Protein AF-A0A557XI83-F1 (afdb_monomer)

Mean predicted aligned error: 12.37 Å

pLDDT: mean 76.8, std 24.12, range [21.31, 98.12]

Secondary structure (DSSP, 8-state):
--------------------SS--SS------------------------------------HHHHHHHHHHHH-TT--HHHHHHHTT--HHHHHHHHHHHHHHTSEEEEEEE----TTEEEEEEEEEE-TTTHHHHHHHHHT-SSEEEEEEETTSSEEEEEEEEETT--HHHHHHHHS-TT--EEEEEEEEEEEE-SSSTTPPP--SSSPPPHHHHHHHHTT--S-----S-PPPPTTHHHHHHHHHH-TT--HHHHHHHHT--HHHHHHHHHHHHHTTSEEEEEEE-GGGGT--EEEEEEEEE-GGGHHHHHHHHHTSTTEEEEEEESSSSSEEEEEEESSHHHHHHIIIIIGGG-TTEEEEEEEEEEEEEEETTEEEETTEEE-SS------

InterPro domains:
  IPR000485 AsnC-type HTH domain [PF13404] (61-102)
  IPR000485 AsnC-type HTH domain [PF13404] (240-277)
  IPR000485 AsnC-type HTH domain [PR00033] (236-252)
  IPR000485 AsnC-type HTH domain [PR00033] (252-263)
  IPR000485 AsnC-type HTH domain [PR00033] (263-282)
  IPR000485 AsnC-type HTH domain [PS50956] (236-296)
  IPR011008 Dimeric alpha-beta barrel [SSF54909] (297-374)
  IPR019887 Transcription regulator AsnC/Lrp, ligand binding domain [PF01037] (299-378)
  IPR019888 Transcription regulator AsnC-like [SM00344] (61-165)
  IPR019888 Transcription regulator AsnC-like [SM00344] (240-341)
  IPR036388 Winged helix-like DNA-binding domain superfamily [G3DSA:1.10.10.10] (62-109)
  IPR036388 Winged helix-like DNA-binding domain superfamily [G3DSA:1.10.10.10] (240-283)
  IPR036390 Winged helix DNA-binding domain superfamily [SSF46785] (60-108)
  IPR036390 Winged helix DNA-binding domain superfamily [SSF46785] (231-286)

Organism: NCBI:txid2592811

Radius of gyration: 26.92 Å; Cα contacts (8 Å, |Δi|>4): 612; chains: 1; bounding box: 75×73×88 Å

Foldseek 3Di:
DDDDDDDYDDDDDDDDDDDDDPDDDDDDDDDDDDDDDDDDDDDDDDDDDPDDPDPPPADQDDQLLLQLLLLCQLPVQFQLPLSCVLSVHDSVVSVVSVVVCVVSFQKAKFKDQCPPPPFKFKKKKKWFADLVQPVVLLVVLLLDQQWAWWFDWPPSGIIITIGIDGPPQDPVNVVVVNDPPPTPTPDMDIKTFPAWADVVSQNAQSLFHHYRDPVSSVSSNVPPPDDLDDPDDDDDDPLCVLVNVVRLQHVNPQLVVSCVRSVHDSVVSVVVVVVCVSPVSIDMHMDGQVCNRLQVWKKKKQWAFDPVCQRVVQNVQCPDSQWRIKTQIDDPGGIITMGTHNDDVRVVCCVVVPVVVPPRTPDMDIIITPDTQHHRSFGADPSRTHGSDDPPPDD

Structure (mmCIF, N/CA/C/O backbone):
data_AF-A0A557XI83-F1
#
_entry.id   AF-A0A557XI83-F1
#
loop_
_atom_site.group_PDB
_atom_site.id
_atom_site.type_symbol
_atom_site.label_atom_id
_atom_site.label_alt_id
_atom_site.label_comp_id
_atom_site.label_asym_id
_atom_site.label_entity_id
_atom_site.label_seq_id
_atom_site.pdbx_PDB_ins_code
_atom_site.Cartn_x
_atom_site.Cartn_y
_atom_site.Cartn_z
_atom_site.occupancy
_atom_site.B_iso_or_equiv
_atom_site.auth_seq_id
_atom_site.auth_comp_id
_atom_site.auth_asym_id
_atom_site.auth_atom_id
_atom_site.pdbx_PDB_model_num
ATOM 1 N N . MET A 1 1 ? 47.940 25.084 -37.884 1.00 33.72 1 MET A N 1
ATOM 2 C CA . MET A 1 1 ? 48.502 25.100 -39.251 1.00 33.72 1 MET A CA 1
ATOM 3 C C . MET A 1 1 ? 48.270 23.730 -39.869 1.00 33.72 1 MET A C 1
ATOM 5 O O . MET A 1 1 ? 48.717 22.773 -39.261 1.00 33.72 1 MET A O 1
ATOM 9 N N . GLN A 1 2 ? 47.467 23.692 -40.948 1.00 27.53 2 GLN A N 1
ATOM 10 C CA . GLN A 1 2 ? 47.464 22.806 -42.144 1.00 27.53 2 GLN A CA 1
ATOM 11 C C . GLN A 1 2 ? 48.115 21.408 -42.005 1.00 27.53 2 GLN A C 1
ATOM 13 O O . GLN A 1 2 ? 49.228 21.305 -41.518 1.00 27.53 2 GLN A O 1
ATOM 18 N N . SER A 1 3 ? 47.530 20.289 -42.450 1.00 26.67 3 SER A N 1
ATOM 19 C CA . SER A 1 3 ? 47.040 19.963 -43.809 1.00 26.67 3 SER A CA 1
ATOM 20 C C . SER A 1 3 ? 46.451 18.526 -43.772 1.00 26.67 3 SER A C 1
ATOM 22 O O . SER A 1 3 ? 47.012 17.696 -43.064 1.00 26.67 3 SER A O 1
ATOM 24 N N . PHE A 1 4 ? 45.257 18.221 -44.318 1.00 26.31 4 PHE A N 1
ATOM 25 C CA . PHE A 1 4 ? 45.001 17.544 -45.627 1.00 26.31 4 PHE A CA 1
ATOM 26 C C . PHE A 1 4 ? 46.035 16.465 -46.021 1.00 26.31 4 PHE A C 1
ATOM 28 O O . PHE A 1 4 ? 47.224 16.747 -45.939 1.00 26.31 4 PHE A O 1
ATOM 35 N N . GLY A 1 5 ? 45.735 15.263 -46.536 1.00 25.94 5 GLY A N 1
ATOM 36 C CA . GLY A 1 5 ? 44.553 14.564 -47.081 1.00 25.94 5 GLY A CA 1
ATOM 37 C C . GLY A 1 5 ? 45.045 13.163 -47.544 1.00 25.94 5 GLY A C 1
ATOM 38 O O . GLY A 1 5 ? 46.231 13.001 -47.804 1.00 25.94 5 GLY A O 1
ATOM 39 N N . GLN A 1 6 ? 44.295 12.079 -47.333 1.00 25.78 6 GLN A N 1
ATOM 40 C CA . GLN A 1 6 ? 43.437 11.357 -48.296 1.00 25.78 6 GLN A CA 1
ATOM 41 C C . GLN A 1 6 ? 44.080 10.881 -49.627 1.00 25.78 6 GLN A C 1
ATOM 43 O O . GLN A 1 6 ? 44.615 11.690 -50.376 1.00 25.78 6 GLN A O 1
ATOM 48 N N . ALA A 1 7 ? 43.789 9.602 -49.942 1.00 25.67 7 ALA A N 1
ATOM 49 C CA . ALA A 1 7 ? 43.761 8.897 -51.245 1.00 25.67 7 ALA A CA 1
ATOM 50 C C . ALA A 1 7 ? 45.037 8.107 -51.626 1.00 25.67 7 ALA A C 1
ATOM 52 O O . ALA A 1 7 ? 46.106 8.684 -51.754 1.00 25.67 7 ALA A O 1
ATOM 53 N N . ALA A 1 8 ? 44.979 6.763 -51.628 1.00 24.48 8 ALA A N 1
ATOM 54 C CA . ALA A 1 8 ? 44.558 5.862 -52.735 1.00 24.48 8 ALA A CA 1
ATOM 55 C C . ALA A 1 8 ? 45.806 5.444 -53.553 1.00 24.48 8 ALA A C 1
ATOM 57 O O . ALA A 1 8 ? 46.687 6.268 -53.732 1.00 24.48 8 ALA A O 1
ATOM 58 N N . ALA A 1 9 ? 46.030 4.236 -54.069 1.00 25.28 9 ALA A N 1
ATOM 59 C CA . ALA A 1 9 ? 45.301 2.981 -54.229 1.00 25.28 9 ALA A CA 1
ATOM 60 C C . ALA A 1 9 ? 46.355 1.866 -54.506 1.00 25.28 9 ALA A C 1
ATOM 62 O O . ALA A 1 9 ? 47.551 2.144 -54.448 1.00 25.28 9 ALA A O 1
ATOM 63 N N . ASP A 1 10 ? 45.870 0.671 -54.872 1.00 24.16 10 ASP A N 1
ATOM 64 C CA . ASP A 1 10 ? 46.558 -0.511 -55.440 1.00 24.16 10 ASP A CA 1
ATOM 65 C C . ASP A 1 10 ? 46.980 -1.591 -54.419 1.00 24.16 10 ASP A C 1
ATOM 67 O O . ASP A 1 10 ? 47.686 -1.319 -53.460 1.00 24.16 10 ASP A O 1
ATOM 71 N N . SER A 1 11 ? 46.610 -2.874 -54.541 1.00 25.91 11 SER A N 1
ATOM 72 C CA . SER A 1 11 ? 45.945 -3.603 -55.630 1.00 25.91 11 SER A CA 1
ATOM 73 C C . SER A 1 11 ? 45.333 -4.925 -55.126 1.00 25.91 11 SER A C 1
ATOM 75 O O . SER A 1 11 ? 45.793 -5.524 -54.155 1.00 25.91 11 SER A O 1
ATOM 77 N N . ALA A 1 12 ? 44.285 -5.344 -55.836 1.00 24.95 12 ALA A N 1
ATOM 78 C CA . ALA A 1 12 ? 43.544 -6.600 -55.809 1.00 24.95 12 ALA A CA 1
ATOM 79 C C . ALA A 1 12 ? 44.380 -7.896 -55.741 1.00 24.95 12 ALA A C 1
ATOM 81 O O . ALA A 1 12 ? 45.411 -8.011 -56.398 1.00 24.95 12 ALA A O 1
ATOM 82 N N . ALA A 1 13 ? 43.828 -8.928 -55.087 1.00 25.33 13 ALA A N 1
ATOM 83 C CA . ALA A 1 13 ? 43.255 -10.112 -55.756 1.00 25.33 13 ALA A CA 1
ATOM 84 C C . ALA A 1 13 ? 43.093 -11.291 -54.775 1.00 25.33 13 ALA A C 1
ATOM 86 O O . ALA A 1 13 ? 44.084 -11.850 -54.319 1.00 25.33 13 ALA A O 1
ATOM 87 N N . ALA A 1 14 ? 41.843 -11.690 -54.511 1.00 27.34 14 ALA A N 1
ATOM 88 C CA . ALA A 1 14 ? 41.395 -13.090 -54.438 1.00 27.34 14 ALA A CA 1
ATOM 89 C C . ALA A 1 14 ? 39.892 -13.117 -54.110 1.00 27.34 14 ALA A C 1
ATOM 91 O O . ALA A 1 14 ? 39.477 -12.925 -52.970 1.00 27.34 14 ALA A O 1
ATOM 92 N N . ALA A 1 15 ? 39.085 -13.311 -55.150 1.00 25.91 15 ALA A N 1
ATOM 93 C CA . ALA A 1 15 ? 37.657 -13.573 -55.073 1.00 25.91 15 ALA A CA 1
ATOM 94 C C . ALA A 1 15 ? 37.405 -15.079 -54.912 1.00 25.91 15 ALA A C 1
ATOM 96 O O . ALA A 1 15 ? 38.134 -15.886 -55.489 1.00 25.91 15 ALA A O 1
ATOM 97 N N . GLY A 1 16 ? 36.337 -15.441 -54.201 1.00 24.70 16 GLY A N 1
ATOM 98 C CA . GLY A 1 16 ? 35.785 -16.790 -54.235 1.00 24.70 16 GLY A CA 1
ATOM 99 C C . GLY A 1 16 ? 34.802 -17.075 -53.104 1.00 24.70 16 GLY A C 1
ATOM 100 O O . GLY A 1 16 ? 35.223 -17.247 -51.968 1.00 24.70 16 GLY A O 1
ATOM 101 N N . ASP A 1 17 ? 33.530 -17.202 -53.488 1.00 26.41 17 ASP A N 1
ATOM 102 C CA . ASP A 1 17 ? 32.466 -17.982 -52.836 1.00 26.41 17 ASP A CA 1
ATOM 103 C C . ASP A 1 17 ? 31.447 -17.229 -51.949 1.00 26.41 17 ASP A C 1
ATOM 105 O O . ASP A 1 17 ? 31.530 -17.151 -50.724 1.00 26.41 17 ASP A O 1
ATOM 109 N N . GLN A 1 18 ? 30.441 -16.674 -52.636 1.00 25.88 18 GLN A N 1
ATOM 110 C CA . GLN A 1 18 ? 29.133 -16.278 -52.119 1.00 25.88 18 GLN A CA 1
ATOM 111 C C . GLN A 1 18 ? 28.092 -17.217 -52.741 1.00 25.88 18 GLN A C 1
ATOM 113 O O . GLN A 1 18 ? 27.789 -17.064 -53.916 1.00 25.88 18 GLN A O 1
ATOM 118 N N . ASP A 1 19 ? 27.550 -18.151 -51.961 1.00 26.94 19 ASP A N 1
ATOM 119 C CA . ASP A 1 19 ? 26.216 -18.739 -52.159 1.00 26.94 19 ASP A CA 1
ATOM 120 C C . ASP A 1 19 ? 25.893 -19.641 -50.956 1.00 26.94 19 ASP A C 1
ATOM 122 O O . ASP A 1 19 ? 26.388 -20.760 -50.851 1.00 26.94 19 ASP A O 1
ATOM 126 N N . GLY A 1 20 ? 25.089 -19.163 -49.992 1.00 26.89 20 GLY A N 1
ATOM 127 C CA . GLY A 1 20 ? 24.727 -20.035 -48.862 1.00 26.89 20 GLY A CA 1
ATOM 128 C C . GLY A 1 20 ? 24.046 -19.467 -47.616 1.00 26.89 20 GLY A C 1
ATOM 129 O O . GLY A 1 20 ? 23.993 -20.190 -46.628 1.00 26.89 20 GLY A O 1
ATOM 130 N N . VAL A 1 21 ? 23.521 -18.231 -47.588 1.00 28.33 21 VAL A N 1
ATOM 131 C CA . VAL A 1 21 ? 22.867 -17.696 -46.359 1.00 28.33 21 VAL A CA 1
ATOM 132 C C . VAL A 1 21 ? 21.537 -16.980 -46.637 1.00 28.33 21 VAL A C 1
ATOM 134 O O . VAL A 1 21 ? 21.161 -16.020 -45.975 1.00 28.33 21 VAL A O 1
ATOM 137 N N . ALA A 1 22 ? 20.772 -17.472 -47.610 1.00 27.23 22 ALA A N 1
ATOM 138 C CA . ALA A 1 22 ? 19.406 -17.015 -47.864 1.00 27.23 22 ALA A CA 1
ATOM 139 C C . ALA A 1 22 ? 18.468 -18.215 -48.052 1.00 27.23 22 ALA A C 1
ATOM 141 O O . ALA A 1 22 ? 18.072 -18.507 -49.174 1.00 27.23 22 ALA A O 1
ATOM 142 N N . ARG A 1 23 ? 18.165 -18.948 -46.964 1.00 26.78 23 ARG A N 1
ATOM 143 C CA . ARG A 1 23 ? 17.064 -19.940 -46.863 1.00 26.78 23 ARG A CA 1
ATOM 144 C C . ARG A 1 23 ? 16.973 -20.553 -45.453 1.00 26.78 23 ARG A C 1
ATOM 146 O O . ARG A 1 23 ? 17.272 -21.723 -45.263 1.00 26.78 23 ARG A O 1
ATOM 153 N N . GLN A 1 24 ? 16.540 -19.785 -44.450 1.00 27.86 24 GLN A N 1
ATOM 154 C CA . GLN A 1 24 ? 16.032 -20.388 -43.204 1.00 27.86 24 GLN A CA 1
ATOM 155 C C . GLN A 1 24 ? 15.087 -19.455 -42.436 1.00 27.86 24 GLN A C 1
ATOM 157 O O . GLN A 1 24 ? 15.278 -19.140 -41.269 1.00 27.86 24 GLN A O 1
ATOM 162 N N . VAL A 1 25 ? 14.037 -19.008 -43.123 1.00 27.78 25 VAL A N 1
ATOM 163 C CA . VAL A 1 25 ? 12.839 -18.422 -42.509 1.00 27.78 25 VAL A CA 1
ATOM 164 C C . VAL A 1 25 ? 11.659 -19.145 -43.145 1.00 27.78 25 VAL A C 1
ATOM 166 O O . VAL A 1 25 ? 11.187 -18.718 -44.185 1.00 27.78 25 VAL A O 1
ATOM 169 N N . HIS A 1 26 ? 11.327 -20.326 -42.613 1.00 25.44 26 HIS A N 1
ATOM 170 C CA . HIS A 1 26 ? 10.082 -21.100 -42.776 1.00 25.44 26 HIS A CA 1
ATOM 171 C C . HIS A 1 26 ? 10.385 -22.564 -42.424 1.00 25.44 26 HIS A C 1
ATOM 173 O O . HIS A 1 26 ? 10.890 -23.285 -43.276 1.00 25.44 26 HIS A O 1
ATOM 179 N N . ALA A 1 27 ? 10.126 -22.972 -41.173 1.00 23.59 27 ALA A N 1
ATOM 180 C CA . ALA A 1 27 ? 9.755 -24.340 -40.759 1.00 23.59 27 ALA A CA 1
ATOM 181 C C . ALA A 1 27 ? 10.015 -24.558 -39.256 1.00 23.59 27 ALA A C 1
ATOM 183 O O . ALA A 1 27 ? 11.009 -25.178 -38.906 1.00 23.59 27 ALA A O 1
ATOM 184 N N . VAL A 1 28 ? 9.123 -24.095 -38.371 1.00 25.16 28 VAL A N 1
ATOM 185 C CA . VAL A 1 28 ? 8.867 -24.772 -37.080 1.00 25.16 28 VAL A CA 1
ATOM 186 C C . VAL A 1 28 ? 7.409 -24.516 -36.687 1.00 25.16 28 VAL A C 1
ATOM 188 O O . VAL A 1 28 ? 7.102 -23.679 -35.844 1.00 25.16 28 VAL A O 1
ATOM 191 N N . GLN A 1 29 ? 6.489 -25.210 -37.353 1.00 22.89 29 GLN A N 1
ATOM 192 C CA . GLN A 1 29 ? 5.108 -25.352 -36.900 1.00 22.89 29 GLN A CA 1
ATOM 193 C C . GLN A 1 29 ? 4.581 -26.686 -37.433 1.00 22.89 29 GLN A C 1
ATOM 195 O O . GLN A 1 29 ? 4.199 -26.767 -38.594 1.00 22.89 29 GLN A O 1
ATOM 200 N N . ALA A 1 30 ? 4.681 -27.714 -36.583 1.00 22.48 30 ALA A N 1
ATOM 201 C CA . ALA A 1 30 ? 4.066 -29.049 -36.623 1.00 22.48 30 ALA A CA 1
ATOM 202 C C . ALA A 1 30 ? 5.092 -30.069 -36.101 1.00 22.48 30 ALA A C 1
ATOM 204 O O . ALA A 1 30 ? 6.044 -30.392 -36.798 1.00 22.48 30 ALA A O 1
ATOM 205 N N . ASP A 1 31 ? 4.964 -30.523 -34.857 1.00 22.91 31 ASP A N 1
ATOM 206 C CA . ASP A 1 31 ? 4.345 -31.830 -34.628 1.00 22.91 31 ASP A CA 1
ATOM 207 C C . ASP A 1 31 ? 4.157 -32.081 -33.129 1.00 22.91 31 ASP A C 1
ATOM 209 O O . ASP A 1 31 ? 5.045 -31.860 -32.306 1.00 22.91 31 ASP A O 1
ATOM 213 N N . SER A 1 32 ? 2.951 -32.506 -32.778 1.00 21.31 32 SER A N 1
ATOM 214 C CA . SER A 1 32 ? 2.550 -32.928 -31.442 1.00 21.31 32 SER A CA 1
ATOM 215 C C . SER A 1 32 ? 2.180 -34.397 -31.549 1.00 21.31 32 SER A C 1
ATOM 217 O O . SER A 1 32 ? 1.124 -34.672 -32.101 1.00 21.31 32 SER A O 1
ATOM 219 N N . ALA A 1 33 ? 3.004 -35.315 -31.034 1.00 21.67 33 ALA A N 1
ATOM 220 C CA . ALA A 1 33 ? 2.561 -36.603 -30.482 1.00 21.67 33 ALA A CA 1
ATOM 221 C C . ALA A 1 33 ? 3.739 -37.516 -30.088 1.00 21.67 33 ALA A C 1
ATOM 223 O O . ALA A 1 33 ? 4.652 -37.756 -30.868 1.00 21.67 33 ALA A O 1
ATOM 224 N N . SER A 1 34 ? 3.601 -38.109 -28.898 1.00 22.78 34 SER A N 1
ATOM 225 C CA . SER A 1 34 ? 4.043 -39.469 -28.553 1.00 22.78 34 SER A CA 1
ATOM 226 C C . SER A 1 34 ? 5.537 -39.754 -28.382 1.00 22.78 34 SER A C 1
ATOM 228 O O . SER A 1 34 ? 6.179 -40.268 -29.288 1.00 22.78 34 SER A O 1
ATOM 230 N N . VAL A 1 35 ? 6.028 -39.627 -27.142 1.00 26.12 35 VAL A N 1
ATOM 231 C CA . VAL A 1 35 ? 6.966 -40.611 -26.568 1.00 26.12 35 VAL A CA 1
ATOM 232 C C . VAL A 1 35 ? 6.621 -40.826 -25.088 1.00 26.12 35 VAL A C 1
ATOM 234 O O . VAL A 1 35 ? 6.969 -40.024 -24.223 1.00 26.12 35 VAL A O 1
ATOM 237 N N . GLU A 1 36 ? 5.907 -41.918 -24.805 1.00 23.00 36 GLU A N 1
ATOM 238 C CA . GLU A 1 36 ? 5.891 -42.568 -23.494 1.00 23.00 36 GLU A CA 1
ATOM 239 C C . GLU A 1 36 ? 7.248 -43.248 -23.273 1.00 23.00 36 GLU A C 1
ATOM 241 O O . GLU A 1 36 ? 7.629 -44.115 -24.057 1.00 23.00 36 GLU A O 1
ATOM 246 N N . THR A 1 37 ? 7.948 -42.919 -22.183 1.00 26.55 37 THR A N 1
ATOM 247 C CA . THR A 1 37 ? 9.048 -43.760 -21.693 1.00 26.55 37 THR A CA 1
ATOM 248 C C . THR A 1 37 ? 8.943 -43.955 -20.185 1.00 26.55 37 THR A C 1
ATOM 250 O O . THR A 1 37 ? 9.176 -43.057 -19.379 1.00 26.55 37 THR A O 1
ATOM 253 N N . THR A 1 38 ? 8.568 -45.186 -19.855 1.00 23.28 38 THR A N 1
ATOM 254 C CA . THR A 1 38 ? 8.677 -45.951 -18.613 1.00 23.28 38 THR A CA 1
ATOM 255 C C . THR A 1 38 ? 9.710 -45.446 -17.597 1.00 23.28 38 THR A C 1
ATOM 257 O O . THR A 1 38 ? 10.914 -45.425 -17.849 1.00 23.28 38 THR A O 1
ATOM 260 N N . ILE A 1 39 ? 9.225 -45.128 -16.393 1.00 23.03 39 ILE A N 1
ATOM 261 C CA . ILE A 1 39 ? 10.023 -44.836 -15.196 1.00 23.03 39 ILE A CA 1
ATOM 262 C C . ILE A 1 39 ? 10.442 -46.161 -14.547 1.00 23.03 39 ILE A C 1
ATOM 264 O O . ILE A 1 39 ? 9.614 -46.861 -13.961 1.00 23.03 39 ILE A O 1
ATOM 268 N N . THR A 1 40 ? 11.736 -46.482 -14.589 1.00 23.55 40 THR A N 1
ATOM 269 C CA . THR A 1 40 ? 12.320 -47.563 -13.783 1.00 23.55 40 THR A CA 1
ATOM 270 C C . THR A 1 40 ? 12.783 -47.004 -12.438 1.00 23.55 40 THR A C 1
ATOM 272 O O . THR A 1 40 ? 13.581 -46.073 -12.360 1.00 23.55 40 THR A O 1
ATOM 275 N N . SER A 1 41 ? 12.245 -47.576 -11.363 1.00 26.80 41 SER A N 1
ATOM 276 C CA . SER A 1 41 ? 12.551 -47.259 -9.969 1.00 26.80 41 SER A CA 1
ATOM 277 C C . SER A 1 41 ? 13.954 -47.734 -9.569 1.00 26.80 41 SER A C 1
ATOM 279 O O . SER A 1 41 ? 14.225 -48.932 -9.592 1.00 26.80 41 SER A O 1
ATOM 281 N N . SER A 1 42 ? 14.816 -46.828 -9.096 1.00 24.59 42 SER A N 1
ATOM 282 C CA . SER A 1 42 ? 15.924 -47.193 -8.204 1.00 24.59 42 SER A CA 1
ATOM 283 C C . SER A 1 42 ? 16.253 -46.066 -7.220 1.00 24.59 42 SER A C 1
ATOM 285 O O . SER A 1 42 ? 16.444 -44.912 -7.589 1.00 24.59 42 SER A O 1
ATOM 287 N N . ARG A 1 43 ? 16.261 -46.452 -5.944 1.00 26.34 43 ARG A N 1
ATOM 288 C CA . ARG A 1 43 ? 16.381 -45.666 -4.708 1.00 26.34 43 ARG A CA 1
ATOM 289 C C . ARG A 1 43 ? 17.700 -44.895 -4.617 1.00 26.34 43 ARG A C 1
ATOM 291 O O . ARG A 1 43 ? 18.726 -45.527 -4.795 1.00 26.34 43 ARG A O 1
ATOM 298 N N . LEU A 1 44 ? 17.683 -43.638 -4.157 1.00 26.47 44 LEU A N 1
ATOM 299 C CA . LEU A 1 44 ? 18.705 -43.077 -3.253 1.00 26.47 44 LEU A CA 1
ATOM 300 C C . LEU A 1 44 ? 18.273 -41.691 -2.709 1.00 26.47 44 LEU A C 1
ATOM 302 O O . LEU A 1 44 ? 17.901 -40.812 -3.473 1.00 26.47 44 LEU A O 1
ATOM 306 N N . GLY A 1 45 ? 18.354 -41.516 -1.383 1.00 24.56 45 GLY A N 1
ATOM 307 C CA . GLY A 1 45 ? 18.541 -40.217 -0.711 1.00 24.56 45 GLY A CA 1
ATOM 308 C C . GLY A 1 45 ? 17.316 -39.323 -0.468 1.00 24.56 45 GLY A C 1
ATOM 309 O O . GLY A 1 45 ? 16.978 -38.473 -1.281 1.00 24.56 45 GLY A O 1
ATOM 310 N N . ARG A 1 46 ? 16.704 -39.426 0.721 1.00 27.27 46 ARG A N 1
ATOM 311 C CA . ARG A 1 46 ? 15.773 -38.416 1.260 1.00 27.27 46 ARG A CA 1
ATOM 312 C C . ARG A 1 46 ? 16.515 -37.097 1.538 1.00 27.27 46 ARG A C 1
ATOM 314 O O . ARG A 1 46 ? 17.294 -37.048 2.483 1.00 27.27 46 ARG A O 1
ATOM 321 N N . SER A 1 47 ? 16.161 -36.033 0.819 1.00 26.56 47 SER A N 1
ATOM 322 C CA . SER A 1 47 ? 16.337 -34.636 1.247 1.00 26.56 47 SER A CA 1
ATOM 323 C C . SER A 1 47 ? 14.971 -33.939 1.228 1.00 26.56 47 SER A C 1
ATOM 325 O O . SER A 1 47 ? 14.279 -34.014 0.211 1.00 26.56 47 SER A O 1
ATOM 327 N N . PRO A 1 48 ? 14.524 -33.299 2.323 1.00 30.42 48 PRO A N 1
ATOM 328 C CA . PRO A 1 48 ? 13.293 -32.523 2.321 1.00 30.42 48 PRO A CA 1
ATOM 329 C C . PRO A 1 48 ? 13.569 -31.118 1.761 1.00 30.42 48 PRO A C 1
ATOM 331 O O . PRO A 1 48 ? 14.657 -30.585 1.949 1.00 30.42 48 PRO A O 1
ATOM 334 N N . HIS A 1 49 ? 12.551 -30.507 1.148 1.00 31.59 49 HIS A N 1
ATOM 335 C CA . HIS A 1 49 ? 12.494 -29.106 0.685 1.00 31.59 49 HIS A CA 1
ATOM 336 C C . HIS A 1 49 ? 12.854 -28.819 -0.782 1.00 31.59 49 HIS A C 1
ATOM 338 O O . HIS A 1 49 ? 13.638 -27.931 -1.085 1.00 31.59 49 HIS A O 1
ATOM 344 N N . ILE A 1 50 ? 12.119 -29.443 -1.703 1.00 33.25 50 ILE A N 1
ATOM 345 C CA . ILE A 1 50 ? 11.568 -28.714 -2.857 1.00 33.25 50 ILE A CA 1
ATOM 346 C C . ILE A 1 50 ? 10.053 -28.906 -2.770 1.00 33.25 50 ILE A C 1
ATOM 348 O O . ILE A 1 50 ? 9.489 -29.900 -3.222 1.00 33.25 50 ILE A O 1
ATOM 352 N N . GLY A 1 51 ? 9.408 -28.021 -2.008 1.00 27.27 51 GLY A N 1
ATOM 353 C CA . GLY A 1 51 ? 7.966 -28.046 -1.788 1.00 27.27 51 GLY A CA 1
ATOM 354 C C . GLY A 1 51 ? 7.249 -27.630 -3.064 1.00 27.27 51 GLY A C 1
ATOM 355 O O . GLY A 1 51 ? 7.443 -26.516 -3.537 1.00 27.27 51 GLY A O 1
ATOM 356 N N . GLY A 1 52 ? 6.452 -28.548 -3.611 1.00 26.41 52 GLY A N 1
ATOM 357 C CA . GLY A 1 52 ? 5.754 -28.387 -4.877 1.00 26.41 52 GLY A CA 1
ATOM 358 C C . GLY A 1 52 ? 4.877 -27.140 -4.968 1.00 26.41 52 GLY A C 1
ATOM 359 O O . GLY A 1 52 ? 4.433 -26.577 -3.965 1.00 26.41 52 GLY A O 1
ATOM 360 N N . ILE A 1 53 ? 4.597 -26.765 -6.216 1.00 32.84 53 ILE A N 1
ATOM 361 C CA . ILE A 1 53 ? 3.607 -25.769 -6.622 1.00 32.84 53 ILE A CA 1
ATOM 362 C C . ILE A 1 53 ? 2.248 -26.214 -6.060 1.00 32.84 53 ILE A C 1
ATOM 364 O O . ILE A 1 53 ? 1.486 -26.951 -6.684 1.00 32.84 53 ILE A O 1
ATOM 368 N N . ARG A 1 54 ? 1.954 -25.840 -4.813 1.00 35.91 54 ARG A N 1
ATOM 369 C CA . ARG A 1 54 ? 0.634 -26.038 -4.222 1.00 35.91 54 ARG A CA 1
ATOM 370 C C . ARG A 1 54 ? -0.315 -25.112 -4.967 1.00 35.91 54 ARG A C 1
ATOM 372 O O . ARG A 1 54 ? -0.135 -23.900 -4.909 1.00 35.91 54 ARG A O 1
ATOM 379 N N . ARG A 1 55 ? -1.327 -25.692 -5.627 1.00 37.25 55 ARG A N 1
ATOM 380 C CA . ARG A 1 55 ? -2.492 -24.978 -6.174 1.00 37.25 55 ARG A CA 1
ATOM 381 C C . ARG A 1 55 ? -2.953 -23.928 -5.161 1.00 37.25 55 ARG A C 1
ATOM 383 O O . ARG A 1 55 ? -3.505 -24.268 -4.113 1.00 37.25 55 ARG A O 1
ATOM 390 N N . ILE A 1 56 ? -2.705 -22.659 -5.464 1.00 49.66 56 ILE A N 1
ATOM 391 C CA . ILE A 1 56 ? -3.319 -21.543 -4.756 1.00 49.66 56 ILE A CA 1
ATOM 392 C C . ILE A 1 56 ? -4.797 -21.623 -5.133 1.00 49.66 56 ILE A C 1
ATOM 394 O O . ILE A 1 56 ? -5.160 -21.369 -6.275 1.00 49.66 56 ILE A O 1
ATOM 398 N N . LEU A 1 57 ? -5.645 -22.083 -4.208 1.00 50.75 57 LEU A N 1
ATOM 399 C CA . LEU A 1 57 ? -7.088 -22.105 -4.433 1.00 50.75 57 LEU A CA 1
ATOM 400 C C . LEU A 1 57 ? -7.545 -20.651 -4.625 1.00 50.75 57 LEU A C 1
ATOM 402 O O . LEU A 1 57 ? -7.417 -19.840 -3.701 1.00 50.75 57 LEU A O 1
ATOM 406 N N . PHE A 1 58 ? -7.987 -20.310 -5.831 1.00 52.47 58 PHE A N 1
ATOM 407 C CA . PHE A 1 58 ? -8.464 -18.970 -6.154 1.00 52.47 58 PHE A CA 1
ATOM 408 C C . PHE A 1 58 ? -9.712 -18.661 -5.331 1.00 52.47 58 PHE A C 1
ATOM 410 O O . PHE A 1 58 ? -10.607 -19.501 -5.221 1.00 52.47 58 PHE A O 1
ATOM 417 N N . LEU A 1 59 ? -9.771 -17.461 -4.755 1.00 59.91 59 LEU A N 1
ATOM 418 C CA . LEU A 1 59 ? -11.054 -16.902 -4.369 1.00 59.91 59 LEU A CA 1
ATOM 419 C C . LEU A 1 59 ? -11.565 -16.174 -5.609 1.00 59.91 59 LEU A C 1
ATOM 421 O O . LEU A 1 59 ? -10.908 -15.255 -6.088 1.00 59.91 59 LEU A O 1
ATOM 425 N N . VAL A 1 60 ? -12.708 -16.592 -6.146 1.00 62.28 60 VAL A N 1
ATOM 426 C CA . VAL A 1 60 ? -13.443 -15.730 -7.074 1.00 62.28 60 VAL A CA 1
ATOM 427 C C . VAL A 1 60 ? -13.969 -14.586 -6.217 1.00 62.28 60 VAL A C 1
ATOM 429 O O . VAL A 1 60 ? -14.884 -14.783 -5.415 1.00 62.28 60 VAL A O 1
ATOM 432 N N . ILE A 1 61 ? -13.293 -13.441 -6.292 1.00 74.25 61 ILE A N 1
ATOM 433 C CA . ILE A 1 61 ? -13.770 -12.207 -5.684 1.00 74.25 61 ILE A CA 1
ATOM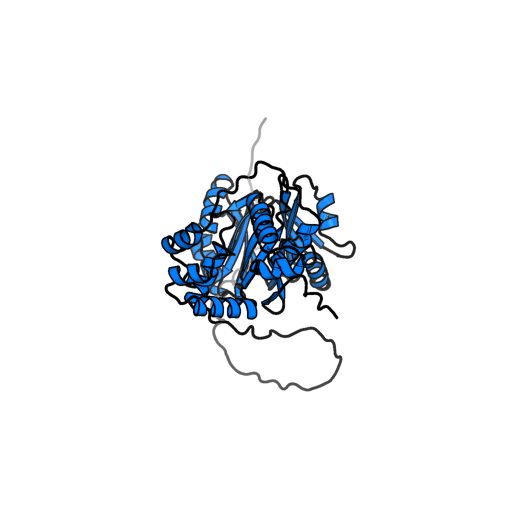 434 C C . ILE A 1 61 ? -14.946 -11.703 -6.528 1.00 74.25 61 ILE A C 1
ATOM 436 O O . ILE A 1 61 ? -14.859 -11.703 -7.754 1.00 74.25 61 ILE A O 1
ATOM 440 N N . ASP A 1 62 ? -16.058 -11.354 -5.884 1.00 84.75 62 ASP A N 1
ATOM 441 C CA . ASP A 1 62 ? -17.176 -10.687 -6.555 1.00 84.75 62 ASP A CA 1
ATOM 442 C C . ASP A 1 62 ? -17.070 -9.165 -6.396 1.00 84.75 62 ASP A C 1
ATOM 444 O O . ASP A 1 62 ? -16.268 -8.662 -5.606 1.00 84.75 62 ASP A O 1
ATOM 448 N N . ASP A 1 63 ? -17.875 -8.420 -7.149 1.00 88.50 63 ASP A N 1
ATOM 449 C CA . ASP A 1 63 ? -17.822 -6.952 -7.147 1.00 88.50 63 ASP A CA 1
ATOM 450 C C . ASP A 1 63 ? -18.066 -6.362 -5.756 1.00 88.50 63 ASP A C 1
ATOM 452 O O . ASP A 1 63 ? -17.439 -5.380 -5.368 1.00 88.50 63 ASP A O 1
ATOM 456 N N . LEU A 1 64 ? -18.915 -7.006 -4.951 1.00 91.75 64 LEU A N 1
ATOM 457 C CA . LEU A 1 64 ? -19.150 -6.582 -3.574 1.00 91.75 64 LEU A CA 1
ATOM 458 C C . LEU A 1 64 ? -17.877 -6.700 -2.727 1.00 91.75 64 LEU A C 1
ATOM 460 O O . LEU A 1 64 ? -17.557 -5.792 -1.961 1.00 91.75 64 LEU A O 1
ATOM 464 N N . ASP A 1 65 ? -17.142 -7.805 -2.841 1.00 93.44 65 ASP A N 1
ATOM 465 C CA . ASP A 1 65 ? -15.869 -7.958 -2.146 1.00 93.44 65 ASP A CA 1
ATOM 466 C C . ASP A 1 65 ? -14.846 -6.896 -2.621 1.00 93.44 65 ASP A C 1
ATOM 468 O O . ASP A 1 65 ? -14.143 -6.328 -1.782 1.00 93.44 65 ASP A O 1
ATOM 472 N N . ALA A 1 66 ? -14.792 -6.572 -3.922 1.00 92.62 66 ALA A N 1
ATOM 473 C CA . ALA A 1 66 ? -13.920 -5.522 -4.466 1.00 92.62 66 ALA A CA 1
ATOM 474 C C . ALA A 1 66 ? -14.279 -4.124 -3.927 1.00 92.62 66 ALA A C 1
ATOM 476 O O . ALA A 1 66 ? -13.405 -3.383 -3.474 1.00 92.62 66 ALA A O 1
ATOM 477 N N . GLN A 1 67 ? -15.568 -3.789 -3.864 1.00 94.44 67 GLN A N 1
ATOM 478 C CA . GLN A 1 67 ? -16.061 -2.545 -3.268 1.00 94.44 67 GLN A CA 1
ATOM 479 C C . GLN A 1 67 ? -15.757 -2.454 -1.767 1.00 94.44 67 GLN A C 1
ATOM 481 O O . GLN A 1 67 ? -15.382 -1.388 -1.278 1.00 94.44 67 GLN A O 1
ATOM 486 N N . ILE A 1 68 ? -15.870 -3.565 -1.025 1.00 95.19 68 ILE A N 1
ATOM 487 C CA . ILE A 1 68 ? -15.497 -3.620 0.397 1.00 95.19 68 ILE A CA 1
ATOM 488 C C . ILE A 1 68 ? -13.998 -3.361 0.570 1.00 95.19 68 ILE A C 1
ATOM 490 O O . ILE A 1 68 ? -13.611 -2.610 1.467 1.00 95.19 68 ILE A O 1
ATOM 494 N N . LEU A 1 69 ? -13.149 -3.974 -0.260 1.00 94.25 69 LEU A N 1
ATOM 495 C CA . LEU A 1 69 ? -11.707 -3.733 -0.228 1.00 94.25 69 LEU A CA 1
ATOM 496 C C . LEU A 1 69 ? -11.382 -2.273 -0.564 1.00 94.25 69 LEU A C 1
ATOM 498 O O . LEU A 1 69 ? -10.652 -1.650 0.206 1.00 94.25 69 LEU A O 1
ATOM 502 N N . HIS A 1 70 ? -11.985 -1.704 -1.614 1.00 93.62 70 HIS A N 1
ATOM 503 C CA . HIS A 1 70 ? -11.778 -0.301 -1.977 1.00 93.62 70 HIS A CA 1
ATOM 504 C C . HIS A 1 70 ? -12.210 0.638 -0.838 1.00 93.62 70 HIS A C 1
ATOM 506 O O . HIS A 1 70 ? -11.438 1.501 -0.423 1.00 93.62 70 HIS A O 1
ATOM 512 N N . ALA A 1 71 ? -13.382 0.411 -0.232 1.00 94.12 71 ALA A N 1
ATOM 513 C CA . ALA A 1 71 ? -13.852 1.191 0.915 1.00 94.12 71 ALA A CA 1
ATOM 514 C C . ALA A 1 71 ? -12.859 1.164 2.090 1.00 94.12 71 ALA A C 1
ATOM 516 O O . ALA A 1 71 ? -12.611 2.185 2.733 1.00 94.12 71 ALA A O 1
ATOM 517 N N . LEU A 1 72 ? -12.280 -0.007 2.374 1.00 93.31 72 LEU A N 1
ATOM 518 C CA . LEU A 1 72 ? -11.271 -0.158 3.418 1.00 93.31 72 LEU A CA 1
ATOM 519 C C . LEU A 1 72 ? -9.963 0.535 3.043 1.00 93.31 72 LEU A C 1
ATOM 521 O O . LEU A 1 72 ? -9.351 1.145 3.908 1.00 93.31 72 LEU A O 1
ATOM 525 N N . GLN A 1 73 ? -9.519 0.473 1.793 1.00 91.19 73 GLN A N 1
ATOM 526 C CA . GLN A 1 73 ? -8.300 1.169 1.386 1.00 91.19 73 GLN A CA 1
ATOM 527 C C . GLN A 1 73 ? -8.445 2.699 1.489 1.00 91.19 73 GLN A C 1
ATOM 529 O O . GLN A 1 73 ? -7.506 3.369 1.911 1.00 91.19 73 GLN A O 1
ATOM 534 N N . LEU A 1 74 ? -9.631 3.248 1.195 1.00 89.94 74 LEU A N 1
ATOM 535 C CA . LEU A 1 74 ? -9.937 4.674 1.387 1.00 89.94 74 LEU A CA 1
ATOM 536 C C . LEU A 1 74 ? -9.992 5.056 2.874 1.00 89.94 74 LEU A C 1
ATOM 538 O O . LEU A 1 74 ? -9.431 6.064 3.313 1.00 89.94 74 LEU A O 1
ATOM 542 N N . ALA A 1 75 ? -10.682 4.239 3.669 1.00 90.06 75 ALA A N 1
ATOM 543 C CA . ALA A 1 75 ? -10.875 4.458 5.092 1.00 90.06 75 ALA A CA 1
ATOM 544 C C . ALA A 1 75 ? -10.705 3.133 5.862 1.00 90.06 75 ALA A C 1
ATOM 546 O O . ALA A 1 75 ? -11.688 2.442 6.141 1.00 90.06 75 ALA A O 1
ATOM 547 N N . PRO A 1 76 ? -9.480 2.792 6.316 1.00 91.56 76 PRO A N 1
ATOM 548 C CA . PRO A 1 76 ? -9.171 1.473 6.895 1.00 91.56 76 PRO A CA 1
ATOM 549 C C . PRO A 1 76 ? -10.037 1.069 8.092 1.00 91.56 76 PRO A C 1
ATOM 551 O O . PRO A 1 76 ? -10.250 -0.119 8.366 1.00 91.56 76 PRO A O 1
ATOM 554 N N . ARG A 1 77 ? -10.586 2.059 8.804 1.00 91.56 77 ARG A N 1
ATOM 555 C CA . ARG A 1 77 ? -11.445 1.880 9.982 1.00 91.56 77 ARG A CA 1
ATOM 556 C C . ARG A 1 77 ? -12.916 2.232 9.765 1.00 91.56 77 ARG A C 1
ATOM 558 O O . ARG A 1 77 ? -13.660 2.226 10.741 1.00 91.56 77 ARG A O 1
ATOM 565 N N . VAL A 1 78 ? -13.357 2.455 8.522 1.00 92.44 78 VAL A N 1
ATOM 566 C CA . VAL A 1 78 ? -14.772 2.719 8.204 1.00 92.44 78 VAL A CA 1
ATOM 567 C C . VAL A 1 78 ? -15.687 1.650 8.809 1.00 92.44 78 VAL A C 1
ATOM 569 O O . VAL A 1 78 ? -15.340 0.459 8.846 1.00 92.44 78 VAL A O 1
ATOM 572 N N . SER A 1 79 ? -16.843 2.065 9.328 1.00 93.75 79 SER A N 1
ATOM 573 C CA . SER A 1 79 ? -17.820 1.146 9.914 1.00 93.75 79 SER A CA 1
ATOM 574 C C . SER A 1 79 ? -18.454 0.262 8.832 1.00 93.75 79 SER A C 1
ATOM 576 O O . SER A 1 79 ? -18.678 0.705 7.705 1.00 93.75 79 SER A O 1
ATOM 578 N N . PHE A 1 80 ? -18.779 -0.995 9.153 1.00 95.56 80 PHE A N 1
ATOM 579 C CA . PHE A 1 80 ? -19.466 -1.864 8.185 1.00 95.56 80 PHE A CA 1
ATOM 580 C C . PHE A 1 80 ? -20.861 -1.350 7.844 1.00 95.56 80 PHE A C 1
ATOM 582 O O . PHE A 1 80 ? -21.300 -1.522 6.713 1.00 95.56 80 PHE A O 1
ATOM 589 N N . ARG A 1 81 ? -21.515 -0.660 8.783 1.00 95.19 81 ARG A N 1
ATOM 590 C CA . ARG A 1 81 ? -22.764 0.061 8.543 1.00 95.19 81 ARG A CA 1
ATOM 591 C C . ARG A 1 81 ? -22.631 1.100 7.429 1.00 95.19 81 ARG A C 1
ATOM 593 O O . ARG A 1 81 ? -23.498 1.162 6.563 1.00 95.19 81 ARG A O 1
ATOM 600 N N . ARG A 1 82 ? -21.560 1.903 7.433 1.00 94.06 82 ARG A N 1
ATOM 601 C CA . ARG A 1 82 ? -21.336 2.923 6.399 1.00 94.06 82 ARG A CA 1
ATOM 602 C C . ARG A 1 82 ? -21.072 2.286 5.044 1.00 94.06 82 ARG A C 1
ATOM 604 O O . ARG A 1 82 ? -21.734 2.651 4.081 1.00 94.06 82 ARG A O 1
ATOM 611 N N . VAL A 1 83 ? -20.176 1.299 4.993 1.00 95.62 83 VAL A N 1
ATOM 612 C CA . VAL A 1 83 ? -19.894 0.552 3.756 1.00 95.62 83 VAL A CA 1
ATOM 613 C C . VAL A 1 83 ? -21.179 -0.050 3.193 1.00 95.62 83 VAL A C 1
ATOM 615 O O . VAL A 1 83 ? -21.476 0.158 2.027 1.00 95.62 83 VAL A O 1
ATOM 618 N N . ALA A 1 84 ? -21.975 -0.717 4.033 1.00 96.31 84 ALA A N 1
ATOM 619 C CA . ALA A 1 84 ? -23.255 -1.314 3.660 1.00 96.31 84 ALA A CA 1
ATOM 620 C C . ALA A 1 84 ? -24.231 -0.301 3.041 1.00 96.31 84 ALA A C 1
ATOM 622 O O . ALA A 1 84 ? -24.851 -0.605 2.028 1.00 96.31 84 ALA A O 1
ATOM 623 N N . GLY A 1 85 ? -24.316 0.909 3.602 1.00 95.06 85 GLY A N 1
ATOM 624 C CA . GLY A 1 85 ? -25.139 1.981 3.041 1.00 95.06 85 GLY A CA 1
ATOM 625 C C . GLY A 1 85 ? -24.669 2.472 1.667 1.00 95.06 85 GLY A C 1
ATOM 626 O O . GLY A 1 85 ? -25.505 2.794 0.835 1.00 95.06 85 GLY A O 1
ATOM 627 N N . VAL A 1 86 ? -23.356 2.502 1.420 1.00 94.81 86 VAL A N 1
ATOM 628 C CA . VAL A 1 86 ? -22.765 2.983 0.154 1.00 94.81 86 VAL A CA 1
ATOM 629 C C . VAL A 1 86 ? -22.861 1.944 -0.968 1.00 94.81 86 VAL A C 1
ATOM 631 O O . VAL A 1 86 ? -23.070 2.304 -2.126 1.00 94.81 86 VAL A O 1
ATOM 634 N N . VAL A 1 87 ? -22.702 0.660 -0.634 1.00 93.81 87 VAL A N 1
ATOM 635 C CA . VAL A 1 87 ? -22.712 -0.462 -1.597 1.00 93.81 87 VAL A CA 1
ATOM 636 C C . VAL A 1 87 ? -24.077 -1.149 -1.714 1.00 93.81 87 VAL A C 1
ATOM 638 O O . VAL A 1 87 ? -24.179 -2.209 -2.321 1.00 93.81 87 VAL A O 1
ATOM 641 N N . GLU A 1 88 ? -25.113 -0.580 -1.089 1.00 92.56 88 GLU A N 1
ATOM 642 C CA . GLU A 1 88 ? -26.489 -1.100 -1.101 1.00 92.56 88 GLU A CA 1
ATOM 643 C C . GLU A 1 88 ? -26.604 -2.559 -0.605 1.00 92.56 88 GLU A C 1
ATOM 645 O O . GLU A 1 88 ? -27.372 -3.374 -1.114 1.00 92.56 88 GLU A O 1
ATOM 650 N N . ALA A 1 89 ? -25.846 -2.898 0.443 1.00 95.56 89 ALA A N 1
ATOM 651 C CA . ALA A 1 89 ? -25.860 -4.213 1.084 1.00 95.56 89 ALA A CA 1
ATOM 652 C C . ALA A 1 89 ? -26.276 -4.121 2.560 1.00 95.56 89 ALA A C 1
ATOM 654 O O . ALA A 1 89 ? -26.422 -3.046 3.134 1.00 95.56 89 ALA A O 1
ATOM 655 N N . THR A 1 90 ? -26.441 -5.268 3.228 1.00 96.88 90 THR A N 1
ATOM 656 C CA . THR A 1 90 ? -26.664 -5.290 4.683 1.00 96.88 90 THR A CA 1
ATOM 657 C C . THR A 1 90 ? -25.341 -5.279 5.450 1.00 96.88 90 THR A C 1
ATOM 659 O O . THR A 1 90 ? -24.357 -5.889 5.024 1.00 96.88 90 THR A O 1
ATOM 662 N N . GLU A 1 91 ? -25.321 -4.659 6.635 1.00 97.31 91 GLU A N 1
ATOM 663 C CA . GLU A 1 91 ? -24.135 -4.630 7.510 1.00 97.31 91 GLU A CA 1
ATOM 664 C C . GLU A 1 91 ? -23.623 -6.042 7.836 1.00 97.31 91 GLU A C 1
ATOM 666 O O . GLU A 1 91 ? -22.420 -6.304 7.778 1.00 97.31 91 GLU A O 1
ATOM 671 N N . GLN A 1 92 ? -24.535 -6.986 8.095 1.00 96.69 92 GLN A N 1
ATOM 672 C CA . GLN A 1 92 ? -24.192 -8.388 8.339 1.00 96.69 92 GLN A CA 1
ATOM 673 C C . GLN A 1 92 ? -23.504 -9.033 7.128 1.00 96.69 92 GLN A C 1
ATOM 675 O O . GLN A 1 92 ? -22.572 -9.824 7.297 1.00 96.69 92 GLN A O 1
ATOM 680 N N . THR A 1 93 ? -23.932 -8.693 5.908 1.00 96.31 93 THR A N 1
ATOM 681 C CA . THR A 1 93 ? -23.312 -9.204 4.681 1.00 96.31 93 THR A CA 1
ATOM 682 C C . THR A 1 93 ? -21.898 -8.662 4.531 1.00 96.31 93 THR A C 1
ATOM 684 O O . THR A 1 93 ? -20.975 -9.463 4.377 1.00 96.31 93 THR A O 1
ATOM 687 N N . VAL A 1 94 ? -21.710 -7.346 4.658 1.00 97.12 94 VAL A N 1
ATOM 688 C CA . VAL A 1 94 ? -20.388 -6.701 4.589 1.00 97.12 94 VAL A CA 1
ATOM 689 C C . VAL A 1 94 ? -19.440 -7.273 5.644 1.00 97.12 94 VAL A C 1
ATOM 691 O O . VAL A 1 94 ? -18.330 -7.696 5.316 1.00 97.12 94 VAL A O 1
ATOM 694 N N . ALA A 1 95 ? -19.888 -7.376 6.899 1.00 96.38 95 ALA A N 1
ATOM 695 C CA . ALA A 1 95 ? -19.090 -7.934 7.987 1.00 96.38 95 ALA A CA 1
ATOM 696 C C . ALA A 1 95 ? -18.681 -9.389 7.706 1.00 96.38 95 ALA A C 1
ATOM 698 O O . ALA A 1 95 ? -17.510 -9.753 7.842 1.00 96.38 95 ALA A O 1
ATOM 699 N N . ARG A 1 96 ? -19.627 -10.228 7.259 1.00 96.31 96 ARG A N 1
ATOM 700 C CA . ARG A 1 96 ? -19.362 -11.627 6.891 1.00 96.31 96 ARG A CA 1
ATOM 701 C C . ARG A 1 96 ? -18.333 -11.729 5.760 1.00 96.31 96 ARG A C 1
ATOM 703 O O . ARG A 1 96 ? -17.419 -12.548 5.858 1.00 96.31 96 ARG A O 1
ATOM 710 N N . ARG A 1 97 ? -18.469 -10.915 4.707 1.00 95.19 97 ARG A N 1
ATOM 711 C CA . ARG A 1 97 ? -17.552 -10.890 3.554 1.00 95.19 97 ARG A CA 1
ATOM 712 C C . ARG A 1 97 ? -16.147 -10.443 3.955 1.00 95.19 97 ARG A C 1
ATOM 714 O O . ARG A 1 97 ? -15.191 -11.174 3.703 1.00 95.19 97 ARG A O 1
ATOM 721 N N . TYR A 1 98 ? -16.026 -9.342 4.698 1.00 95.56 98 TYR A N 1
ATOM 722 C CA . TYR A 1 98 ? -14.746 -8.892 5.251 1.00 95.56 98 TYR A CA 1
ATOM 723 C C . TYR A 1 98 ? -14.071 -9.977 6.100 1.00 95.56 98 TYR A C 1
ATOM 725 O O . TYR A 1 98 ? -12.888 -10.269 5.924 1.00 95.56 98 TYR A O 1
ATOM 733 N N . HIS A 1 99 ? -14.812 -10.611 7.015 1.00 94.88 99 HIS A N 1
ATOM 734 C CA . HIS A 1 99 ? -14.248 -11.654 7.869 1.00 94.88 99 HIS A CA 1
ATOM 735 C C . HIS A 1 99 ? -13.783 -12.874 7.076 1.00 94.88 99 HIS A C 1
ATOM 737 O O . HIS A 1 99 ? -12.757 -13.450 7.435 1.00 94.88 99 HIS A O 1
ATOM 743 N N . ARG A 1 100 ? -14.471 -13.234 5.986 1.00 94.06 100 ARG A N 1
ATOM 744 C CA . ARG A 1 100 ? -14.010 -14.270 5.054 1.00 94.06 100 ARG A CA 1
ATOM 745 C C . ARG A 1 100 ? -12.702 -13.863 4.373 1.00 94.06 100 ARG A C 1
ATOM 747 O O . ARG A 1 100 ? -11.731 -14.601 4.494 1.00 94.06 100 ARG A O 1
ATOM 754 N N . LEU A 1 101 ? -12.640 -12.679 3.754 1.00 93.38 101 LEU A N 1
ATOM 755 C CA . LEU A 1 101 ? -11.431 -12.167 3.084 1.00 93.38 101 LEU A CA 1
ATOM 756 C C . LEU A 1 101 ? -10.231 -12.114 4.041 1.00 93.38 101 LEU A C 1
ATOM 758 O O . LEU A 1 101 ? -9.131 -12.563 3.712 1.00 93.38 101 LEU A O 1
ATOM 762 N N . ARG A 1 102 ? -10.451 -11.631 5.267 1.00 93.75 102 ARG A N 1
ATOM 763 C CA . ARG A 1 102 ? -9.427 -11.592 6.312 1.00 93.75 102 ARG A CA 1
ATOM 764 C C . ARG A 1 102 ? -9.002 -12.992 6.746 1.00 93.75 102 ARG A C 1
ATOM 766 O O . ARG A 1 102 ? -7.807 -13.262 6.851 1.00 93.75 102 ARG A O 1
ATOM 773 N N . ARG A 1 103 ? -9.962 -13.881 7.029 1.00 91.75 103 ARG A N 1
ATOM 774 C CA . ARG A 1 103 ? -9.683 -15.264 7.439 1.00 91.75 103 ARG A CA 1
ATOM 775 C C . ARG A 1 103 ? -8.883 -15.973 6.363 1.00 91.75 103 ARG A C 1
ATOM 777 O O . ARG A 1 103 ? -7.930 -16.658 6.701 1.00 91.75 103 ARG A O 1
ATOM 784 N N . ASP A 1 104 ? -9.216 -15.783 5.096 1.00 90.81 104 ASP A N 1
ATOM 785 C CA . ASP A 1 104 ? -8.550 -16.456 3.984 1.00 90.81 104 ASP A CA 1
ATOM 786 C C . ASP A 1 104 ? -7.176 -15.820 3.674 1.00 90.81 104 ASP A C 1
ATOM 788 O O . ASP A 1 104 ? -6.346 -16.429 3.001 1.00 90.81 104 ASP A O 1
ATOM 792 N N . GLY A 1 105 ? -6.854 -14.682 4.303 1.00 90.94 105 GLY A N 1
ATOM 793 C CA . GLY A 1 105 ? -5.554 -14.011 4.226 1.00 90.94 105 GLY A CA 1
ATOM 794 C C . GLY A 1 105 ? -5.401 -13.123 2.993 1.00 90.94 105 GLY A C 1
ATOM 795 O O . GLY A 1 105 ? -4.276 -12.901 2.557 1.00 90.94 105 GLY A O 1
ATOM 796 N N . VAL A 1 106 ? -6.520 -12.663 2.428 1.00 92.38 106 VAL A N 1
ATOM 797 C CA . VAL A 1 106 ? -6.579 -11.777 1.254 1.00 92.38 106 VAL A CA 1
ATOM 798 C C . VAL A 1 106 ? -6.355 -10.322 1.650 1.00 92.38 106 VAL A C 1
ATOM 800 O O . VAL A 1 106 ? -5.700 -9.587 0.920 1.00 92.38 106 VAL A O 1
ATOM 803 N N . VAL A 1 107 ? -6.874 -9.924 2.816 1.00 93.75 107 VAL A N 1
ATOM 804 C CA . VAL A 1 107 ? -6.797 -8.550 3.322 1.00 93.75 107 VAL A CA 1
ATOM 805 C C . VAL A 1 107 ? -6.394 -8.507 4.791 1.00 93.75 107 VAL A C 1
ATOM 807 O O . VAL A 1 107 ? -6.849 -9.321 5.605 1.00 93.75 107 VAL A O 1
ATOM 810 N N . ARG A 1 108 ? -5.572 -7.525 5.154 1.00 94.62 108 ARG A N 1
ATOM 811 C CA . ARG A 1 108 ? -5.285 -7.150 6.540 1.00 94.62 108 ARG A CA 1
ATOM 812 C C . ARG A 1 108 ? -5.270 -5.637 6.668 1.00 94.62 108 ARG A C 1
ATOM 814 O O . ARG A 1 108 ? -4.554 -4.964 5.945 1.00 94.62 108 ARG A O 1
ATOM 821 N N . VAL A 1 109 ? -6.005 -5.123 7.647 1.00 94.44 109 VAL A N 1
ATOM 822 C CA . VAL A 1 109 ? -5.825 -3.742 8.100 1.00 94.44 109 VAL A CA 1
ATOM 823 C C . VAL A 1 109 ? -4.757 -3.737 9.181 1.00 94.44 109 VAL A C 1
ATOM 825 O O . VAL A 1 109 ? -4.863 -4.490 10.154 1.00 94.44 109 VAL A O 1
ATOM 828 N N . VAL A 1 110 ? -3.737 -2.904 9.016 1.00 91.69 110 VAL A N 1
ATOM 829 C CA . VAL A 1 110 ? -2.589 -2.820 9.920 1.00 91.69 110 VAL A CA 1
ATOM 830 C C . VAL A 1 110 ? -2.445 -1.400 10.449 1.00 91.69 110 VAL A C 1
ATOM 832 O O . VAL A 1 110 ? -2.515 -0.435 9.697 1.00 91.69 110 VAL A O 1
ATOM 835 N N . GLY A 1 111 ? -2.277 -1.270 11.762 1.00 90.00 111 GLY A N 1
ATOM 836 C CA . GLY A 1 111 ? -1.843 -0.032 12.397 1.00 90.00 111 GLY A CA 1
ATOM 837 C C . GLY A 1 111 ? -0.330 0.099 12.281 1.00 90.00 111 GLY A C 1
ATOM 838 O O . GLY A 1 111 ? 0.414 -0.779 12.721 1.00 90.00 111 GLY A O 1
ATOM 839 N N . LEU A 1 112 ? 0.124 1.191 11.689 1.00 85.06 112 LEU A N 1
ATOM 840 C CA . LEU A 1 112 ? 1.526 1.520 11.514 1.00 85.06 112 LEU A CA 1
ATOM 841 C C . LEU A 1 112 ? 1.89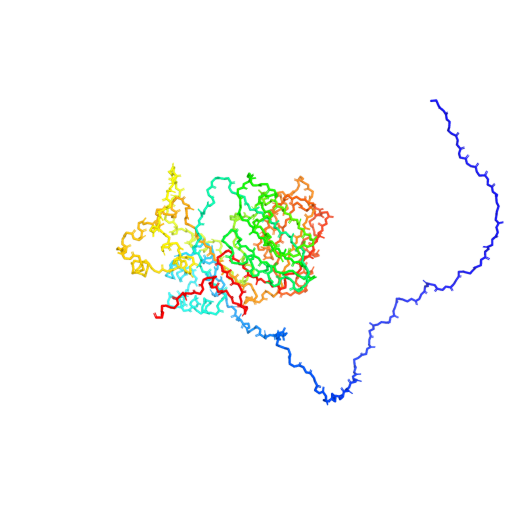0 2.626 12.502 1.00 85.06 112 LEU A C 1
ATOM 843 O O . LEU A 1 112 ? 1.293 3.700 12.513 1.00 85.06 112 LEU A O 1
ATOM 847 N N . GLU A 1 113 ? 2.882 2.351 13.345 1.00 81.69 113 GLU A N 1
ATOM 848 C CA . GLU A 1 113 ? 3.550 3.397 14.115 1.00 81.69 113 GLU A CA 1
ATOM 849 C C . GLU A 1 113 ? 4.313 4.258 13.111 1.00 81.69 113 GLU A C 1
ATOM 851 O O . GLU A 1 113 ? 5.307 3.812 12.531 1.00 81.69 113 GLU A O 1
ATOM 856 N N . ASN A 1 114 ? 3.838 5.479 12.899 1.00 74.12 114 ASN A N 1
ATOM 857 C CA . ASN A 1 114 ? 4.566 6.459 12.124 1.00 74.12 114 ASN A CA 1
ATOM 858 C C . ASN A 1 114 ? 5.718 6.970 12.987 1.00 74.12 114 ASN A C 1
ATOM 860 O O . ASN A 1 114 ? 5.620 7.967 13.699 1.00 74.12 114 ASN A O 1
ATOM 864 N N . ARG A 1 115 ? 6.818 6.224 12.956 1.00 60.88 115 ARG A N 1
ATOM 865 C CA . ARG A 1 115 ? 8.095 6.651 13.538 1.00 60.88 115 ARG A CA 1
ATOM 866 C C . ARG A 1 115 ? 8.747 7.759 12.709 1.00 60.88 115 ARG A C 1
ATOM 868 O O . ARG A 1 115 ? 9.735 8.334 13.142 1.00 60.88 115 ARG A O 1
ATOM 875 N N . TRP A 1 116 ? 8.181 8.037 11.539 1.00 60.38 116 TRP A N 1
ATOM 876 C CA . TRP A 1 116 ? 8.771 8.791 10.446 1.00 60.38 116 TRP A CA 1
ATOM 877 C C . TRP A 1 116 ? 8.452 10.281 10.580 1.00 60.38 116 TRP A C 1
ATOM 879 O O . TRP A 1 116 ? 7.899 10.903 9.676 1.00 60.38 116 TRP A O 1
ATOM 889 N N . ALA A 1 117 ? 8.773 10.835 11.752 1.00 53.44 117 ALA A N 1
ATOM 890 C CA . ALA A 1 117 ? 8.841 12.278 11.942 1.00 53.44 117 ALA A CA 1
ATOM 891 C C . ALA A 1 117 ? 9.962 12.878 11.067 1.00 53.44 117 ALA A C 1
ATOM 893 O O . ALA A 1 117 ? 10.849 12.155 10.611 1.00 53.44 117 ALA A O 1
ATOM 894 N N . ASP A 1 118 ? 9.887 14.190 10.833 1.00 54.09 118 ASP A N 1
ATOM 895 C CA . ASP A 1 118 ? 10.786 15.008 10.007 1.00 54.09 118 ASP A CA 1
ATOM 896 C C . ASP A 1 118 ? 12.216 14.443 9.845 1.00 54.09 118 ASP A C 1
ATOM 898 O O . ASP A 1 118 ? 12.971 14.339 10.813 1.00 54.09 118 ASP A O 1
ATOM 902 N N . GLY A 1 119 ? 12.604 14.117 8.604 1.00 61.31 119 GLY A N 1
ATOM 903 C CA . GLY A 1 119 ? 13.978 13.738 8.237 1.00 61.31 119 GLY A CA 1
ATOM 904 C C . GLY A 1 119 ? 14.216 12.265 7.879 1.00 61.31 119 GLY A C 1
ATOM 905 O O . GLY A 1 119 ? 15.328 11.931 7.467 1.00 61.31 119 GLY A O 1
ATOM 906 N N . GLU A 1 120 ? 13.216 11.383 7.987 1.00 71.88 120 GLU A N 1
ATOM 907 C CA . GLU A 1 120 ? 13.307 10.013 7.456 1.00 71.88 120 GLU A CA 1
ATOM 908 C C . GLU A 1 120 ? 12.966 9.919 5.962 1.00 71.88 120 GLU A C 1
ATOM 910 O O . GLU A 1 120 ? 12.053 10.572 5.461 1.00 71.88 120 GLU A O 1
ATOM 915 N N . ALA A 1 121 ? 13.697 9.056 5.256 1.00 82.50 121 ALA A N 1
ATOM 916 C CA . ALA A 1 121 ? 13.566 8.799 3.832 1.00 82.50 121 ALA A CA 1
ATOM 917 C C . ALA A 1 121 ? 13.322 7.310 3.543 1.00 82.50 121 ALA A C 1
ATOM 919 O O . ALA A 1 121 ? 13.685 6.429 4.327 1.00 82.50 121 ALA A O 1
ATOM 920 N N . SER A 1 122 ? 12.699 7.021 2.398 1.00 88.00 122 SER A N 1
ATOM 921 C CA . SER A 1 122 ? 12.538 5.650 1.904 1.00 88.00 122 SER A CA 1
ATOM 922 C C . SER A 1 122 ? 13.658 5.313 0.925 1.00 88.00 122 SER A C 1
ATOM 924 O O . SER A 1 122 ? 13.872 6.022 -0.051 1.00 88.00 122 SER A O 1
ATOM 926 N N . TRP A 1 123 ? 14.342 4.206 1.174 1.00 90.88 123 TRP A N 1
ATOM 927 C CA . TRP A 1 123 ? 15.462 3.704 0.392 1.00 90.88 123 TRP A CA 1
ATOM 928 C C . TRP A 1 123 ? 15.081 2.377 -0.249 1.00 90.88 123 TRP A C 1
ATOM 930 O O . TRP A 1 123 ? 14.698 1.419 0.428 1.00 90.88 123 TRP A O 1
ATOM 940 N N . VAL A 1 124 ? 15.193 2.308 -1.564 1.00 92.19 124 VAL A N 1
ATOM 941 C CA . VAL A 1 124 ? 14.953 1.118 -2.366 1.00 92.19 124 VAL A CA 1
ATOM 942 C C . VAL A 1 124 ? 16.279 0.389 -2.521 1.00 92.19 124 VAL A C 1
ATOM 944 O O . VAL A 1 124 ? 17.209 0.876 -3.152 1.00 92.19 124 VAL A O 1
ATOM 947 N N . CYS A 1 125 ? 16.383 -0.783 -1.905 1.00 91.31 125 CYS A N 1
ATOM 948 C CA . CYS A 1 125 ? 17.601 -1.582 -1.906 1.00 91.31 125 CYS A CA 1
ATOM 949 C C . CYS A 1 125 ? 17.410 -2.787 -2.824 1.00 91.31 125 CYS A C 1
ATOM 951 O O . CYS A 1 125 ? 16.573 -3.651 -2.544 1.00 91.31 125 CYS A O 1
ATOM 953 N N . ARG A 1 126 ? 18.197 -2.858 -3.898 1.00 91.06 126 ARG A N 1
ATOM 954 C CA . ARG A 1 126 ? 18.310 -4.019 -4.785 1.00 91.06 126 ARG A CA 1
ATOM 955 C C . ARG A 1 126 ? 19.577 -4.779 -4.415 1.00 91.06 126 ARG A C 1
ATOM 957 O O . ARG A 1 126 ? 20.655 -4.197 -4.376 1.00 91.06 126 ARG A O 1
ATOM 964 N N . MET A 1 127 ? 19.455 -6.064 -4.128 1.00 89.56 127 MET A N 1
ATOM 965 C CA . MET A 1 127 ? 20.562 -6.912 -3.698 1.00 89.56 127 MET A CA 1
ATOM 966 C C . MET A 1 127 ? 20.649 -8.140 -4.584 1.00 89.56 127 MET A C 1
ATOM 968 O O . MET A 1 127 ? 19.629 -8.770 -4.866 1.00 89.56 127 MET A O 1
ATOM 972 N N . ARG A 1 128 ? 21.877 -8.506 -4.947 1.00 88.69 128 ARG A N 1
ATOM 973 C CA . ARG A 1 128 ? 22.199 -9.800 -5.535 1.00 88.69 128 ARG A CA 1
ATOM 974 C C . ARG A 1 128 ? 22.890 -10.681 -4.510 1.00 88.69 128 ARG A C 1
ATOM 976 O O . ARG A 1 128 ? 23.840 -10.251 -3.860 1.00 88.69 128 ARG A O 1
ATOM 983 N N . ALA A 1 129 ? 22.428 -11.909 -4.361 1.00 85.81 129 ALA A N 1
ATOM 984 C CA . ALA A 1 129 ? 23.022 -12.902 -3.482 1.00 85.81 129 ALA A CA 1
ATOM 985 C C . ALA A 1 129 ? 23.102 -14.255 -4.191 1.00 85.81 129 ALA A C 1
ATOM 987 O O . ALA A 1 129 ? 22.361 -14.521 -5.136 1.00 85.81 129 ALA A O 1
ATOM 988 N N . ALA A 1 130 ? 23.991 -15.125 -3.711 1.00 83.56 130 ALA A N 1
ATOM 989 C CA . ALA A 1 130 ? 24.037 -16.503 -4.181 1.00 83.56 130 ALA A CA 1
ATOM 990 C C . ALA A 1 130 ? 22.687 -17.216 -3.916 1.00 83.56 130 ALA A C 1
ATOM 992 O O . ALA A 1 130 ? 22.067 -16.957 -2.874 1.00 83.56 130 ALA A O 1
ATOM 993 N N . PRO A 1 131 ? 22.224 -18.118 -4.807 1.00 80.44 131 PRO A N 1
ATOM 994 C CA . PRO A 1 131 ? 20.905 -18.750 -4.685 1.00 80.44 131 PRO A CA 1
ATOM 995 C C . PRO A 1 131 ? 20.662 -19.466 -3.346 1.00 80.44 131 PRO A C 1
ATOM 997 O O . PRO A 1 131 ? 19.557 -19.416 -2.808 1.00 80.44 131 PRO A O 1
ATOM 1000 N N . ASP A 1 132 ? 21.696 -20.076 -2.759 1.00 81.75 132 ASP A N 1
ATOM 1001 C CA . ASP A 1 132 ? 21.647 -20.764 -1.459 1.00 81.75 132 ASP A CA 1
ATOM 1002 C C . ASP A 1 132 ? 21.515 -19.805 -0.260 1.00 81.75 132 ASP A C 1
ATOM 1004 O O . ASP A 1 132 ? 21.198 -20.229 0.852 1.00 81.75 132 ASP A O 1
ATOM 1008 N N . ARG A 1 133 ? 21.739 -18.501 -0.470 1.00 83.94 133 ARG A N 1
ATOM 1009 C CA . ARG A 1 133 ? 21.735 -17.468 0.580 1.00 83.94 133 ARG A CA 1
ATOM 1010 C C . ARG A 1 133 ? 20.528 -16.546 0.548 1.00 83.94 133 ARG A C 1
ATOM 1012 O O . ARG A 1 133 ? 20.280 -15.866 1.545 1.00 83.94 133 ARG A O 1
ATOM 1019 N N . ILE A 1 134 ? 19.738 -16.547 -0.525 1.00 83.25 134 ILE A N 1
ATOM 1020 C CA . ILE A 1 134 ? 18.563 -15.668 -0.637 1.00 83.25 134 ILE A CA 1
ATOM 1021 C C . ILE A 1 134 ? 17.560 -15.915 0.470 1.00 83.25 134 ILE A C 1
ATOM 1023 O O . ILE A 1 134 ? 17.080 -14.953 1.058 1.00 83.25 134 ILE A O 1
ATOM 1027 N N . SER A 1 135 ? 17.261 -17.172 0.798 1.00 83.38 135 SER A N 1
ATOM 1028 C CA . SER A 1 135 ? 16.303 -17.477 1.864 1.00 83.38 135 SER A CA 1
ATOM 1029 C C . SER A 1 135 ? 16.771 -16.931 3.215 1.00 83.38 135 SER A C 1
ATOM 1031 O O . SER A 1 135 ? 15.982 -16.341 3.946 1.00 83.38 135 SER A O 1
ATOM 1033 N N . GLN A 1 136 ? 18.068 -17.037 3.517 1.00 84.06 136 GLN A N 1
ATOM 1034 C CA . GLN A 1 136 ? 18.645 -16.502 4.751 1.00 84.06 136 GLN A CA 1
ATOM 1035 C C . GLN A 1 136 ? 18.575 -14.967 4.800 1.00 84.06 136 GLN A C 1
ATOM 1037 O O . GLN A 1 136 ? 18.230 -14.398 5.840 1.00 84.06 136 GLN A O 1
ATOM 1042 N N . LEU A 1 137 ? 18.879 -14.298 3.683 1.00 85.44 137 LEU A N 1
ATOM 1043 C CA . LEU A 1 137 ? 18.781 -12.843 3.560 1.00 85.44 137 LEU A CA 1
ATOM 1044 C C . LEU A 1 137 ? 17.323 -12.368 3.657 1.00 85.44 137 LEU A C 1
ATOM 1046 O O . LEU A 1 137 ? 17.024 -11.452 4.421 1.00 85.44 137 LEU A O 1
ATOM 1050 N N . ALA A 1 138 ? 16.412 -13.024 2.941 1.00 86.38 138 ALA A N 1
ATOM 1051 C CA . ALA A 1 138 ? 14.975 -12.781 2.990 1.00 86.38 138 ALA A CA 1
ATOM 1052 C C . ALA A 1 138 ? 14.450 -12.864 4.429 1.00 86.38 138 ALA A C 1
ATOM 1054 O O . ALA A 1 138 ? 13.845 -11.913 4.925 1.00 86.38 138 ALA A O 1
ATOM 1055 N N . ASP A 1 139 ? 14.762 -13.950 5.132 1.00 85.06 139 ASP A N 1
ATOM 1056 C CA . ASP A 1 139 ? 14.384 -14.157 6.528 1.00 85.06 139 ASP A CA 1
ATOM 1057 C C . ASP A 1 139 ? 14.929 -13.059 7.450 1.00 85.06 139 ASP A C 1
ATOM 1059 O O . ASP A 1 139 ? 14.235 -12.597 8.362 1.00 85.06 139 ASP A O 1
ATOM 1063 N N . ALA A 1 140 ? 16.173 -12.625 7.230 1.00 84.38 140 ALA A N 1
ATOM 1064 C CA . ALA A 1 140 ? 16.781 -11.550 8.004 1.00 84.38 140 ALA A CA 1
ATOM 1065 C C . ALA A 1 140 ? 16.084 -10.203 7.776 1.00 84.38 140 ALA A C 1
ATOM 1067 O O . ALA A 1 140 ? 15.783 -9.508 8.747 1.00 84.38 140 ALA A O 1
ATOM 1068 N N . LEU A 1 141 ? 15.784 -9.852 6.523 1.00 85.38 141 LEU A N 1
ATOM 1069 C CA . LEU A 1 141 ? 15.143 -8.585 6.164 1.00 85.38 141 LEU A CA 1
ATOM 1070 C C . LEU A 1 141 ? 13.705 -8.507 6.673 1.00 85.38 141 LEU A C 1
ATOM 1072 O O . LEU A 1 141 ? 13.291 -7.500 7.245 1.00 85.38 141 LEU A O 1
ATOM 1076 N N . VAL A 1 142 ? 12.953 -9.594 6.527 1.00 87.56 142 VAL A N 1
ATOM 1077 C CA . VAL A 1 142 ? 11.536 -9.655 6.890 1.00 87.56 142 VAL A CA 1
ATOM 1078 C C . VAL A 1 142 ? 11.302 -9.421 8.390 1.00 87.56 142 VAL A C 1
ATOM 1080 O O . VAL A 1 142 ? 10.311 -8.791 8.775 1.00 87.56 142 VAL A O 1
ATOM 1083 N N . ARG A 1 143 ? 12.232 -9.867 9.247 1.00 83.50 143 ARG A N 1
ATOM 1084 C CA . ARG A 1 143 ? 12.161 -9.686 10.710 1.00 83.50 143 ARG A CA 1
ATOM 1085 C C . ARG A 1 143 ? 12.330 -8.241 11.171 1.00 83.50 143 ARG A C 1
ATOM 1087 O O . ARG A 1 143 ? 12.029 -7.933 12.327 1.00 83.50 143 ARG A O 1
ATOM 1094 N N . ARG A 1 144 ? 12.826 -7.355 10.315 1.00 81.50 144 ARG A N 1
ATOM 1095 C CA . ARG A 1 144 ? 13.140 -5.988 10.717 1.00 81.50 144 ARG A CA 1
ATOM 1096 C C . ARG A 1 144 ? 11.936 -5.069 10.623 1.00 81.50 144 ARG A C 1
ATOM 1098 O O . ARG A 1 144 ? 11.048 -5.264 9.798 1.00 81.50 144 ARG A O 1
ATOM 1105 N N . ARG A 1 145 ? 11.899 -4.059 11.494 1.00 77.19 145 ARG A N 1
ATOM 1106 C CA . ARG A 1 145 ? 10.788 -3.096 11.577 1.00 77.19 145 ARG A CA 1
ATOM 1107 C C . ARG A 1 145 ? 10.932 -1.922 10.607 1.00 77.19 145 ARG A C 1
ATOM 1109 O O . ARG A 1 145 ? 9.921 -1.353 10.229 1.00 77.19 145 ARG A O 1
ATOM 1116 N N . ASP A 1 146 ? 12.159 -1.588 10.226 1.00 80.25 146 ASP A N 1
ATOM 1117 C CA . ASP A 1 146 ? 12.505 -0.531 9.266 1.00 80.25 146 ASP A CA 1
ATOM 1118 C C . ASP A 1 146 ? 12.310 -0.962 7.801 1.00 80.25 146 ASP A C 1
ATOM 1120 O O . ASP A 1 146 ? 12.147 -0.120 6.921 1.00 80.25 146 ASP A O 1
ATOM 1124 N N . VAL A 1 147 ? 12.267 -2.270 7.530 1.00 86.62 147 VAL A N 1
ATOM 1125 C CA . VAL A 1 147 ? 11.902 -2.829 6.221 1.00 86.62 147 VAL A CA 1
ATOM 1126 C C . VAL A 1 147 ? 10.380 -2.847 6.081 1.00 86.62 147 VAL A C 1
ATOM 1128 O O . VAL A 1 147 ? 9.708 -3.585 6.803 1.00 86.62 147 VAL A O 1
ATOM 1131 N N . SER A 1 148 ? 9.830 -2.090 5.135 1.00 86.38 148 SER A N 1
ATOM 1132 C CA . SER A 1 148 ? 8.383 -2.062 4.853 1.00 86.38 148 SER A CA 1
ATOM 1133 C C . SER A 1 148 ? 7.967 -3.125 3.833 1.00 86.38 148 SER A C 1
ATOM 1135 O O . SER A 1 148 ? 6.955 -3.796 4.007 1.00 86.38 148 SER A O 1
ATOM 1137 N N . HIS A 1 149 ? 8.784 -3.333 2.800 1.00 90.69 149 HIS A N 1
ATOM 1138 C CA . HIS A 1 149 ? 8.516 -4.268 1.710 1.00 90.69 149 HIS A CA 1
ATOM 1139 C C . HIS A 1 149 ? 9.733 -5.142 1.461 1.00 90.69 149 HIS A C 1
ATOM 1141 O O . HIS A 1 149 ? 10.855 -4.647 1.516 1.00 90.69 149 HIS A O 1
ATOM 1147 N N . ALA A 1 150 ? 9.518 -6.417 1.147 1.00 92.50 150 ALA A N 1
ATOM 1148 C CA . ALA A 1 150 ? 10.582 -7.331 0.739 1.00 92.50 150 ALA A CA 1
ATOM 1149 C C . ALA A 1 150 ? 10.055 -8.332 -0.293 1.00 92.50 150 ALA A C 1
ATOM 1151 O O . ALA A 1 150 ? 8.976 -8.908 -0.115 1.00 92.50 150 ALA A O 1
ATOM 1152 N N . ASN A 1 151 ? 10.810 -8.523 -1.374 1.00 93.06 151 ASN A N 1
ATOM 1153 C CA . ASN A 1 151 ? 10.413 -9.321 -2.527 1.00 93.06 151 ASN A CA 1
ATOM 1154 C C . ASN A 1 151 ? 11.612 -10.050 -3.130 1.00 93.06 151 ASN A C 1
ATOM 1156 O O . ASN A 1 151 ? 12.675 -9.453 -3.280 1.00 93.06 151 ASN A O 1
ATOM 1160 N N . VAL A 1 152 ? 11.410 -11.300 -3.534 1.00 91.75 152 VAL A N 1
ATOM 1161 C CA . VAL A 1 152 ? 12.341 -12.042 -4.389 1.00 91.75 152 VAL A CA 1
ATOM 1162 C C . VAL A 1 152 ? 11.901 -11.869 -5.836 1.00 91.75 152 VAL A C 1
ATOM 1164 O O . VAL A 1 152 ? 10.704 -11.945 -6.145 1.00 91.75 152 VAL A O 1
ATOM 1167 N N . LEU A 1 153 ? 12.866 -11.607 -6.709 1.00 91.12 153 LEU A N 1
ATOM 1168 C CA . LEU A 1 153 ? 12.651 -11.418 -8.135 1.00 91.12 153 LEU A CA 1
ATOM 1169 C C . LEU A 1 153 ? 13.145 -12.639 -8.929 1.00 91.12 153 LEU A C 1
ATOM 1171 O O . LEU A 1 153 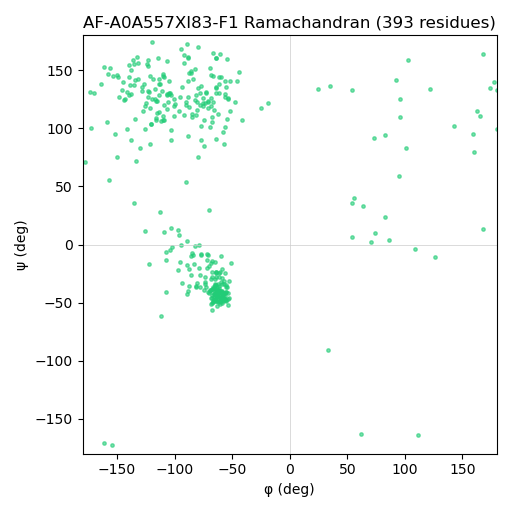? 13.955 -13.445 -8.465 1.00 91.12 153 LEU A O 1
ATOM 1175 N N . ALA A 1 154 ? 12.616 -12.795 -10.137 1.00 83.44 154 ALA A N 1
ATOM 1176 C CA . ALA A 1 154 ? 13.042 -13.785 -11.106 1.00 83.44 154 ALA A CA 1
ATOM 1177 C C . ALA A 1 154 ? 14.487 -13.486 -11.507 1.00 83.44 154 ALA A C 1
ATOM 1179 O O . ALA A 1 154 ? 14.852 -12.334 -11.724 1.00 83.44 154 ALA A O 1
ATOM 1180 N N . GLY A 1 155 ? 15.298 -14.540 -11.562 1.00 66.19 155 GLY A N 1
ATOM 1181 C CA . GLY A 1 155 ? 16.756 -14.447 -11.645 1.00 66.19 155 GLY A CA 1
ATOM 1182 C C . GLY A 1 155 ? 17.471 -15.243 -10.552 1.00 66.19 155 GLY A C 1
ATOM 1183 O O . GLY A 1 155 ? 18.670 -15.443 -10.658 1.00 66.19 155 GLY A O 1
ATOM 1184 N N . TRP A 1 156 ? 16.750 -15.741 -9.531 1.00 57.59 156 TRP A N 1
ATOM 1185 C CA . TRP A 1 156 ? 17.261 -16.584 -8.425 1.00 57.59 156 TRP A CA 1
ATOM 1186 C C . TRP A 1 156 ? 18.447 -16.005 -7.643 1.00 57.59 156 TRP A C 1
ATOM 1188 O O . TRP A 1 156 ? 18.987 -16.694 -6.784 1.00 57.59 156 TRP A O 1
ATOM 1198 N N . THR A 1 157 ? 18.832 -14.761 -7.924 1.00 66.38 157 THR A N 1
ATOM 1199 C CA . THR A 1 157 ? 19.882 -14.002 -7.241 1.00 66.38 157 THR A CA 1
ATOM 1200 C C . THR A 1 157 ? 19.357 -12.699 -6.657 1.00 66.38 157 THR A C 1
ATOM 1202 O O . THR A 1 157 ? 20.004 -12.132 -5.787 1.00 66.38 157 THR A O 1
ATOM 1205 N N . ASP A 1 158 ? 18.184 -12.232 -7.090 1.00 86.19 158 ASP A N 1
ATOM 1206 C CA . ASP A 1 158 ? 17.780 -10.841 -6.911 1.00 86.19 158 ASP A CA 1
ATOM 1207 C C . ASP A 1 158 ? 16.697 -10.687 -5.833 1.00 86.19 158 ASP A C 1
ATOM 1209 O O . ASP A 1 158 ? 15.646 -11.336 -5.851 1.00 86.19 158 ASP A O 1
ATOM 1213 N N . LEU A 1 159 ? 16.950 -9.776 -4.895 1.00 91.19 159 LEU A N 1
ATOM 1214 C CA . LEU A 1 159 ? 16.037 -9.388 -3.829 1.00 91.19 159 LEU A CA 1
ATOM 1215 C C . LEU A 1 159 ? 15.883 -7.869 -3.820 1.00 91.19 159 LEU A C 1
ATOM 1217 O O . LEU A 1 159 ? 16.868 -7.136 -3.883 1.00 91.19 159 LEU A O 1
ATOM 1221 N N . VAL A 1 160 ? 14.647 -7.388 -3.691 1.00 92.56 160 VAL A N 1
ATOM 1222 C CA . VAL A 1 160 ? 14.359 -5.959 -3.522 1.00 92.56 160 VAL A CA 1
ATOM 1223 C C . VAL A 1 160 ? 13.587 -5.716 -2.240 1.00 92.56 160 VAL A C 1
ATOM 1225 O O . VAL A 1 160 ? 12.570 -6.366 -1.974 1.00 92.56 160 VAL A O 1
ATOM 1228 N N . CYS A 1 161 ? 14.044 -4.745 -1.456 1.00 92.44 161 CYS A N 1
ATOM 1229 C CA . CYS A 1 161 ? 13.337 -4.279 -0.274 1.00 92.44 161 CYS A CA 1
ATOM 1230 C C . CYS A 1 161 ? 13.297 -2.755 -0.182 1.00 92.44 161 CYS A C 1
ATOM 1232 O O . CYS A 1 161 ? 14.171 -2.067 -0.701 1.00 92.44 161 CYS A O 1
ATOM 1234 N N . VAL A 1 162 ? 12.294 -2.239 0.524 1.00 90.75 162 VAL A N 1
ATOM 1235 C CA . VAL A 1 162 ? 12.190 -0.812 0.851 1.00 90.75 162 VAL A CA 1
ATOM 1236 C C . VAL A 1 162 ? 12.454 -0.636 2.337 1.00 90.75 162 VAL A C 1
ATOM 1238 O O . VAL A 1 162 ? 11.721 -1.186 3.167 1.00 90.75 162 VAL A O 1
ATOM 1241 N N . VAL A 1 163 ? 13.484 0.137 2.660 1.00 87.75 163 VAL A N 1
ATOM 1242 C CA . VAL A 1 163 ? 13.928 0.431 4.024 1.00 87.75 163 VAL A CA 1
ATOM 1243 C C . VAL A 1 163 ? 13.694 1.897 4.325 1.00 87.75 163 VAL A C 1
ATOM 1245 O O . VAL A 1 163 ? 13.947 2.746 3.480 1.00 87.75 163 VAL A O 1
ATOM 1248 N N . ARG A 1 164 ? 13.205 2.203 5.522 1.00 83.25 164 ARG A N 1
ATOM 1249 C CA . ARG A 1 164 ? 13.076 3.584 5.987 1.00 83.25 164 ARG A CA 1
ATOM 1250 C C . ARG A 1 164 ? 14.189 3.912 6.966 1.00 83.25 164 ARG A C 1
ATOM 1252 O O . ARG A 1 164 ? 14.443 3.137 7.887 1.00 83.25 164 ARG A O 1
ATOM 1259 N N . ALA A 1 165 ? 14.879 5.012 6.702 1.00 81.12 165 ALA A N 1
ATOM 1260 C CA . ALA A 1 165 ? 16.022 5.463 7.479 1.00 81.12 165 ALA A CA 1
ATOM 1261 C C . ALA A 1 165 ? 16.210 6.983 7.316 1.00 81.12 165 ALA A C 1
ATOM 1263 O O . ALA A 1 165 ? 15.847 7.517 6.263 1.00 81.12 165 ALA A O 1
ATOM 1264 N N . PRO A 1 166 ? 16.777 7.682 8.315 1.00 81.00 166 PRO A N 1
ATOM 1265 C CA . PRO A 1 166 ? 17.153 9.092 8.212 1.00 81.00 166 PRO A CA 1
ATOM 1266 C C . PRO A 1 166 ? 17.900 9.437 6.916 1.00 81.00 166 PRO A C 1
ATOM 1268 O O . PRO A 1 166 ? 18.771 8.687 6.485 1.00 81.00 166 PRO A O 1
ATOM 1271 N N . LEU A 1 167 ? 17.610 10.597 6.317 1.00 75.50 167 LEU A N 1
ATOM 1272 C CA . LEU A 1 167 ? 18.293 11.071 5.102 1.00 75.50 167 LEU A CA 1
ATOM 1273 C C . LEU A 1 167 ? 19.804 11.283 5.321 1.00 75.50 167 LEU A C 1
ATOM 1275 O O . LEU A 1 167 ? 20.585 11.174 4.383 1.00 75.50 167 LEU A O 1
ATOM 1279 N N . GLY A 1 168 ? 20.202 11.593 6.560 1.00 72.25 168 GLY A N 1
ATOM 1280 C CA . GLY A 1 168 ? 21.603 11.768 6.947 1.00 72.25 168 GLY A CA 1
ATOM 1281 C C . GLY A 1 168 ? 22.385 10.465 7.129 1.00 72.25 168 GLY A C 1
ATOM 1282 O O . GLY A 1 168 ? 23.599 10.536 7.295 1.00 72.25 168 GLY A O 1
ATOM 1283 N N . ASP A 1 169 ? 21.727 9.300 7.108 1.00 71.69 169 ASP A N 1
ATOM 1284 C CA . ASP A 1 169 ? 22.438 8.022 7.138 1.00 71.69 169 ASP A CA 1
ATOM 1285 C C . ASP A 1 169 ? 23.198 7.834 5.817 1.00 71.69 169 ASP A C 1
ATOM 1287 O O . ASP A 1 169 ? 22.628 7.899 4.725 1.00 71.69 169 ASP A O 1
ATOM 1291 N N . THR A 1 170 ? 24.498 7.573 5.916 1.00 65.81 170 THR A N 1
ATOM 1292 C CA . THR A 1 170 ? 25.347 7.283 4.756 1.00 65.81 170 THR A CA 1
ATOM 1293 C C . THR A 1 170 ? 25.186 5.831 4.304 1.00 65.81 170 THR A C 1
ATOM 1295 O O . THR A 1 170 ? 24.612 4.992 5.005 1.00 65.81 170 THR A O 1
ATOM 1298 N N . ARG A 1 171 ? 25.732 5.477 3.131 1.00 64.06 171 ARG A N 1
ATOM 1299 C CA . ARG A 1 171 ? 25.779 4.075 2.680 1.00 64.06 171 ARG A CA 1
ATOM 1300 C C . ARG A 1 171 ? 26.454 3.192 3.734 1.00 64.06 171 ARG A C 1
ATOM 1302 O O . ARG A 1 171 ? 26.021 2.065 3.953 1.00 64.06 171 ARG A O 1
ATOM 1309 N N . GLU A 1 172 ? 27.474 3.706 4.404 1.00 65.69 172 GLU A N 1
ATOM 1310 C CA . GLU A 1 172 ? 28.233 3.050 5.464 1.00 65.69 172 GLU A CA 1
ATOM 1311 C C . GLU A 1 172 ? 27.400 2.822 6.735 1.00 65.69 172 GLU A C 1
ATOM 1313 O O . GLU A 1 172 ? 27.678 1.877 7.471 1.00 65.69 172 GLU A O 1
ATOM 1318 N N . ASP A 1 173 ? 26.340 3.605 6.953 1.00 72.81 173 ASP A N 1
ATOM 1319 C CA . ASP A 1 173 ? 25.367 3.407 8.034 1.00 72.81 173 ASP A CA 1
ATOM 1320 C C . ASP A 1 173 ? 24.238 2.457 7.616 1.00 72.81 173 ASP A C 1
ATOM 1322 O O . ASP A 1 173 ? 23.758 1.641 8.412 1.00 72.81 173 ASP A O 1
ATOM 1326 N N . LEU A 1 174 ? 23.822 2.525 6.347 1.00 70.62 174 LEU A N 1
ATOM 1327 C CA . LEU A 1 174 ? 22.767 1.686 5.784 1.00 70.62 174 LEU A CA 1
ATOM 1328 C C . LEU A 1 174 ? 23.239 0.249 5.543 1.00 70.62 174 LEU A C 1
ATOM 1330 O O . LEU A 1 174 ? 22.484 -0.682 5.809 1.00 70.62 174 LEU A O 1
ATOM 1334 N N . LEU A 1 175 ? 24.472 0.023 5.082 1.00 70.06 175 LEU A N 1
ATOM 1335 C CA . LEU A 1 175 ? 24.984 -1.312 4.750 1.00 70.06 175 LEU A CA 1
ATOM 1336 C C . LEU A 1 175 ? 25.040 -2.267 5.954 1.00 70.06 175 LEU A C 1
ATOM 1338 O O . LEU A 1 175 ? 24.496 -3.366 5.834 1.00 70.06 175 LEU A O 1
ATOM 1342 N N . PRO A 1 176 ? 25.611 -1.901 7.121 1.00 67.62 176 PRO A N 1
ATOM 1343 C CA . PRO A 1 176 ? 25.597 -2.757 8.308 1.00 67.62 176 PRO A CA 1
ATOM 1344 C C . PRO A 1 176 ? 24.185 -3.005 8.828 1.00 67.62 176 PRO A C 1
ATOM 1346 O O . PRO A 1 176 ? 23.927 -4.042 9.438 1.00 67.62 176 PRO A O 1
ATOM 1349 N N . ARG A 1 177 ? 23.264 -2.060 8.590 1.00 66.94 177 ARG A N 1
ATOM 1350 C CA . ARG A 1 177 ? 21.848 -2.278 8.862 1.00 66.94 177 ARG A CA 1
ATOM 1351 C C . ARG A 1 177 ? 21.321 -3.333 7.900 1.00 66.94 177 ARG A C 1
ATOM 1353 O O . ARG A 1 177 ? 20.787 -4.328 8.364 1.00 66.94 177 ARG A O 1
ATOM 1360 N N . LEU A 1 178 ? 21.451 -3.141 6.586 1.00 64.94 178 LEU A N 1
ATOM 1361 C CA . LEU A 1 178 ? 20.915 -3.977 5.498 1.00 64.94 178 LEU A CA 1
ATOM 1362 C C . LEU A 1 178 ? 21.456 -5.409 5.479 1.00 64.94 178 LEU A C 1
ATOM 1364 O O . LEU A 1 178 ? 20.681 -6.344 5.284 1.00 64.94 178 LEU A O 1
ATOM 1368 N N . LEU A 1 179 ? 22.753 -5.582 5.714 1.00 68.38 179 LEU A N 1
ATOM 1369 C CA . LEU A 1 179 ? 23.460 -6.838 5.520 1.00 68.38 179 LEU A CA 1
ATOM 1370 C C . LEU A 1 179 ? 23.869 -7.439 6.870 1.00 68.38 179 LEU A C 1
ATOM 1372 O O . LEU A 1 179 ? 24.780 -6.929 7.527 1.00 68.38 179 LEU A O 1
ATOM 1376 N N . PRO A 1 180 ? 23.264 -8.565 7.295 1.00 63.81 180 PRO A N 1
ATOM 1377 C CA . PRO A 1 180 ? 23.836 -9.364 8.368 1.00 63.81 180 PRO A CA 1
ATOM 1378 C C . PRO A 1 180 ? 25.270 -9.743 7.987 1.00 63.81 180 PRO A C 1
ATOM 1380 O O . PRO A 1 180 ? 25.490 -10.200 6.864 1.00 63.81 180 PRO A O 1
ATOM 1383 N N . ARG A 1 181 ? 26.220 -9.619 8.927 1.00 60.00 181 ARG A N 1
ATOM 1384 C CA . ARG A 1 181 ? 27.669 -9.882 8.738 1.00 60.00 181 ARG A CA 1
ATOM 1385 C C . ARG A 1 181 ? 28.006 -11.242 8.099 1.00 60.00 181 ARG A C 1
ATOM 1387 O O . ARG A 1 181 ? 29.126 -11.454 7.659 1.00 60.00 181 ARG A O 1
ATOM 1394 N N . THR A 1 182 ? 27.049 -12.163 8.079 1.00 52.53 182 THR A N 1
ATOM 1395 C CA . THR A 1 182 ? 27.142 -13.531 7.563 1.00 52.53 182 THR A CA 1
ATOM 1396 C C . THR A 1 182 ? 26.671 -13.696 6.113 1.00 52.53 182 THR A C 1
ATOM 1398 O O . THR A 1 182 ? 26.660 -14.819 5.618 1.00 52.53 182 THR A O 1
ATOM 1401 N N . THR A 1 183 ? 26.212 -12.631 5.447 1.00 62.25 183 THR A N 1
ATOM 1402 C CA . THR A 1 183 ? 25.563 -12.732 4.130 1.00 62.25 183 THR A CA 1
ATOM 1403 C C . THR A 1 183 ? 26.530 -12.365 3.011 1.00 62.25 183 THR A C 1
ATOM 1405 O O . THR A 1 183 ? 26.993 -11.230 2.942 1.00 62.25 183 THR A O 1
ATOM 1408 N N . SER A 1 184 ? 26.794 -13.300 2.097 1.00 67.25 184 SER A N 1
ATOM 1409 C CA . SER A 1 184 ? 27.539 -13.035 0.860 1.00 67.25 184 SER A CA 1
ATOM 1410 C C . SER A 1 184 ? 26.619 -12.391 -0.181 1.00 67.25 184 SER A C 1
ATOM 1412 O O . SER A 1 184 ? 26.140 -13.050 -1.104 1.00 67.25 184 SER A O 1
ATOM 1414 N N . VAL A 1 185 ? 26.321 -11.105 0.007 1.00 78.81 185 VAL A N 1
ATOM 1415 C CA . VAL A 1 185 ? 25.715 -10.273 -1.040 1.00 78.81 185 VAL A CA 1
ATOM 1416 C C . VAL A 1 185 ? 26.806 -9.926 -2.046 1.00 78.81 185 VAL A C 1
ATOM 1418 O O . VAL A 1 185 ? 27.842 -9.383 -1.673 1.00 78.81 185 VAL A O 1
ATOM 1421 N N . THR A 1 186 ? 26.595 -10.302 -3.304 1.00 83.94 186 THR A N 1
ATOM 1422 C CA . THR A 1 186 ? 27.556 -10.094 -4.393 1.00 83.94 186 THR A CA 1
ATOM 1423 C C . THR A 1 186 ? 27.488 -8.677 -4.939 1.00 83.94 186 THR A C 1
ATOM 1425 O O . THR A 1 186 ? 28.503 -8.145 -5.368 1.00 83.94 186 THR A O 1
ATOM 1428 N N . ASP A 1 187 ? 26.297 -8.076 -4.934 1.00 86.50 187 ASP A N 1
ATOM 1429 C CA . ASP A 1 187 ? 26.081 -6.710 -5.401 1.00 86.50 187 ASP A CA 1
ATOM 1430 C C . ASP A 1 187 ? 24.921 -6.050 -4.650 1.00 86.50 187 ASP A C 1
ATOM 1432 O O . ASP A 1 187 ? 23.948 -6.716 -4.283 1.00 86.50 187 ASP A O 1
ATOM 1436 N N . ILE A 1 188 ? 25.025 -4.742 -4.410 1.00 87.44 188 ILE A N 1
ATOM 1437 C CA . ILE A 1 188 ? 23.965 -3.960 -3.775 1.00 87.44 188 ILE A CA 1
ATOM 1438 C C . ILE A 1 188 ? 23.872 -2.558 -4.376 1.00 87.44 188 ILE A C 1
ATOM 1440 O O . ILE A 1 188 ? 24.833 -1.783 -4.364 1.00 87.44 188 ILE A O 1
ATOM 1444 N N . THR A 1 189 ? 22.667 -2.232 -4.833 1.00 89.06 189 THR A N 1
ATOM 1445 C CA . THR A 1 189 ? 22.258 -0.899 -5.278 1.00 89.06 189 THR A CA 1
ATOM 1446 C C . THR A 1 189 ? 21.261 -0.333 -4.272 1.00 89.06 189 THR A C 1
ATOM 1448 O O . THR A 1 189 ? 20.333 -1.029 -3.858 1.00 89.06 189 THR A O 1
ATOM 1451 N N . ILE A 1 190 ? 21.475 0.909 -3.843 1.00 89.56 190 ILE A N 1
ATOM 1452 C CA . ILE A 1 190 ? 20.624 1.604 -2.875 1.00 89.56 190 ILE A CA 1
ATOM 1453 C C . ILE A 1 190 ? 20.232 2.935 -3.497 1.00 89.56 190 ILE A C 1
ATOM 1455 O O . ILE A 1 190 ? 21.088 3.793 -3.697 1.00 89.56 190 ILE A O 1
ATOM 1459 N N . ASP A 1 191 ? 18.941 3.087 -3.758 1.00 92.12 191 ASP A N 1
ATOM 1460 C CA . ASP A 1 191 ? 18.370 4.265 -4.387 1.00 92.12 191 ASP A CA 1
ATOM 1461 C C . ASP A 1 191 ? 17.401 4.961 -3.427 1.00 92.12 191 ASP A C 1
ATOM 1463 O O . ASP A 1 191 ? 16.561 4.330 -2.788 1.00 92.12 191 ASP A O 1
ATOM 1467 N N . LEU A 1 192 ? 17.506 6.277 -3.309 1.00 92.00 192 LEU A N 1
ATOM 1468 C CA . LEU A 1 192 ? 16.591 7.112 -2.547 1.00 92.00 192 LEU A CA 1
ATOM 1469 C C . LEU A 1 192 ? 15.277 7.276 -3.319 1.00 92.00 192 LEU A C 1
ATOM 1471 O O . LEU A 1 192 ? 15.288 7.729 -4.460 1.00 92.00 192 LEU A O 1
ATOM 1475 N N . LEU A 1 193 ? 14.140 6.966 -2.697 1.00 92.12 193 LEU A N 1
ATOM 1476 C CA . LEU A 1 193 ? 12.826 7.322 -3.225 1.00 92.12 193 LEU A CA 1
ATOM 1477 C C . LEU A 1 193 ? 12.603 8.824 -3.017 1.00 92.12 193 LEU A C 1
ATOM 1479 O O . LEU A 1 193 ? 12.383 9.283 -1.897 1.00 92.12 193 LEU A O 1
ATOM 1483 N N . LEU A 1 194 ? 12.674 9.578 -4.109 1.00 92.00 194 LEU A N 1
ATOM 1484 C CA . LEU A 1 194 ? 12.577 11.036 -4.130 1.00 92.00 194 LEU A CA 1
ATOM 1485 C C . LEU A 1 194 ? 11.123 11.507 -4.087 1.00 92.00 194 LEU A C 1
ATOM 1487 O O . LEU A 1 194 ? 10.818 12.543 -3.501 1.00 92.00 194 LEU A O 1
ATOM 1491 N N . HIS A 1 195 ? 10.231 10.760 -4.737 1.00 90.81 195 HIS A N 1
ATOM 1492 C CA . HIS A 1 195 ? 8.827 11.125 -4.869 1.00 90.81 195 HIS A CA 1
ATOM 1493 C C . HIS A 1 195 ? 7.965 9.891 -5.149 1.00 90.81 195 HIS A C 1
ATOM 1495 O O . HIS A 1 195 ? 8.415 8.972 -5.829 1.00 90.81 195 HIS A O 1
ATOM 1501 N N . SER A 1 196 ? 6.728 9.885 -4.656 1.00 91.19 196 SER A N 1
ATOM 1502 C CA . SER A 1 196 ? 5.707 8.880 -4.976 1.00 91.19 196 SER A CA 1
ATOM 1503 C C . SER A 1 196 ? 4.590 9.570 -5.748 1.00 91.19 196 SER A C 1
ATOM 1505 O O . SER A 1 196 ? 4.113 10.608 -5.297 1.00 91.19 196 SER A O 1
ATOM 1507 N N . PHE A 1 197 ? 4.217 9.019 -6.899 1.00 91.94 197 PHE A N 1
ATOM 1508 C CA . PHE A 1 197 ? 3.198 9.574 -7.792 1.00 91.94 197 PHE A CA 1
ATOM 1509 C C . PHE A 1 197 ? 1.806 9.010 -7.480 1.00 91.94 197 PHE A C 1
ATOM 1511 O O . PHE A 1 197 ? 1.686 7.968 -6.830 1.00 91.94 197 PHE A O 1
ATOM 1518 N N . GLY A 1 198 ? 0.765 9.680 -7.980 1.00 83.31 198 GLY A N 1
ATOM 1519 C CA . GLY A 1 198 ? -0.635 9.340 -7.737 1.00 83.31 198 GLY A CA 1
ATOM 1520 C C . GLY A 1 198 ? -1.289 10.267 -6.715 1.00 83.31 198 GLY A C 1
ATOM 1521 O O . GLY A 1 198 ? -0.619 10.916 -5.906 1.00 83.31 198 GLY A O 1
ATOM 1522 N N . HIS A 1 199 ? -2.622 10.343 -6.742 1.00 65.12 199 HIS A N 1
ATOM 1523 C CA . HIS A 1 199 ? -3.381 11.157 -5.796 1.00 65.12 199 HIS A CA 1
ATOM 1524 C C . HIS A 1 199 ? -4.388 10.319 -4.991 1.00 65.12 199 HIS A C 1
ATOM 1526 O O . HIS A 1 199 ? -5.319 9.769 -5.577 1.00 65.12 199 HIS A O 1
ATOM 1532 N N . PRO A 1 200 ? -4.243 10.236 -3.651 1.00 61.38 200 PRO A N 1
ATOM 1533 C CA . PRO A 1 200 ? -3.070 10.669 -2.876 1.00 61.38 200 PRO A CA 1
ATOM 1534 C C . PRO A 1 200 ? -1.802 9.900 -3.302 1.00 61.38 200 PRO A C 1
ATOM 1536 O O . PRO A 1 200 ? -1.906 8.843 -3.904 1.00 61.38 200 PRO A O 1
ATOM 1539 N N . ALA A 1 201 ? -0.599 10.371 -2.953 1.00 53.03 201 ALA A N 1
ATOM 1540 C CA . ALA A 1 201 ? 0.673 9.704 -3.312 1.00 53.03 201 ALA A CA 1
ATOM 1541 C C . ALA A 1 201 ? 0.809 8.261 -2.772 1.00 53.03 201 ALA A C 1
ATOM 1543 O O . ALA A 1 201 ? 1.741 7.535 -3.112 1.00 53.03 201 ALA A O 1
ATOM 1544 N N . THR A 1 202 ? -0.115 7.863 -1.898 1.00 59.47 202 THR A N 1
ATOM 1545 C CA . THR A 1 202 ? -0.300 6.519 -1.344 1.00 59.47 202 THR A CA 1
ATOM 1546 C C . THR A 1 202 ? -1.607 5.893 -1.838 1.00 59.47 202 THR A C 1
ATOM 1548 O O . THR A 1 202 ? -2.242 5.144 -1.094 1.00 59.47 202 THR A O 1
ATOM 1551 N N . ALA A 1 203 ? -2.074 6.276 -3.029 1.00 65.25 203 ALA A N 1
ATOM 1552 C CA . ALA A 1 203 ? -3.302 5.759 -3.603 1.00 65.25 203 ALA A CA 1
ATOM 1553 C C . ALA A 1 203 ? -3.191 4.233 -3.667 1.00 65.25 203 ALA A C 1
ATOM 1555 O O . ALA A 1 203 ? -2.185 3.697 -4.144 1.00 65.25 203 ALA A O 1
ATOM 1556 N N . PRO A 1 204 ? -4.178 3.521 -3.118 1.00 78.94 204 PRO A N 1
ATOM 1557 C CA . PRO A 1 204 ? -4.149 2.080 -3.134 1.00 78.94 204 PRO A CA 1
ATOM 1558 C C . PRO A 1 204 ? -4.282 1.580 -4.569 1.00 78.94 204 PRO A C 1
ATOM 1560 O O . PRO A 1 204 ? -5.045 2.123 -5.362 1.00 78.94 204 PRO A O 1
ATOM 1563 N N . TRP A 1 205 ? -3.603 0.481 -4.880 1.00 82.81 205 TRP A N 1
ATOM 1564 C CA . TRP A 1 205 ? -3.901 -0.251 -6.101 1.00 82.81 205 TRP A CA 1
ATOM 1565 C C . TRP A 1 205 ? -5.346 -0.758 -6.065 1.00 82.81 205 TRP A C 1
ATOM 1567 O O . TRP A 1 205 ? -5.737 -1.384 -5.076 1.00 82.81 205 TRP A O 1
ATOM 1577 N N . THR A 1 206 ? -6.099 -0.518 -7.138 1.00 81.50 206 THR A N 1
ATOM 1578 C CA . THR A 1 206 ? -7.529 -0.840 -7.289 1.00 81.50 206 THR A CA 1
ATOM 1579 C C . THR A 1 206 ? -7.832 -1.673 -8.538 1.00 81.50 206 THR A C 1
ATOM 1581 O O . THR A 1 206 ? -8.998 -1.882 -8.855 1.00 81.50 206 THR A O 1
ATOM 1584 N N . GLY A 1 207 ? -6.813 -2.224 -9.212 1.00 77.75 207 GLY A N 1
ATOM 1585 C CA . GLY A 1 207 ? -6.949 -3.056 -10.422 1.00 77.75 207 GLY A CA 1
ATOM 1586 C C . GLY A 1 207 ? -7.567 -4.448 -10.198 1.00 77.75 207 GLY A C 1
ATOM 1587 O O . GLY A 1 207 ? -7.232 -5.408 -10.894 1.00 77.75 207 GLY A O 1
ATOM 1588 N N . TYR A 1 208 ? -8.435 -4.596 -9.197 1.00 79.56 208 TYR A N 1
ATOM 1589 C CA . TYR A 1 208 ? -9.144 -5.828 -8.876 1.00 79.56 208 TYR A CA 1
ATOM 1590 C C . TYR A 1 208 ? -10.666 -5.613 -8.958 1.00 79.56 208 TYR A C 1
ATOM 1592 O O . TYR A 1 208 ? -11.293 -5.070 -8.056 1.00 79.56 208 TYR A O 1
ATOM 1600 N N . GLY A 1 209 ? -11.284 -6.096 -10.036 1.00 80.62 209 GLY A N 1
ATOM 1601 C CA . GLY A 1 209 ? -12.744 -6.063 -10.203 1.00 80.62 209 GLY A CA 1
ATOM 1602 C C . GLY A 1 209 ? -13.348 -4.652 -10.237 1.00 80.62 209 GLY A C 1
ATOM 1603 O O . GLY A 1 209 ? -12.652 -3.666 -10.471 1.00 80.62 209 GLY A O 1
ATOM 1604 N N . HIS A 1 210 ? -14.663 -4.562 -10.028 1.00 84.81 210 HIS A N 1
ATOM 1605 C CA . HIS A 1 210 ? -15.379 -3.287 -10.031 1.00 84.81 210 HIS A CA 1
ATOM 1606 C C . HIS A 1 210 ? -15.324 -2.608 -8.658 1.00 84.81 210 HIS A C 1
ATOM 1608 O O . HIS A 1 210 ? -15.912 -3.077 -7.683 1.00 84.81 210 HIS A O 1
ATOM 1614 N N . THR A 1 211 ? -14.620 -1.482 -8.583 1.00 88.31 211 THR A N 1
ATOM 1615 C CA . THR A 1 211 ? -14.461 -0.695 -7.357 1.00 88.31 211 THR A CA 1
ATOM 1616 C C . THR A 1 211 ? -15.572 0.351 -7.191 1.00 88.31 211 THR A C 1
ATOM 1618 O O . THR A 1 211 ? -16.437 0.519 -8.050 1.00 88.31 211 THR A O 1
ATOM 1621 N N . LEU A 1 212 ? -15.607 1.017 -6.029 1.00 89.94 212 LEU A N 1
ATOM 1622 C CA . LEU A 1 212 ? -16.532 2.134 -5.781 1.00 89.94 212 LEU A CA 1
ATOM 1623 C C . LEU A 1 212 ? -16.379 3.245 -6.831 1.00 89.94 212 LEU A C 1
ATOM 1625 O O . LEU A 1 212 ? -15.257 3.619 -7.158 1.00 89.94 212 LEU A O 1
ATOM 1629 N N . SER A 1 213 ? -17.503 3.825 -7.257 1.00 91.19 213 SER A N 1
ATOM 1630 C CA . SER A 1 213 ? -17.515 5.083 -8.020 1.00 91.19 213 SER A CA 1
ATOM 1631 C C . SER A 1 213 ? -16.978 6.260 -7.196 1.00 91.19 213 SER A C 1
ATOM 1633 O O . SER A 1 213 ? -17.029 6.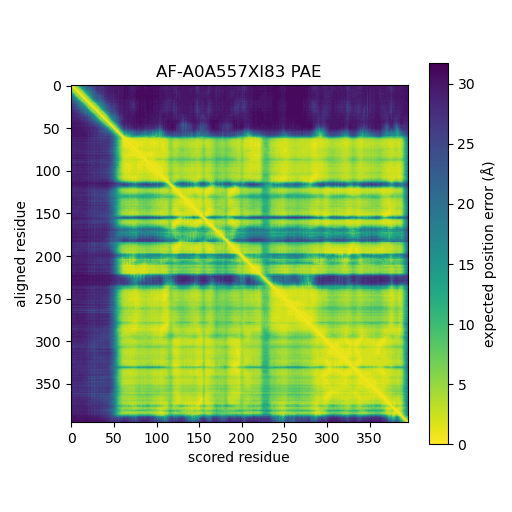222 -5.965 1.00 91.19 213 SER A O 1
ATOM 1635 N N . ASP A 1 214 ? -16.558 7.342 -7.856 1.00 88.81 214 ASP A N 1
ATOM 1636 C CA . ASP A 1 214 ? -16.032 8.550 -7.196 1.00 88.81 214 ASP A CA 1
ATOM 1637 C C . ASP A 1 214 ? -16.989 9.099 -6.130 1.00 88.81 214 ASP A C 1
ATOM 1639 O O . ASP A 1 214 ? -16.598 9.319 -4.986 1.00 88.81 214 ASP A O 1
ATOM 1643 N N . ARG A 1 215 ? -18.287 9.194 -6.452 1.00 90.56 215 ARG A N 1
ATOM 1644 C CA . ARG A 1 215 ? -19.327 9.615 -5.497 1.00 90.56 215 ARG A CA 1
ATOM 1645 C C . ARG A 1 215 ? -19.380 8.705 -4.264 1.00 90.56 215 ARG A C 1
ATOM 1647 O O . ARG A 1 215 ? -19.499 9.173 -3.135 1.00 90.56 215 ARG A O 1
ATOM 1654 N N . GLN A 1 216 ? -19.323 7.390 -4.467 1.00 92.44 216 GLN A N 1
ATOM 1655 C CA . GLN A 1 216 ? -19.329 6.426 -3.364 1.00 92.44 216 GLN A CA 1
ATOM 1656 C C . GLN A 1 216 ? -18.042 6.525 -2.529 1.00 92.44 216 GLN A C 1
ATOM 1658 O O . GLN A 1 216 ? -18.096 6.413 -1.304 1.00 92.44 216 GLN A O 1
ATOM 1663 N N . ALA A 1 217 ? -16.893 6.754 -3.167 1.00 90.25 217 ALA A N 1
ATOM 1664 C CA . ALA A 1 217 ? -15.618 6.966 -2.491 1.00 90.25 217 ALA A CA 1
ATOM 1665 C C . ALA A 1 217 ? -15.641 8.239 -1.624 1.00 90.25 217 ALA A C 1
ATOM 1667 O O . ALA A 1 217 ? -15.253 8.192 -0.454 1.00 90.25 217 ALA A O 1
ATOM 1668 N N . GLU A 1 218 ? -16.175 9.345 -2.146 1.00 89.19 218 GLU A N 1
ATOM 1669 C CA . GLU A 1 218 ? -16.395 10.588 -1.396 1.00 89.19 218 GLU A CA 1
ATOM 1670 C C . GLU A 1 218 ? -17.298 10.363 -0.178 1.00 89.19 218 GLU A C 1
ATOM 1672 O O . GLU A 1 218 ? -16.997 10.822 0.926 1.00 89.19 218 GLU A O 1
ATOM 1677 N N . GLU A 1 219 ? -18.370 9.584 -0.331 1.00 90.31 219 GLU A N 1
ATOM 1678 C CA . GLU A 1 219 ? -19.256 9.224 0.773 1.00 90.31 219 GLU A CA 1
ATOM 1679 C C . GLU A 1 219 ? -18.549 8.416 1.870 1.00 90.31 219 GLU A C 1
ATOM 1681 O O . GLU A 1 219 ? -18.810 8.632 3.060 1.00 90.31 219 GLU A O 1
ATOM 1686 N N . ILE A 1 220 ? -17.651 7.499 1.511 1.00 90.31 220 ILE A N 1
ATOM 1687 C CA . ILE A 1 220 ? -16.824 6.773 2.485 1.00 90.31 220 ILE A CA 1
ATOM 1688 C C . ILE A 1 220 ? -15.882 7.734 3.221 1.00 90.31 220 ILE A C 1
ATOM 1690 O O . ILE A 1 220 ? -15.721 7.628 4.440 1.00 90.31 220 ILE A O 1
ATOM 1694 N N . LEU A 1 221 ? -15.285 8.686 2.505 1.00 86.69 221 LEU A N 1
ATOM 1695 C CA . LEU A 1 221 ? -14.332 9.644 3.064 1.00 86.69 221 LEU A CA 1
ATOM 1696 C C . LEU A 1 221 ? -14.993 10.723 3.935 1.00 86.69 221 LEU A C 1
ATOM 1698 O O . LEU A 1 221 ? -14.358 11.193 4.878 1.00 86.69 221 LEU A O 1
ATOM 1702 N N . ALA A 1 222 ? -16.259 11.073 3.690 1.00 80.00 222 ALA A N 1
ATOM 1703 C CA . ALA A 1 222 ? -16.981 12.125 4.412 1.00 80.00 222 ALA A CA 1
ATOM 1704 C C . ALA A 1 222 ? -17.116 11.885 5.933 1.00 80.00 222 ALA A C 1
ATOM 1706 O O . ALA A 1 222 ? -17.264 12.838 6.694 1.00 80.00 222 ALA A O 1
ATOM 1707 N N . GLU A 1 223 ? -17.032 10.635 6.408 1.00 66.94 223 GLU A N 1
ATOM 1708 C CA . GLU A 1 223 ? -17.071 10.305 7.846 1.00 66.94 223 GLU A CA 1
ATOM 1709 C C . GLU A 1 223 ? -15.699 10.472 8.540 1.00 66.94 223 GLU A C 1
ATOM 1711 O O . GLU A 1 223 ? -15.591 10.293 9.758 1.00 66.94 223 GLU A O 1
ATOM 1716 N N . ARG A 1 224 ? -14.632 10.853 7.811 1.00 62.00 224 ARG A N 1
ATOM 1717 C CA . ARG A 1 224 ? -13.352 11.254 8.422 1.00 62.00 224 ARG A CA 1
ATOM 1718 C C . ARG A 1 224 ? -13.558 12.520 9.252 1.00 62.00 224 ARG A C 1
ATOM 1720 O O . ARG A 1 224 ? -13.452 13.646 8.777 1.00 62.00 224 ARG A O 1
ATOM 1727 N N . THR A 1 225 ? -13.859 12.319 10.528 1.00 44.06 225 THR A N 1
ATOM 1728 C CA . THR A 1 225 ? -14.064 13.404 11.479 1.00 44.06 225 THR A CA 1
ATOM 1729 C C . THR A 1 225 ? -12.702 13.962 11.896 1.00 44.06 225 THR A C 1
ATOM 1731 O O . THR A 1 225 ? -12.022 13.377 12.736 1.00 44.06 225 THR A O 1
ATOM 1734 N N . GLY A 1 226 ? -12.328 15.107 11.3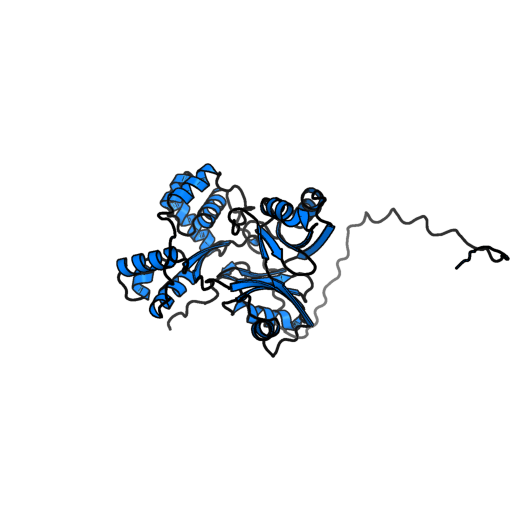23 1.00 48.72 226 GLY A N 1
ATOM 1735 C CA . GLY A 1 226 ? -11.394 16.063 11.924 1.00 48.72 226 GLY A CA 1
ATOM 1736 C C . GLY A 1 226 ? -10.135 16.379 11.099 1.00 48.72 226 GLY A C 1
ATOM 1737 O O . GLY A 1 226 ? -9.467 15.461 10.624 1.00 48.72 226 GLY A O 1
ATOM 1738 N N . PRO A 1 227 ? -9.758 17.666 10.958 1.00 40.38 227 PRO A N 1
ATOM 1739 C CA . PRO A 1 227 ? -8.446 18.043 10.448 1.00 40.38 227 PRO A CA 1
ATOM 1740 C C . PRO A 1 227 ? -7.344 17.568 11.404 1.00 40.38 227 PRO A C 1
ATOM 1742 O O . PRO A 1 227 ? -7.382 17.816 12.611 1.00 40.38 227 PRO A O 1
ATOM 1745 N N . VAL A 1 228 ? -6.341 16.900 10.841 1.00 46.31 228 VAL A N 1
ATOM 1746 C CA . VAL A 1 228 ? -5.099 16.513 11.514 1.00 46.31 228 VAL A CA 1
ATOM 1747 C C . VAL A 1 228 ? -4.232 17.767 11.609 1.00 46.31 228 VAL A C 1
ATOM 1749 O O . VAL A 1 228 ? -3.485 18.093 10.693 1.00 46.31 228 VAL A O 1
ATOM 1752 N N . SER A 1 229 ? -4.377 18.525 12.693 1.00 44.78 229 SER A N 1
ATOM 1753 C CA . SER A 1 229 ? -3.439 19.591 13.041 1.00 44.78 229 SER A CA 1
ATOM 1754 C C . SER A 1 229 ? -2.751 19.217 14.334 1.00 44.78 229 SER A C 1
ATOM 1756 O O . SER A 1 229 ? -3.354 19.211 15.408 1.00 44.78 229 SER A O 1
ATOM 1758 N N . CYS A 1 230 ? -1.459 18.962 14.230 1.00 44.62 230 CYS A N 1
ATOM 1759 C CA . CYS A 1 230 ? -0.604 18.779 15.374 1.00 44.62 230 CYS A CA 1
ATOM 1760 C C . CYS A 1 230 ? 0.569 19.748 15.268 1.00 44.62 230 CYS A C 1
ATOM 1762 O O . CYS A 1 230 ? 1.554 19.493 14.587 1.00 44.62 230 CYS A O 1
ATOM 1764 N N . ALA A 1 231 ? 0.460 20.860 15.994 1.00 46.59 231 ALA A N 1
ATOM 1765 C CA . ALA A 1 231 ? 1.565 21.780 16.243 1.00 46.59 231 ALA A CA 1
ATOM 1766 C C . ALA A 1 231 ? 2.521 21.276 17.351 1.00 46.59 231 ALA A C 1
ATOM 1768 O O . ALA A 1 231 ? 3.487 21.956 17.687 1.00 46.59 231 ALA A O 1
ATOM 1769 N N . GLN A 1 232 ? 2.258 20.112 17.965 1.00 49.56 232 GLN A N 1
ATOM 1770 C CA . GLN A 1 232 ? 3.003 19.623 19.129 1.00 49.56 232 GLN A CA 1
ATOM 1771 C C . GLN A 1 232 ? 3.758 18.326 18.846 1.00 49.56 232 GLN A C 1
ATOM 1773 O O . GLN A 1 232 ? 3.169 17.305 18.528 1.00 49.56 232 GLN A O 1
ATOM 1778 N N . ARG A 1 233 ? 5.075 18.328 19.070 1.00 52.00 233 ARG A N 1
ATOM 1779 C CA . ARG A 1 233 ? 5.900 17.110 19.072 1.00 52.00 233 ARG A CA 1
ATOM 1780 C C . ARG A 1 233 ? 5.341 16.117 20.093 1.00 52.00 233 ARG A C 1
ATOM 1782 O O . ARG A 1 233 ? 5.529 16.279 21.298 1.00 52.00 233 ARG A O 1
ATOM 1789 N N . PHE A 1 234 ? 4.606 15.121 19.618 1.00 58.16 234 PHE A N 1
ATOM 1790 C CA . PHE A 1 234 ? 3.953 14.153 20.481 1.00 58.16 234 PHE A CA 1
ATOM 1791 C C . PHE A 1 234 ? 4.951 13.068 20.881 1.00 58.16 234 PHE A C 1
ATOM 1793 O O . PHE A 1 234 ? 5.559 12.428 20.027 1.00 58.16 234 PHE A O 1
ATOM 1800 N N . SER A 1 235 ? 5.130 12.857 22.186 1.00 65.00 235 SER A N 1
ATOM 1801 C CA . SER A 1 235 ? 6.033 11.824 22.696 1.00 65.00 235 SER A CA 1
ATOM 1802 C C . SER A 1 235 ? 5.283 10.502 22.871 1.00 65.00 235 SER A C 1
ATOM 1804 O O . SER A 1 235 ? 4.302 10.416 23.620 1.00 65.00 235 SER A O 1
ATOM 1806 N N . LEU A 1 236 ? 5.739 9.467 22.163 1.00 75.81 236 LEU A N 1
ATOM 1807 C CA . LEU A 1 236 ? 5.279 8.093 22.352 1.00 75.81 236 LEU A CA 1
ATOM 1808 C C . LEU A 1 236 ? 5.714 7.597 23.733 1.00 75.81 236 LEU A C 1
ATOM 1810 O O . LEU A 1 236 ? 6.901 7.570 24.053 1.00 75.81 236 LEU A O 1
ATOM 1814 N N . THR A 1 237 ? 4.756 7.176 24.553 1.00 81.56 237 THR A N 1
ATOM 1815 C CA . THR A 1 237 ? 5.037 6.614 25.878 1.00 81.56 237 THR A CA 1
ATOM 1816 C C . THR A 1 237 ? 5.263 5.107 25.788 1.00 81.56 237 THR A C 1
ATOM 1818 O O . THR A 1 237 ? 4.836 4.445 24.839 1.00 81.56 237 THR A O 1
ATOM 1821 N N . ALA A 1 238 ? 5.906 4.528 26.804 1.00 81.50 238 ALA A N 1
ATOM 1822 C CA . ALA A 1 238 ? 6.047 3.075 26.897 1.00 81.50 238 ALA A CA 1
ATOM 1823 C C . ALA A 1 238 ? 4.679 2.364 26.944 1.00 81.50 238 ALA A C 1
ATOM 1825 O O . ALA A 1 238 ? 4.539 1.271 26.398 1.00 81.50 238 ALA A O 1
ATOM 1826 N N . GLU A 1 239 ? 3.655 2.993 27.533 1.00 82.31 239 GLU A N 1
ATOM 1827 C CA . GLU A 1 239 ? 2.312 2.411 27.642 1.00 82.31 239 GLU A CA 1
ATOM 1828 C C . GLU A 1 239 ? 1.599 2.300 26.282 1.00 82.31 239 GLU A C 1
ATOM 1830 O O . GLU A 1 239 ? 0.850 1.346 26.058 1.00 82.31 239 GLU A O 1
ATOM 1835 N N . ASP A 1 240 ? 1.890 3.201 25.333 1.00 87.69 240 ASP A N 1
ATOM 1836 C CA . ASP A 1 240 ? 1.328 3.153 23.972 1.00 87.69 240 ASP A CA 1
ATOM 1837 C C . ASP A 1 240 ? 1.754 1.916 23.199 1.00 87.69 240 ASP A C 1
ATOM 1839 O O . ASP A 1 240 ? 1.060 1.493 22.272 1.00 87.69 240 ASP A O 1
ATOM 1843 N N . ARG A 1 241 ? 2.886 1.316 23.585 1.00 87.62 241 ARG A N 1
ATOM 1844 C CA . ARG A 1 241 ? 3.449 0.146 22.916 1.00 87.62 241 ARG A CA 1
ATOM 1845 C C . ARG A 1 241 ? 2.418 -0.971 22.807 1.00 87.62 241 ARG A C 1
ATOM 1847 O O . ARG A 1 241 ? 2.293 -1.548 21.736 1.00 87.62 241 ARG A O 1
ATOM 1854 N N . HIS A 1 242 ? 1.632 -1.218 23.854 1.00 88.19 242 HIS A N 1
ATOM 1855 C CA . HIS A 1 242 ? 0.606 -2.262 23.842 1.00 88.19 242 HIS A CA 1
ATOM 1856 C C . HIS A 1 242 ? -0.547 -1.964 22.870 1.00 88.19 242 HIS A C 1
ATOM 1858 O O . HIS A 1 242 ? -1.043 -2.883 22.218 1.00 88.19 242 HIS A O 1
ATOM 1864 N N . ILE A 1 243 ? -0.957 -0.695 22.739 1.00 91.19 243 ILE A N 1
ATOM 1865 C CA . ILE A 1 243 ? -1.989 -0.277 21.775 1.00 91.19 243 ILE A CA 1
ATOM 1866 C C . ILE A 1 243 ? -1.453 -0.419 20.353 1.00 91.19 243 ILE A C 1
ATOM 1868 O O . ILE A 1 243 ? -2.090 -1.057 19.519 1.00 91.19 243 ILE A O 1
ATOM 1872 N N . LEU A 1 244 ? -0.269 0.136 20.090 1.00 89.81 244 LEU A N 1
ATOM 1873 C CA . LEU A 1 244 ? 0.371 0.100 18.776 1.00 89.81 244 LEU A CA 1
ATOM 1874 C C . LEU A 1 244 ? 0.649 -1.332 18.322 1.00 89.81 244 LEU A C 1
ATOM 1876 O O . LEU A 1 244 ? 0.419 -1.663 17.166 1.00 89.81 244 LEU A O 1
ATOM 1880 N N . GLU A 1 245 ? 1.105 -2.200 19.224 1.00 88.19 245 GLU A N 1
ATOM 1881 C CA . GLU A 1 245 ? 1.316 -3.610 18.910 1.00 88.19 245 GLU A CA 1
ATOM 1882 C C . GLU A 1 245 ? 0.004 -4.308 18.577 1.00 88.19 245 GLU A C 1
ATOM 1884 O O . GLU A 1 245 ? -0.077 -4.953 17.540 1.00 88.19 245 GLU A O 1
ATOM 1889 N N . ALA A 1 246 ? -1.045 -4.121 19.378 1.00 91.06 246 ALA A N 1
ATOM 1890 C CA . ALA A 1 246 ? -2.353 -4.696 19.081 1.00 91.06 246 ALA A CA 1
ATOM 1891 C C . ALA A 1 246 ? -2.923 -4.216 17.735 1.00 91.06 246 ALA A C 1
ATOM 1893 O O . ALA A 1 246 ? -3.487 -5.012 16.986 1.00 91.06 246 ALA A O 1
ATOM 1894 N N . LEU A 1 247 ? -2.751 -2.934 17.405 1.00 92.62 247 LEU A N 1
ATOM 1895 C CA . LEU A 1 247 ? -3.194 -2.374 16.130 1.00 92.62 247 LEU A CA 1
ATOM 1896 C C . LEU A 1 247 ? -2.311 -2.818 14.955 1.00 92.62 247 LEU A C 1
ATOM 1898 O O . LEU A 1 247 ? -2.830 -3.029 13.865 1.00 92.62 247 LEU A O 1
ATOM 1902 N N . ALA A 1 248 ? -1.013 -3.043 15.156 1.00 89.19 248 ALA A N 1
ATOM 1903 C CA . ALA A 1 248 ? -0.151 -3.655 14.143 1.00 89.19 248 ALA A CA 1
ATOM 1904 C C . ALA A 1 248 ? -0.563 -5.109 13.843 1.00 89.19 248 ALA A C 1
ATOM 1906 O O . ALA A 1 248 ? -0.473 -5.569 12.704 1.00 89.19 248 ALA A O 1
ATOM 1907 N N . GLU A 1 249 ? -1.056 -5.839 14.850 1.00 88.25 249 GLU A N 1
ATOM 1908 C CA . GLU A 1 249 ? -1.614 -7.182 14.663 1.00 88.25 249 GLU A CA 1
ATOM 1909 C C . GLU A 1 249 ? -2.966 -7.156 13.922 1.00 88.25 249 GLU A C 1
ATOM 1911 O O . GLU A 1 249 ? -3.225 -8.028 13.083 1.00 88.25 249 GLU A O 1
ATOM 1916 N N . ASP A 1 250 ? -3.830 -6.190 14.242 1.00 91.12 250 ASP A N 1
ATOM 1917 C CA . ASP A 1 250 ? -5.127 -5.945 13.603 1.00 91.12 250 ASP A CA 1
ATOM 1918 C C . ASP A 1 250 ? -5.575 -4.496 13.845 1.00 91.12 250 ASP A C 1
ATOM 1920 O O . ASP A 1 250 ? -6.046 -4.144 14.933 1.00 91.12 250 ASP A O 1
ATOM 1924 N N . GLY A 1 251 ? -5.486 -3.657 12.812 1.00 92.38 251 GLY A N 1
ATOM 1925 C CA . GLY A 1 251 ? -5.815 -2.231 12.896 1.00 92.38 251 GLY A CA 1
ATOM 1926 C C . GLY A 1 251 ? -7.304 -1.962 13.138 1.00 92.38 251 GLY A C 1
ATOM 1927 O O . GLY A 1 251 ? -7.690 -0.865 13.540 1.00 92.38 251 GLY A O 1
ATOM 1928 N N . ARG A 1 252 ? -8.161 -2.976 12.963 1.00 93.94 252 ARG A N 1
ATOM 1929 C CA . ARG A 1 252 ? -9.596 -2.907 13.270 1.00 93.94 252 ARG A CA 1
ATOM 1930 C C . ARG A 1 252 ? -9.941 -3.494 14.641 1.00 93.94 252 ARG A C 1
ATOM 1932 O O . ARG A 1 252 ? -11.123 -3.679 14.931 1.00 93.94 252 ARG A O 1
ATOM 1939 N N . THR A 1 253 ? -8.952 -3.756 15.505 1.00 93.81 253 THR A N 1
ATOM 1940 C CA . THR A 1 253 ? -9.201 -4.230 16.876 1.00 93.81 253 THR A CA 1
ATOM 1941 C C . THR A 1 253 ? -10.162 -3.276 17.611 1.00 93.81 253 THR A C 1
ATOM 1943 O O . THR A 1 253 ? -9.883 -2.076 17.702 1.00 93.81 253 THR A O 1
ATOM 1946 N N . PRO A 1 254 ? -11.290 -3.774 18.163 1.00 93.31 254 PRO A N 1
ATOM 1947 C CA . PRO A 1 254 ? -12.234 -2.944 18.905 1.00 93.31 254 PRO A CA 1
ATOM 1948 C C . PRO A 1 254 ? -11.598 -2.303 20.141 1.00 93.31 254 PRO A C 1
ATOM 1950 O O . PRO A 1 254 ? -10.825 -2.948 20.853 1.00 93.31 254 PRO A O 1
ATOM 1953 N N . GLN A 1 255 ? -11.994 -1.066 20.460 1.00 94.38 255 GLN A N 1
ATOM 1954 C CA . GLN A 1 255 ? -11.474 -0.337 21.626 1.00 94.38 255 GLN A CA 1
ATOM 1955 C C . GLN A 1 255 ? -11.688 -1.095 22.947 1.00 94.38 255 GLN A C 1
ATOM 1957 O O . GLN A 1 255 ? -10.843 -1.026 23.833 1.00 94.38 255 GLN A O 1
ATOM 1962 N N . SER A 1 256 ? -12.767 -1.878 23.062 1.00 95.06 256 SER A N 1
ATOM 1963 C CA . SER A 1 256 ? -13.027 -2.747 24.218 1.00 95.06 256 SER A CA 1
ATOM 1964 C C . SER A 1 256 ? -11.975 -3.845 24.399 1.00 95.06 256 SER A C 1
ATOM 1966 O O . SER A 1 256 ? -11.558 -4.120 25.521 1.00 95.06 256 SER A O 1
ATOM 1968 N N . ARG A 1 257 ? -11.484 -4.442 23.306 1.00 94.50 257 ARG A N 1
ATOM 1969 C CA . ARG A 1 257 ? -10.394 -5.430 23.362 1.00 94.50 257 ARG A CA 1
ATOM 1970 C C . ARG A 1 257 ? -9.050 -4.782 23.670 1.00 94.50 257 ARG A C 1
ATOM 1972 O O . ARG A 1 257 ? -8.251 -5.364 24.395 1.00 94.50 257 ARG A O 1
ATOM 1979 N N . LEU A 1 258 ? -8.806 -3.586 23.139 1.00 94.31 258 LEU A N 1
ATOM 1980 C CA . LEU A 1 258 ? -7.602 -2.815 23.453 1.00 94.31 258 LEU A CA 1
ATOM 1981 C C . LEU A 1 258 ? -7.565 -2.441 24.940 1.00 94.31 258 LEU A C 1
ATOM 1983 O O . LEU A 1 258 ? -6.549 -2.663 25.585 1.00 94.31 258 LEU A O 1
ATOM 1987 N N . ALA A 1 259 ? -8.688 -1.977 25.493 1.00 94.62 259 ALA A N 1
ATOM 1988 C CA . ALA A 1 259 ? -8.856 -1.686 26.917 1.00 94.62 259 ALA A CA 1
ATOM 1989 C C . ALA A 1 259 ? -8.538 -2.900 27.801 1.00 94.62 259 ALA A C 1
ATOM 1991 O O . ALA A 1 259 ? -7.756 -2.792 28.743 1.00 94.62 259 ALA A O 1
ATOM 1992 N N . ALA A 1 260 ? -9.063 -4.078 27.447 1.00 92.75 260 ALA A N 1
ATOM 1993 C CA . ALA A 1 260 ? -8.763 -5.317 28.162 1.00 92.75 260 ALA A CA 1
ATOM 1994 C C . ALA A 1 260 ? -7.269 -5.695 28.113 1.00 92.75 260 ALA A C 1
ATOM 1996 O O . ALA A 1 260 ? -6.737 -6.196 29.099 1.00 92.75 260 ALA A O 1
ATOM 1997 N N . ARG A 1 261 ? -6.575 -5.438 26.993 1.00 89.56 261 ARG A N 1
ATOM 1998 C CA . ARG A 1 261 ? -5.130 -5.708 26.855 1.00 89.56 261 ARG A CA 1
ATOM 1999 C C . ARG A 1 261 ? -4.253 -4.725 27.628 1.00 89.56 261 ARG A C 1
ATOM 2001 O O . ARG A 1 261 ? -3.181 -5.115 28.072 1.00 89.56 261 ARG A O 1
ATOM 2008 N N . THR A 1 262 ? -4.661 -3.463 27.743 1.00 90.19 262 THR A N 1
ATOM 2009 C CA . THR A 1 262 ? -3.856 -2.408 28.381 1.00 90.19 262 THR A CA 1
ATOM 2010 C C . THR A 1 262 ? -4.191 -2.185 29.854 1.00 90.19 262 THR A C 1
ATOM 2012 O O . THR A 1 262 ? -3.442 -1.500 30.544 1.00 90.19 262 THR A O 1
ATOM 2015 N N . GLY A 1 263 ? -5.326 -2.703 30.332 1.00 91.25 263 GLY A N 1
ATOM 2016 C CA . GLY A 1 263 ? -5.872 -2.382 31.655 1.00 91.25 263 GLY A CA 1
ATOM 2017 C C . GLY A 1 263 ? -6.488 -0.980 31.738 1.00 91.25 263 GLY A C 1
ATOM 2018 O O . GLY A 1 263 ? -6.791 -0.496 32.826 1.00 91.25 263 GLY A O 1
ATOM 2019 N N . TRP A 1 264 ? -6.661 -0.291 30.607 1.00 94.69 264 TRP A N 1
ATOM 2020 C CA . TRP A 1 264 ? -7.266 1.040 30.564 1.00 94.69 264 TRP A CA 1
ATOM 2021 C C . TRP A 1 264 ? -8.785 0.969 30.421 1.00 94.69 264 TRP A C 1
ATOM 2023 O O . TRP A 1 264 ? -9.340 -0.013 29.938 1.00 94.69 264 TRP A O 1
ATOM 2033 N N . SER A 1 265 ? -9.473 2.063 30.753 1.00 96.06 265 SER A N 1
ATOM 2034 C CA . SER A 1 265 ? -10.876 2.220 30.365 1.00 96.06 265 SER A CA 1
ATOM 2035 C C . SER A 1 265 ? -11.009 2.423 28.850 1.00 96.06 265 SER A C 1
ATOM 2037 O O . SER A 1 265 ? -10.130 2.998 28.203 1.00 96.06 265 SER A O 1
ATOM 2039 N N . VAL A 1 266 ? -12.150 2.018 28.282 1.00 96.31 266 VAL A N 1
ATOM 2040 C CA . VAL A 1 266 ? -12.456 2.202 26.848 1.00 96.31 266 VAL A CA 1
ATOM 2041 C C . VAL A 1 266 ? -12.348 3.675 26.438 1.00 96.31 266 VAL A C 1
ATOM 2043 O O . VAL A 1 266 ? -11.748 3.988 25.414 1.00 96.31 266 VAL A O 1
ATOM 2046 N N . SER A 1 267 ? -12.832 4.594 27.282 1.00 94.81 267 SER A N 1
ATOM 2047 C CA . SER A 1 267 ? -12.716 6.042 27.054 1.00 94.81 267 SER A CA 1
ATOM 2048 C C . SER A 1 267 ? -11.259 6.519 26.988 1.00 94.81 267 SER A C 1
ATOM 2050 O O . SER A 1 267 ? -10.923 7.345 26.138 1.00 94.81 267 SER A O 1
ATOM 2052 N N . ARG A 1 268 ? -10.376 6.009 27.864 1.00 94.62 268 ARG A N 1
ATOM 2053 C CA . ARG A 1 268 ? -8.946 6.363 27.847 1.00 94.62 268 ARG A CA 1
ATOM 2054 C C . ARG A 1 268 ? -8.275 5.856 26.568 1.00 94.62 268 ARG A C 1
ATOM 2056 O O . ARG A 1 268 ? -7.526 6.608 25.953 1.00 94.62 268 ARG A O 1
ATOM 2063 N N . VAL A 1 269 ? -8.582 4.628 26.139 1.00 94.62 269 VAL A N 1
ATOM 2064 C CA . VAL A 1 269 ? -8.090 4.069 24.866 1.00 94.62 269 VAL A CA 1
ATOM 2065 C C . VAL A 1 269 ? -8.557 4.902 23.675 1.00 94.62 269 VAL A C 1
ATOM 2067 O O . VAL A 1 269 ? -7.730 5.286 22.855 1.00 94.62 269 VAL A O 1
ATOM 2070 N N . GLY A 1 270 ? -9.854 5.217 23.593 1.00 92.19 270 GLY A N 1
ATOM 2071 C CA . GLY A 1 270 ? -10.413 6.013 22.499 1.00 92.19 270 GLY A CA 1
ATOM 2072 C C . GLY A 1 270 ? -9.746 7.384 22.381 1.00 92.19 270 GLY A C 1
ATOM 2073 O O . GLY A 1 270 ? -9.283 7.750 21.303 1.00 92.19 270 GLY A O 1
ATOM 2074 N N . ARG A 1 271 ? -9.592 8.096 23.507 1.00 90.94 271 ARG A N 1
ATOM 2075 C CA . ARG A 1 271 ? -8.870 9.378 23.549 1.00 90.94 271 ARG A CA 1
ATOM 2076 C C . ARG A 1 271 ? -7.410 9.247 23.122 1.00 90.94 271 ARG A C 1
ATOM 2078 O O . ARG A 1 271 ? -6.910 10.118 22.417 1.00 90.94 271 ARG A O 1
ATOM 2085 N N . ARG A 1 272 ? -6.717 8.176 23.529 1.00 91.06 272 ARG A N 1
ATOM 2086 C CA . ARG A 1 272 ? -5.307 7.988 23.167 1.00 91.06 272 ARG A CA 1
ATOM 2087 C C . ARG A 1 272 ? -5.120 7.671 21.688 1.00 91.06 272 ARG A C 1
ATOM 2089 O O . ARG A 1 272 ? -4.220 8.234 21.082 1.00 91.06 272 ARG A O 1
ATOM 2096 N N . ILE A 1 273 ? -5.968 6.820 21.113 1.00 91.69 273 ILE A N 1
ATOM 2097 C CA . ILE A 1 273 ? -5.939 6.512 19.677 1.00 91.69 273 ILE A CA 1
ATOM 2098 C C . ILE A 1 273 ? -6.185 7.779 18.858 1.00 91.69 273 ILE A C 1
ATOM 2100 O O . ILE A 1 273 ? -5.384 8.077 17.982 1.00 91.69 273 ILE A O 1
ATOM 2104 N N . ALA A 1 274 ? -7.214 8.561 19.200 1.00 88.88 274 ALA A N 1
ATOM 2105 C CA . ALA A 1 274 ? -7.500 9.817 18.511 1.00 88.88 274 ALA A CA 1
ATOM 2106 C C . ALA A 1 274 ? -6.321 10.801 18.591 1.00 88.88 274 ALA A C 1
ATOM 2108 O O . ALA A 1 274 ? -5.989 11.443 17.603 1.00 88.88 274 ALA A O 1
ATOM 2109 N N . ALA A 1 275 ? -5.644 10.887 19.743 1.00 86.62 275 ALA A N 1
ATOM 2110 C CA . ALA A 1 275 ? -4.449 11.717 19.888 1.00 86.62 275 ALA A CA 1
ATOM 2111 C C . ALA A 1 275 ? -3.278 11.227 19.016 1.00 86.62 275 ALA A C 1
ATOM 2113 O O . ALA A 1 275 ? -2.608 12.050 18.401 1.00 86.62 275 ALA A O 1
ATOM 2114 N N . LEU A 1 276 ? -3.048 9.908 18.943 1.00 87.19 276 LEU A N 1
ATOM 2115 C CA . LEU A 1 276 ? -2.005 9.304 18.103 1.00 87.19 276 LEU A CA 1
ATOM 2116 C C . LEU A 1 276 ? -2.287 9.479 16.602 1.00 87.19 276 LEU A C 1
ATOM 2118 O O . LEU A 1 276 ? -1.362 9.713 15.830 1.00 87.19 276 LEU A O 1
ATOM 2122 N N . GLU A 1 277 ? -3.550 9.373 16.190 1.00 86.94 277 GLU A N 1
ATOM 2123 C CA . GLU A 1 277 ? -3.993 9.623 14.813 1.00 86.94 277 GLU A CA 1
ATOM 2124 C C . GLU A 1 277 ? -3.850 11.118 14.466 1.00 86.94 277 GLU A C 1
ATOM 2126 O O . GLU A 1 277 ? -3.277 11.466 13.435 1.00 86.94 277 GLU A O 1
ATOM 2131 N N . ALA A 1 278 ? -4.282 12.016 15.359 1.00 82.75 278 ALA A N 1
ATOM 2132 C CA . ALA A 1 278 ? -4.227 13.466 15.154 1.00 82.75 278 ALA A CA 1
ATOM 2133 C C . ALA A 1 278 ? -2.800 14.039 15.129 1.00 82.75 278 ALA A C 1
ATOM 2135 O O . ALA A 1 278 ? -2.564 15.057 14.482 1.00 82.75 278 ALA A O 1
ATOM 2136 N N . CYS A 1 279 ? -1.841 13.411 15.816 1.00 79.94 279 CYS A N 1
ATOM 2137 C CA . CYS A 1 279 ? -0.424 13.776 15.720 1.00 79.94 279 CYS A CA 1
ATOM 2138 C C . CYS A 1 279 ? 0.330 13.036 14.615 1.00 79.94 279 CYS A C 1
ATOM 2140 O O . CYS A 1 279 ? 1.540 13.201 14.476 1.00 79.94 279 CYS A O 1
ATOM 2142 N N . GLY A 1 280 ? -0.374 12.207 13.842 1.00 79.50 280 GLY A N 1
ATOM 2143 C CA . GLY A 1 280 ? 0.199 11.421 12.765 1.00 79.50 280 GLY A CA 1
ATOM 2144 C C . GLY A 1 280 ? 1.090 10.274 13.230 1.00 79.50 280 GLY A C 1
ATOM 2145 O O . GLY A 1 280 ? 1.611 9.594 12.362 1.00 79.50 280 GLY A O 1
ATOM 2146 N N . ALA A 1 281 ? 1.256 10.021 14.536 1.00 83.19 281 ALA A N 1
ATOM 2147 C CA . ALA A 1 281 ? 2.084 8.939 15.088 1.00 83.19 281 ALA A CA 1
ATOM 2148 C C . ALA A 1 281 ? 1.492 7.535 14.858 1.00 83.19 281 ALA A C 1
ATOM 2150 O O . ALA A 1 281 ? 2.199 6.529 14.966 1.00 83.19 281 ALA A O 1
ATOM 2151 N N . LEU A 1 282 ? 0.198 7.451 14.553 1.00 86.81 282 LEU A N 1
ATOM 2152 C CA . LEU A 1 282 ? -0.499 6.226 14.183 1.00 86.81 282 LEU A CA 1
ATOM 2153 C C . LEU A 1 282 ? -1.200 6.421 12.841 1.00 86.81 282 LEU A C 1
ATOM 2155 O O . LEU A 1 282 ? -2.093 7.253 12.709 1.00 86.81 282 LEU A O 1
ATOM 2159 N N . LEU A 1 283 ? -0.810 5.606 11.869 1.00 87.19 283 LEU A N 1
ATOM 2160 C CA . LEU A 1 283 ? -1.436 5.512 10.556 1.00 87.19 283 LEU A CA 1
ATOM 2161 C C . LEU A 1 283 ? -2.059 4.127 10.400 1.00 87.19 283 LEU A C 1
ATOM 2163 O O . LEU A 1 283 ? -1.683 3.187 11.099 1.00 87.19 283 LEU A O 1
ATOM 2167 N N . TYR A 1 284 ? -2.996 3.983 9.472 1.00 89.50 284 TYR A N 1
ATOM 2168 C CA . TYR A 1 284 ? -3.498 2.669 9.084 1.00 89.50 284 TYR A CA 1
ATOM 2169 C C . TYR A 1 284 ? -3.276 2.456 7.609 1.00 89.50 284 TYR A C 1
ATOM 2171 O O . TYR A 1 284 ? -3.427 3.382 6.817 1.00 89.50 284 TYR A O 1
ATOM 2179 N N . ASP A 1 285 ? -2.984 1.211 7.279 1.00 88.50 285 ASP A N 1
ATOM 2180 C CA . ASP A 1 285 ? -2.840 0.755 5.912 1.00 88.50 285 ASP A CA 1
ATOM 2181 C C . ASP A 1 285 ? -3.632 -0.538 5.711 1.00 88.50 285 ASP A C 1
ATOM 2183 O O . ASP A 1 285 ? -4.008 -1.222 6.677 1.00 88.50 285 ASP A O 1
ATOM 2187 N N . VAL A 1 286 ? -3.903 -0.864 4.455 1.00 91.75 286 VAL A N 1
ATOM 2188 C CA . VAL A 1 286 ? -4.614 -2.069 4.052 1.00 91.75 286 VAL A CA 1
ATOM 2189 C C . VAL A 1 286 ? -3.721 -2.884 3.138 1.00 91.75 286 VAL A C 1
ATOM 2191 O O . VAL A 1 286 ? -3.591 -2.621 1.944 1.00 91.75 286 VAL A O 1
ATOM 2194 N N . ASP A 1 287 ? -3.156 -3.947 3.698 1.00 92.44 287 ASP A N 1
ATOM 2195 C CA . ASP A 1 287 ? -2.467 -4.944 2.903 1.00 92.44 287 ASP A CA 1
ATOM 2196 C C . ASP A 1 287 ? -3.498 -5.804 2.176 1.00 92.44 287 ASP A C 1
ATOM 2198 O O . ASP A 1 287 ? -4.309 -6.487 2.805 1.00 92.44 287 ASP A O 1
ATOM 2202 N N . VAL A 1 288 ? -3.440 -5.782 0.848 1.00 91.88 288 VAL A N 1
ATOM 2203 C CA . VAL A 1 288 ? -4.199 -6.654 -0.054 1.00 91.88 288 VAL A CA 1
ATOM 2204 C C . VAL A 1 288 ? -3.221 -7.575 -0.779 1.00 91.88 288 VAL A C 1
ATOM 2206 O O . VAL A 1 288 ? -2.117 -7.144 -1.109 1.00 91.88 288 VAL A O 1
ATOM 2209 N N . LEU A 1 289 ? -3.608 -8.837 -0.998 1.00 91.31 289 LEU A N 1
ATOM 2210 C CA . LEU A 1 289 ? -2.810 -9.833 -1.718 1.00 91.31 289 LEU A CA 1
ATOM 2211 C C . LEU A 1 289 ? -3.349 -10.048 -3.149 1.00 91.31 289 LEU A C 1
ATOM 2213 O O . LEU A 1 289 ? -4.311 -10.807 -3.314 1.00 91.31 289 LEU A O 1
ATOM 2217 N N . PRO A 1 290 ? -2.750 -9.418 -4.178 1.00 89.69 290 PRO A N 1
ATOM 2218 C CA . PRO A 1 290 ? -3.254 -9.434 -5.556 1.00 89.69 290 PRO A CA 1
ATOM 2219 C C . PRO A 1 290 ? -3.412 -10.835 -6.152 1.00 89.69 290 PRO A C 1
ATOM 2221 O O . PRO A 1 290 ? -4.360 -11.105 -6.889 1.00 89.69 290 PRO A O 1
ATOM 2224 N N . GLU A 1 291 ? -2.532 -11.760 -5.769 1.00 87.44 291 GLU A N 1
ATOM 2225 C CA . GLU A 1 291 ? -2.494 -13.133 -6.272 1.00 87.44 291 GLU A CA 1
ATOM 2226 C C . GLU A 1 291 ? -3.768 -13.912 -5.893 1.00 87.44 291 GLU A C 1
ATOM 2228 O O . GLU A 1 291 ? -4.161 -14.862 -6.570 1.00 87.44 291 GLU A O 1
ATOM 2233 N N . ARG A 1 292 ? -4.460 -13.493 -4.824 1.00 86.06 292 ARG A N 1
ATOM 2234 C CA . ARG A 1 292 ? -5.764 -14.045 -4.419 1.00 86.06 292 ARG A CA 1
ATOM 2235 C C . ARG A 1 292 ? -6.949 -13.400 -5.126 1.00 86.06 292 ARG A C 1
ATOM 2237 O O . ARG A 1 292 ? -8.048 -13.928 -5.008 1.00 86.06 292 ARG A O 1
ATOM 2244 N N . LEU A 1 293 ? -6.715 -12.307 -5.844 1.00 86.56 293 LEU A N 1
ATOM 2245 C CA . LEU A 1 293 ? -7.708 -11.537 -6.590 1.00 86.56 293 LEU A CA 1
ATOM 2246 C C . LEU A 1 293 ? -7.645 -11.811 -8.099 1.00 86.56 293 LEU A C 1
ATOM 2248 O O . LEU A 1 293 ? -8.181 -11.041 -8.886 1.00 86.56 293 LEU A O 1
ATOM 2252 N N . GLY A 1 294 ? -6.956 -12.879 -8.514 1.00 85.19 294 GLY A N 1
ATOM 2253 C CA . GLY A 1 294 ? -6.803 -13.248 -9.925 1.00 85.19 294 GLY A CA 1
ATOM 2254 C C . GLY A 1 294 ? -5.634 -12.571 -10.644 1.00 85.19 294 GLY A C 1
ATOM 2255 O O . GLY A 1 294 ? -5.453 -12.805 -11.834 1.00 85.19 294 GLY A O 1
ATOM 2256 N N . ASN A 1 295 ? -4.813 -11.788 -9.938 1.00 87.94 295 ASN A N 1
ATOM 2257 C CA . ASN A 1 295 ? -3.657 -11.103 -10.511 1.00 87.94 295 ASN A CA 1
ATOM 2258 C C . ASN A 1 295 ? -2.359 -11.827 -10.141 1.00 87.94 295 ASN A C 1
ATOM 2260 O O . ASN A 1 295 ? -1.784 -11.589 -9.077 1.00 87.94 295 ASN A O 1
ATOM 2264 N N . GLN A 1 296 ? -1.939 -12.779 -10.979 1.00 85.88 296 GLN A N 1
ATOM 2265 C CA . GLN A 1 296 ? -0.875 -13.730 -10.633 1.00 85.88 296 GLN A CA 1
ATOM 2266 C C . GLN A 1 296 ? 0.528 -13.221 -10.943 1.00 85.88 296 GLN A C 1
ATOM 2268 O O . GLN A 1 296 ? 1.501 -13.728 -10.383 1.00 85.88 296 GLN A O 1
ATOM 2273 N N . LEU A 1 297 ? 0.639 -12.243 -11.838 1.00 92.12 297 LEU A N 1
ATOM 2274 C CA . LEU A 1 297 ? 1.916 -11.715 -12.265 1.00 92.12 297 LEU A CA 1
ATOM 2275 C C . LEU A 1 297 ? 2.117 -10.338 -11.650 1.00 92.12 297 LEU A C 1
ATOM 2277 O O . LEU A 1 297 ? 1.283 -9.447 -11.769 1.00 92.12 297 LEU A O 1
ATOM 2281 N N . SER A 1 298 ? 3.270 -10.130 -11.023 1.00 93.56 298 SER A N 1
ATOM 2282 C CA . SER A 1 298 ? 3.694 -8.792 -10.639 1.00 93.56 298 SER A CA 1
ATOM 2283 C C . SER A 1 298 ? 5.099 -8.526 -11.145 1.00 93.56 298 SER A C 1
ATOM 2285 O O . SER A 1 298 ? 5.995 -9.346 -10.957 1.00 93.56 298 SER A O 1
ATOM 2287 N N . ALA A 1 299 ? 5.291 -7.375 -11.774 1.00 95.00 299 ALA A N 1
ATOM 2288 C CA . ALA A 1 299 ? 6.559 -6.943 -12.333 1.00 95.00 299 ALA A CA 1
ATOM 2289 C C . ALA A 1 299 ? 7.027 -5.656 -11.652 1.00 95.00 299 ALA A C 1
ATOM 2291 O O . ALA A 1 299 ? 6.235 -4.777 -11.317 1.00 95.00 299 ALA A O 1
ATOM 2292 N N . MET A 1 300 ? 8.330 -5.556 -11.432 1.00 95.06 300 MET A N 1
ATOM 2293 C CA . MET A 1 300 ? 8.994 -4.319 -11.057 1.00 95.06 300 MET A CA 1
ATOM 2294 C C . MET A 1 300 ? 9.635 -3.739 -12.314 1.00 95.06 300 MET A C 1
ATOM 2296 O O . MET A 1 300 ? 10.426 -4.412 -12.975 1.00 95.06 300 MET A O 1
ATOM 2300 N N . LEU A 1 301 ? 9.231 -2.522 -12.656 1.00 96.25 301 LEU A N 1
ATOM 2301 C CA . LEU A 1 301 ? 9.675 -1.790 -13.829 1.00 96.25 301 LEU A CA 1
ATOM 2302 C C . LEU A 1 301 ? 10.647 -0.704 -13.385 1.00 96.25 301 LEU A C 1
ATOM 2304 O O . LEU A 1 301 ? 10.321 0.087 -12.501 1.00 96.25 301 LEU A O 1
ATOM 2308 N N . TRP A 1 302 ? 11.811 -0.642 -14.022 1.00 96.06 302 TRP A N 1
ATOM 2309 C CA . TRP A 1 302 ? 12.782 0.428 -13.817 1.00 96.06 302 TRP A CA 1
ATOM 2310 C C . TRP A 1 302 ? 12.955 1.202 -15.111 1.00 96.06 302 TRP A C 1
ATOM 2312 O O . TRP A 1 302 ? 13.514 0.702 -16.089 1.00 96.06 302 TRP A O 1
ATOM 2322 N N . LEU A 1 303 ? 12.444 2.422 -15.121 1.00 97.62 303 LEU A N 1
ATOM 2323 C CA . LEU A 1 303 ? 12.277 3.241 -16.305 1.00 97.62 303 LEU A CA 1
ATOM 2324 C C . LEU A 1 303 ? 13.341 4.337 -16.345 1.00 97.62 303 LEU A C 1
ATOM 2326 O O . LEU A 1 303 ? 13.709 4.933 -15.330 1.00 97.62 303 LEU A O 1
ATOM 2330 N N . THR A 1 304 ? 13.841 4.596 -17.547 1.00 97.94 304 THR A N 1
ATOM 2331 C CA . THR A 1 304 ? 14.585 5.813 -17.858 1.00 97.94 304 THR A CA 1
ATOM 2332 C C . THR A 1 304 ? 13.626 6.750 -18.573 1.00 97.94 304 THR A C 1
ATOM 2334 O O . THR A 1 304 ? 13.232 6.482 -19.704 1.00 97.94 304 THR A O 1
ATOM 2337 N N . VAL A 1 305 ? 13.245 7.838 -17.916 1.00 98.12 305 VAL A N 1
ATOM 2338 C CA . VAL A 1 305 ? 12.354 8.867 -18.459 1.00 98.12 305 VAL A CA 1
ATOM 2339 C C . VAL A 1 305 ? 13.156 10.137 -18.719 1.00 98.12 305 VAL A C 1
ATOM 2341 O O . VAL A 1 305 ? 14.063 10.466 -17.950 1.00 98.12 305 VAL A O 1
ATOM 2344 N N . ALA A 1 306 ? 12.836 10.876 -19.780 1.00 96.69 306 ALA A N 1
ATOM 2345 C CA . ALA A 1 306 ? 13.415 12.199 -19.994 1.00 96.69 306 ALA A CA 1
ATOM 2346 C C . ALA A 1 306 ? 13.198 13.087 -18.742 1.00 96.69 306 ALA A C 1
ATOM 2348 O O . ALA A 1 306 ? 12.054 13.239 -18.309 1.00 96.69 306 ALA A O 1
ATOM 2349 N N . PRO A 1 307 ? 14.243 13.701 -18.144 1.00 94.19 307 PRO A N 1
ATOM 2350 C CA . PRO A 1 307 ? 14.111 14.397 -16.857 1.00 94.19 307 PRO A CA 1
ATOM 2351 C C . PRO A 1 307 ? 13.028 15.483 -16.822 1.00 94.19 307 PRO A C 1
ATOM 2353 O O . PRO A 1 307 ? 12.327 15.619 -15.824 1.00 94.19 307 PRO A O 1
ATOM 2356 N N . ARG A 1 308 ? 12.843 16.213 -17.931 1.00 96.56 308 ARG A N 1
ATOM 2357 C CA . ARG A 1 308 ? 11.806 17.252 -18.073 1.00 96.56 308 ARG A CA 1
ATOM 2358 C C . ARG A 1 308 ? 10.372 16.707 -18.000 1.00 96.56 308 ARG A C 1
ATOM 2360 O O . ARG A 1 308 ? 9.453 17.450 -17.686 1.00 96.56 308 ARG A O 1
ATOM 2367 N N . ASP A 1 309 ? 10.192 15.428 -18.317 1.00 97.44 309 ASP A N 1
ATOM 2368 C CA . ASP A 1 309 ? 8.899 14.752 -18.431 1.00 97.44 309 ASP A CA 1
ATOM 2369 C C . ASP A 1 309 ? 8.609 13.842 -17.227 1.00 97.44 309 ASP A C 1
ATOM 2371 O O . ASP A 1 309 ? 7.508 13.304 -17.124 1.00 97.44 309 ASP A O 1
ATOM 2375 N N . LEU A 1 310 ? 9.566 13.685 -16.301 1.00 96.94 310 LEU A N 1
ATOM 2376 C CA . LEU A 1 310 ? 9.505 12.719 -15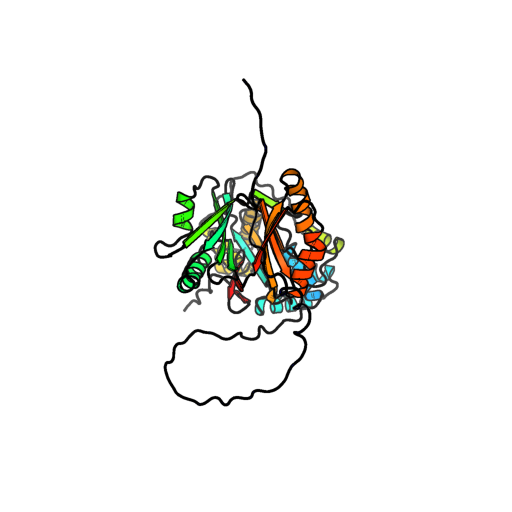.201 1.00 96.94 310 LEU A CA 1
ATOM 2377 C C . LEU A 1 310 ? 8.225 12.843 -14.369 1.00 96.94 310 LEU A C 1
ATOM 2379 O O . LEU A 1 310 ? 7.578 11.836 -14.102 1.00 96.94 310 LEU A O 1
ATOM 2383 N N . HIS A 1 311 ? 7.844 14.066 -13.990 1.00 96.12 311 HIS A N 1
ATOM 2384 C CA . HIS A 1 311 ? 6.644 14.279 -13.182 1.00 96.12 311 HIS A CA 1
ATOM 2385 C C . HIS A 1 311 ? 5.366 13.913 -13.947 1.00 96.12 311 HIS A C 1
ATOM 2387 O O . HIS A 1 311 ? 4.566 13.118 -13.468 1.00 96.12 311 HIS A O 1
ATOM 2393 N N . ARG A 1 312 ? 5.218 14.414 -15.180 1.00 96.75 312 ARG A N 1
ATOM 2394 C CA . ARG A 1 312 ? 4.057 14.132 -16.037 1.00 96.75 312 ARG A CA 1
ATOM 2395 C C . ARG A 1 312 ? 3.896 12.636 -16.314 1.00 96.75 312 ARG A C 1
ATOM 2397 O O . ARG A 1 312 ? 2.789 12.117 -16.245 1.00 96.75 312 ARG A O 1
ATOM 2404 N N . VAL A 1 313 ? 4.991 11.954 -16.649 1.00 97.25 313 VAL A N 1
ATOM 2405 C CA . VAL A 1 313 ? 4.989 10.508 -16.920 1.00 97.25 313 VAL A CA 1
ATOM 2406 C C . VAL A 1 313 ? 4.708 9.717 -15.647 1.00 97.25 313 VAL A C 1
ATOM 2408 O O . VAL A 1 313 ? 3.969 8.740 -15.700 1.00 97.25 313 VAL A O 1
ATOM 2411 N N . GLY A 1 314 ? 5.258 10.146 -14.510 1.00 96.19 314 GLY A N 1
ATOM 2412 C CA . GLY A 1 314 ? 4.985 9.542 -13.212 1.00 96.19 314 GLY A CA 1
ATOM 2413 C C . GLY A 1 314 ? 3.508 9.567 -12.845 1.00 96.19 314 GLY A C 1
ATOM 2414 O O . GLY A 1 314 ? 2.958 8.511 -12.546 1.00 96.19 314 GLY A O 1
ATOM 2415 N N . GLU A 1 315 ? 2.857 10.728 -12.946 1.00 95.44 315 GLU A N 1
ATOM 2416 C CA . GLU A 1 315 ? 1.414 10.850 -12.691 1.00 95.44 315 GLU A CA 1
ATOM 2417 C C . GLU A 1 315 ? 0.575 10.046 -13.691 1.00 95.44 315 GLU A C 1
ATOM 2419 O O . GLU A 1 315 ? -0.376 9.374 -13.300 1.00 95.44 315 GLU A O 1
ATOM 2424 N N . LEU A 1 316 ? 0.954 10.053 -14.975 1.00 95.19 316 LEU A N 1
ATOM 2425 C CA . LEU A 1 316 ? 0.262 9.277 -16.006 1.00 95.19 316 LEU A CA 1
ATOM 2426 C C . LEU A 1 316 ? 0.299 7.772 -15.703 1.00 95.19 316 LEU A C 1
ATOM 2428 O O . LEU A 1 316 ? -0.739 7.121 -15.685 1.00 95.19 316 LEU A O 1
ATOM 2432 N N . ILE A 1 317 ? 1.489 7.226 -15.440 1.00 94.81 317 ILE A N 1
ATOM 2433 C CA . ILE A 1 317 ? 1.667 5.798 -15.153 1.00 94.81 317 ILE A CA 1
ATOM 2434 C C . ILE A 1 317 ? 0.992 5.428 -13.827 1.00 94.81 317 ILE A C 1
ATOM 2436 O O . ILE A 1 317 ? 0.400 4.357 -13.736 1.00 94.81 317 ILE A O 1
ATOM 2440 N N . ALA A 1 318 ? 1.045 6.295 -12.811 1.00 93.44 318 ALA A N 1
ATOM 2441 C CA . ALA A 1 318 ? 0.378 6.064 -11.529 1.00 93.44 318 ALA A CA 1
ATOM 2442 C C . ALA A 1 318 ? -1.150 5.943 -11.651 1.00 93.44 318 ALA A C 1
ATOM 2444 O O . ALA A 1 318 ? -1.771 5.318 -10.798 1.00 93.44 318 ALA A O 1
ATOM 2445 N N . ALA A 1 319 ? -1.745 6.518 -12.700 1.00 91.00 319 ALA A N 1
ATOM 2446 C CA . ALA A 1 319 ? -3.175 6.431 -12.975 1.00 91.00 319 ALA A CA 1
ATOM 2447 C C . ALA A 1 319 ? -3.589 5.162 -13.747 1.00 91.00 319 ALA A C 1
ATOM 2449 O O . ALA A 1 319 ? -4.780 4.936 -13.939 1.00 91.00 319 ALA A O 1
ATOM 2450 N N . HIS A 1 320 ? -2.645 4.340 -14.221 1.00 92.00 320 HIS A N 1
ATOM 2451 C CA . HIS A 1 320 ? -2.971 3.096 -14.923 1.00 92.00 320 HIS A CA 1
ATOM 2452 C C . HIS A 1 320 ? -3.405 1.994 -13.941 1.00 92.00 320 HIS A C 1
ATOM 2454 O O . HIS A 1 320 ? -2.714 1.736 -12.958 1.00 92.00 320 HIS A O 1
ATOM 2460 N N . ASP A 1 321 ? -4.461 1.243 -14.269 1.00 89.31 321 ASP A N 1
ATOM 2461 C CA . ASP A 1 321 ? -5.005 0.163 -13.421 1.00 89.31 321 ASP A CA 1
ATOM 2462 C C . ASP A 1 321 ? -3.994 -0.952 -13.097 1.00 89.31 321 ASP A C 1
ATOM 2464 O O . ASP A 1 321 ? -4.065 -1.603 -12.049 1.00 89.31 321 ASP A O 1
ATOM 2468 N N . HIS A 1 322 ? -3.027 -1.188 -13.989 1.00 93.12 322 HIS A N 1
ATOM 2469 C CA . HIS A 1 322 ? -1.953 -2.157 -13.768 1.00 93.12 322 HIS A CA 1
ATOM 2470 C C . HIS A 1 322 ? -0.942 -1.686 -12.722 1.00 93.12 322 HIS A C 1
ATOM 2472 O O . HIS A 1 322 ? -0.195 -2.507 -12.196 1.00 93.12 322 HIS A O 1
ATOM 2478 N N . ILE A 1 323 ? -0.861 -0.391 -12.422 1.00 94.25 323 ILE A N 1
ATOM 2479 C CA . ILE A 1 323 ? 0.207 0.177 -11.605 1.00 94.25 323 ILE A CA 1
ATOM 2480 C C . ILE A 1 323 ? -0.234 0.302 -10.155 1.00 94.25 323 ILE A C 1
ATOM 2482 O O . ILE A 1 323 ? -1.119 1.062 -9.789 1.00 94.25 323 ILE A O 1
ATOM 2486 N N . ALA A 1 324 ? 0.442 -0.455 -9.299 1.00 91.94 324 ALA A N 1
ATOM 2487 C CA . ALA A 1 324 ? 0.211 -0.444 -7.863 1.00 91.94 324 ALA A CA 1
ATOM 2488 C C . ALA A 1 324 ? 1.053 0.585 -7.111 1.00 91.94 324 ALA A C 1
ATOM 2490 O O . ALA A 1 324 ? 0.802 0.862 -5.942 1.00 91.94 324 ALA A O 1
ATOM 2491 N N . PHE A 1 325 ? 2.113 1.067 -7.752 1.00 93.56 325 PHE A N 1
ATOM 2492 C CA . PHE A 1 325 ? 3.015 2.073 -7.217 1.00 93.56 325 PHE A CA 1
ATOM 2493 C C . PHE A 1 325 ? 3.843 2.648 -8.359 1.00 93.56 325 PHE A C 1
ATOM 2495 O O . PHE A 1 325 ? 4.360 1.881 -9.175 1.00 93.56 325 PHE A O 1
ATOM 2502 N N . ALA A 1 326 ? 4.043 3.961 -8.366 1.00 95.94 326 ALA A N 1
ATOM 2503 C CA . ALA A 1 326 ? 5.030 4.628 -9.201 1.00 95.94 326 ALA A CA 1
ATOM 2504 C C . ALA A 1 326 ? 5.784 5.660 -8.361 1.00 95.94 326 ALA A C 1
ATOM 2506 O O . ALA A 1 326 ? 5.183 6.400 -7.585 1.00 95.94 326 ALA A O 1
ATOM 2507 N N . GLY A 1 327 ? 7.102 5.730 -8.519 1.00 95.19 327 GLY A N 1
ATOM 2508 C CA . GLY A 1 327 ? 7.916 6.673 -7.766 1.00 95.19 327 GLY A CA 1
ATOM 2509 C C . GLY A 1 327 ? 9.195 7.067 -8.483 1.00 95.19 327 GLY A C 1
ATOM 2510 O O . GLY A 1 327 ? 9.807 6.257 -9.179 1.00 95.19 327 GLY A O 1
ATOM 2511 N N . ALA A 1 328 ? 9.605 8.319 -8.305 1.00 96.62 328 ALA A N 1
ATOM 2512 C CA . ALA A 1 328 ? 10.903 8.795 -8.755 1.00 96.62 328 ALA A CA 1
ATOM 2513 C C . ALA A 1 328 ? 11.974 8.331 -7.769 1.00 96.62 328 ALA A C 1
ATOM 2515 O O . ALA A 1 328 ? 11.836 8.525 -6.559 1.00 96.62 328 ALA A O 1
ATOM 2516 N N . VAL A 1 329 ? 13.047 7.744 -8.283 1.00 95.56 329 VAL A N 1
ATOM 2517 C CA . VAL A 1 329 ? 14.162 7.235 -7.478 1.00 95.56 329 VAL A CA 1
ATOM 2518 C C . VAL A 1 329 ? 15.469 7.883 -7.9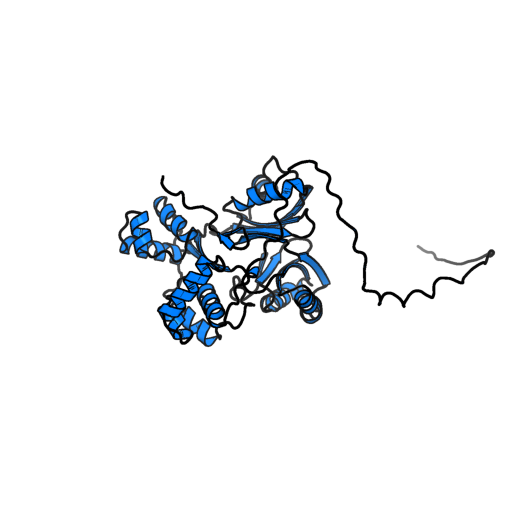17 1.00 95.56 329 VAL A C 1
ATOM 2520 O O . VAL A 1 329 ? 15.604 8.310 -9.065 1.00 95.56 329 VAL A O 1
ATOM 2523 N N . SER A 1 330 ? 16.436 7.976 -7.005 1.00 91.19 330 SER A N 1
ATOM 2524 C CA . SER A 1 330 ? 17.823 8.228 -7.391 1.00 91.19 330 SER A CA 1
ATOM 2525 C C . SER A 1 330 ? 18.373 7.033 -8.177 1.00 91.19 330 SER A C 1
ATOM 2527 O O . SER A 1 330 ? 17.800 5.952 -8.138 1.00 91.19 330 SER A O 1
ATOM 2529 N N . GLY A 1 331 ? 19.503 7.213 -8.857 1.00 84.62 331 GLY A N 1
ATOM 2530 C CA . GLY A 1 331 ? 20.192 6.124 -9.551 1.00 84.62 331 GLY A CA 1
ATOM 2531 C C . GLY A 1 331 ? 20.153 6.252 -11.072 1.00 84.62 331 GLY A C 1
ATOM 2532 O O . GLY A 1 331 ? 19.912 7.323 -11.627 1.00 84.62 331 GLY A O 1
ATOM 2533 N N . THR A 1 332 ? 20.462 5.152 -11.760 1.00 87.50 332 THR A N 1
ATOM 2534 C CA . THR A 1 332 ? 20.587 5.108 -13.232 1.00 87.50 332 THR A CA 1
ATOM 2535 C C . THR A 1 332 ? 19.236 5.065 -13.946 1.00 87.50 332 THR A C 1
ATOM 2537 O O . THR A 1 332 ? 19.106 5.498 -15.093 1.00 87.50 332 THR A O 1
ATOM 2540 N N . LYS A 1 333 ? 18.221 4.541 -13.262 1.00 95.06 333 LYS A N 1
ATOM 2541 C CA . LYS A 1 333 ? 16.810 4.605 -13.633 1.00 95.06 333 LYS A CA 1
ATOM 2542 C C . LYS A 1 333 ? 16.176 5.641 -12.720 1.00 95.06 333 LYS A C 1
ATOM 2544 O O . LYS A 1 333 ? 16.407 5.595 -11.522 1.00 95.06 333 LYS A O 1
ATOM 2549 N N . ASN A 1 334 ? 15.431 6.588 -13.276 1.00 96.12 334 ASN A N 1
ATOM 2550 C CA . ASN A 1 334 ? 14.895 7.724 -12.520 1.00 96.12 334 ASN A CA 1
ATOM 2551 C C . ASN A 1 334 ? 13.411 7.569 -12.165 1.00 96.12 334 ASN A C 1
ATOM 2553 O O . ASN A 1 334 ? 12.858 8.423 -11.475 1.00 96.12 334 ASN A O 1
ATOM 2557 N N . LEU A 1 335 ? 12.774 6.476 -12.596 1.00 97.44 335 LEU A N 1
ATOM 2558 C CA . LEU A 1 335 ? 11.411 6.123 -12.220 1.00 97.44 335 LEU A CA 1
ATOM 2559 C C . LEU A 1 335 ? 11.289 4.612 -12.014 1.00 97.44 335 LEU A C 1
ATOM 2561 O O . LEU A 1 335 ? 11.707 3.826 -12.860 1.00 97.44 335 LEU A O 1
ATOM 2565 N N . MET A 1 336 ? 10.698 4.199 -10.897 1.00 96.00 336 MET A N 1
ATOM 2566 C CA . MET A 1 336 ? 10.309 2.814 -10.644 1.00 96.00 336 MET A CA 1
ATOM 2567 C C . MET A 1 336 ? 8.789 2.691 -10.659 1.00 96.00 336 MET A C 1
ATOM 2569 O O . MET A 1 336 ? 8.088 3.582 -10.179 1.00 96.00 336 MET A O 1
ATOM 2573 N N . ALA A 1 337 ? 8.278 1.569 -11.151 1.00 96.69 337 ALA A N 1
ATOM 2574 C CA . ALA A 1 337 ? 6.865 1.240 -11.055 1.00 96.69 337 ALA A CA 1
ATOM 2575 C C . ALA A 1 337 ? 6.661 -0.233 -10.687 1.00 96.69 337 ALA A C 1
ATOM 2577 O O . ALA A 1 337 ? 7.477 -1.097 -11.010 1.00 96.69 337 ALA A O 1
ATOM 2578 N N . ILE A 1 338 ? 5.569 -0.530 -9.991 1.00 95.50 338 ILE A N 1
ATOM 2579 C CA . ILE A 1 338 ? 5.146 -1.895 -9.689 1.00 95.50 338 ILE A CA 1
ATOM 2580 C C . ILE A 1 338 ? 3.894 -2.180 -10.503 1.00 95.50 338 ILE A C 1
ATOM 2582 O O . ILE A 1 338 ? 2.824 -1.682 -10.171 1.00 95.50 338 ILE A O 1
ATOM 2586 N N . ALA A 1 339 ? 4.035 -3.007 -11.534 1.00 95.94 339 ALA A N 1
ATOM 2587 C CA . ALA A 1 339 ? 2.913 -3.505 -12.310 1.00 95.94 339 ALA A CA 1
ATOM 2588 C C . ALA A 1 339 ? 2.349 -4.791 -11.686 1.00 95.94 339 ALA A C 1
ATOM 2590 O O . ALA A 1 339 ? 3.087 -5.661 -11.200 1.00 95.94 339 ALA A O 1
ATOM 2591 N N . ILE A 1 340 ? 1.031 -4.908 -11.694 1.00 95.06 340 ILE A N 1
ATOM 2592 C CA . ILE A 1 340 ? 0.250 -6.072 -11.305 1.00 95.06 340 ILE A CA 1
ATOM 2593 C C . ILE A 1 340 ? -0.636 -6.414 -12.500 1.00 95.06 340 ILE A C 1
ATOM 2595 O O . ILE A 1 340 ? -1.401 -5.583 -12.977 1.00 95.06 340 ILE A O 1
ATOM 2599 N N . CYS A 1 341 ? -0.494 -7.638 -12.991 1.00 94.00 341 CYS A N 1
ATOM 2600 C CA . CYS A 1 341 ? -1.139 -8.123 -14.200 1.00 94.00 341 CYS A CA 1
ATOM 2601 C C . CYS A 1 341 ? -1.781 -9.485 -13.925 1.00 94.00 341 CYS A C 1
ATOM 2603 O O . CYS A 1 341 ? -1.359 -10.237 -13.034 1.00 94.00 341 CYS A O 1
ATOM 2605 N N . ARG A 1 342 ? -2.787 -9.833 -14.727 1.00 91.62 342 ARG A N 1
ATOM 2606 C CA . ARG A 1 342 ? -3.463 -11.134 -14.620 1.00 91.62 342 ARG A CA 1
ATOM 2607 C C . ARG A 1 342 ? -2.525 -12.286 -14.956 1.00 91.62 342 ARG A C 1
ATOM 2609 O O . ARG A 1 342 ? -2.411 -13.236 -14.181 1.00 91.62 342 ARG A O 1
ATOM 2616 N N . ASP A 1 343 ? -1.819 -12.146 -16.069 1.00 92.00 343 ASP A N 1
ATOM 2617 C CA . ASP A 1 343 ? -0.925 -13.139 -16.651 1.00 92.00 343 ASP A CA 1
ATOM 2618 C C . ASP A 1 343 ? 0.164 -12.468 -17.514 1.00 92.00 343 ASP A C 1
ATOM 2620 O O . ASP A 1 343 ? 0.342 -11.245 -17.505 1.00 92.00 343 ASP A O 1
ATOM 2624 N N . THR A 1 344 ? 0.945 -13.287 -18.221 1.00 94.69 344 THR A N 1
ATOM 2625 C CA . THR A 1 344 ? 2.030 -12.835 -19.099 1.00 94.69 344 THR A CA 1
ATOM 2626 C C . THR A 1 344 ? 1.528 -12.044 -20.306 1.00 94.69 344 THR A C 1
ATOM 2628 O O . THR A 1 344 ? 2.170 -11.059 -20.673 1.00 94.69 344 THR A O 1
ATOM 2631 N N . ASP A 1 345 ? 0.388 -12.418 -20.888 1.00 95.88 345 ASP A N 1
ATOM 2632 C CA . ASP A 1 345 ? -0.172 -11.729 -22.055 1.00 95.88 345 ASP A CA 1
ATOM 2633 C C . ASP A 1 345 ? -0.678 -10.336 -21.668 1.00 95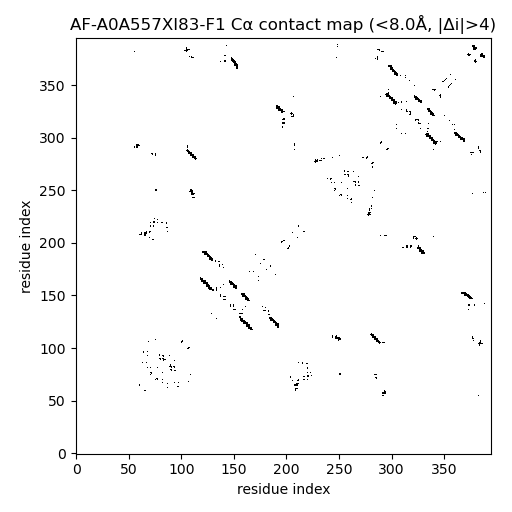.88 345 ASP A C 1
ATOM 2635 O O . ASP A 1 345 ? -0.476 -9.365 -22.394 1.00 95.88 345 ASP A O 1
ATOM 2639 N N . ASP A 1 346 ? -1.291 -10.216 -20.489 1.00 95.19 346 ASP A N 1
ATOM 2640 C CA . ASP A 1 346 ? -1.724 -8.948 -19.907 1.00 95.19 346 ASP A CA 1
ATOM 2641 C C . ASP A 1 346 ? -0.544 -8.009 -19.622 1.00 95.19 346 ASP A C 1
ATOM 2643 O O . ASP A 1 346 ? -0.615 -6.824 -19.947 1.00 95.19 346 ASP A O 1
ATOM 2647 N N . LEU A 1 347 ? 0.575 -8.539 -19.108 1.00 96.06 347 LEU A N 1
ATOM 2648 C CA . LEU A 1 347 ? 1.810 -7.764 -18.960 1.00 96.06 347 LEU A CA 1
ATOM 2649 C C . LEU A 1 347 ? 2.356 -7.304 -20.314 1.00 96.06 347 LEU A C 1
ATOM 2651 O O . LEU A 1 347 ? 2.716 -6.139 -20.459 1.00 96.06 347 LEU A O 1
ATOM 2655 N N . TYR A 1 348 ? 2.453 -8.202 -21.296 1.00 96.62 348 TYR A N 1
ATOM 2656 C CA . TYR A 1 348 ? 2.987 -7.851 -22.611 1.00 96.62 348 TYR A CA 1
ATOM 2657 C C . TYR A 1 348 ? 2.144 -6.764 -23.284 1.00 96.62 348 TYR A C 1
ATOM 2659 O O . TYR A 1 348 ? 2.693 -5.790 -23.806 1.00 96.62 348 TYR A O 1
ATOM 2667 N N . ARG A 1 349 ? 0.815 -6.886 -23.204 1.00 96.75 349 ARG A N 1
ATOM 2668 C CA . ARG A 1 349 ? -0.127 -5.877 -23.693 1.00 96.75 349 ARG A CA 1
ATOM 2669 C C . ARG A 1 349 ? 0.080 -4.536 -23.000 1.00 96.75 349 ARG A C 1
ATOM 2671 O O . ARG A 1 349 ? 0.237 -3.527 -23.673 1.00 96.75 349 ARG A O 1
ATOM 2678 N N . TYR A 1 350 ? 0.176 -4.526 -21.670 1.00 96.62 350 TYR A N 1
ATOM 2679 C CA . TYR A 1 350 ? 0.470 -3.307 -20.917 1.00 96.62 350 TYR A CA 1
ATOM 2680 C C . TYR A 1 350 ? 1.783 -2.648 -21.376 1.00 96.62 350 TYR A C 1
ATOM 2682 O O . TYR A 1 350 ? 1.823 -1.447 -21.650 1.00 96.62 350 TYR A O 1
ATOM 2690 N N . LEU A 1 351 ? 2.858 -3.433 -21.509 1.00 96.69 351 LEU A N 1
ATOM 2691 C CA . LEU A 1 351 ? 4.174 -2.926 -21.903 1.00 96.69 351 LEU A CA 1
ATOM 2692 C C . LEU A 1 351 ? 4.198 -2.369 -23.335 1.00 96.69 351 LEU A C 1
ATOM 2694 O O . LEU A 1 351 ? 4.878 -1.377 -23.582 1.00 96.69 351 LEU A O 1
ATOM 2698 N N . SER A 1 352 ? 3.485 -2.991 -24.272 1.00 95.50 352 SER A N 1
ATOM 2699 C CA . SER A 1 352 ? 3.512 -2.620 -25.694 1.00 95.50 352 SER A CA 1
ATOM 2700 C C . SER A 1 352 ? 2.473 -1.556 -26.067 1.00 95.50 352 SER A C 1
ATOM 2702 O O . SER A 1 352 ? 2.789 -0.609 -26.788 1.00 95.50 352 SER A O 1
ATOM 2704 N N . GLU A 1 353 ? 1.250 -1.676 -25.555 1.00 95.44 353 GLU A N 1
ATOM 2705 C CA . GLU A 1 353 ? 0.103 -0.863 -25.975 1.00 95.44 353 GLU A CA 1
ATOM 2706 C C . GLU A 1 353 ? -0.161 0.341 -25.070 1.00 95.44 353 GLU A C 1
ATOM 2708 O O . GLU A 1 353 ? -0.785 1.297 -25.518 1.00 95.44 353 GLU A O 1
ATOM 2713 N N . GLN A 1 354 ? 0.307 0.331 -23.817 1.00 94.62 354 GLN A N 1
ATOM 2714 C CA . GLN A 1 354 ? 0.162 1.478 -22.912 1.00 94.62 354 GLN A CA 1
ATOM 2715 C C . GLN A 1 354 ? 1.514 2.116 -22.619 1.00 94.62 354 GLN A C 1
ATOM 2717 O O . GLN A 1 354 ? 1.756 3.264 -22.988 1.00 94.62 354 GLN A O 1
ATOM 2722 N N . LEU A 1 355 ? 2.430 1.363 -22.005 1.00 95.44 355 LEU A N 1
ATOM 2723 C CA . LEU A 1 355 ? 3.736 1.896 -21.622 1.00 95.44 355 LEU A CA 1
ATOM 2724 C C . LEU A 1 355 ? 4.558 2.307 -22.853 1.00 95.44 355 LEU A C 1
ATOM 2726 O O . LEU A 1 355 ? 5.158 3.378 -22.863 1.00 95.44 355 LEU A O 1
ATOM 2730 N N . GLY A 1 356 ? 4.534 1.488 -23.908 1.00 93.94 356 GLY A N 1
ATOM 2731 C CA . GLY A 1 356 ? 5.244 1.734 -25.164 1.00 93.94 356 GLY A CA 1
ATOM 2732 C C . GLY A 1 356 ? 4.758 2.954 -25.953 1.00 93.94 356 GLY A C 1
ATOM 2733 O O . GLY A 1 356 ? 5.480 3.425 -26.824 1.00 93.94 356 GLY A O 1
ATOM 2734 N N . GLN A 1 357 ? 3.577 3.497 -25.637 1.00 95.69 357 GLN A N 1
ATOM 2735 C CA . GLN A 1 357 ? 3.043 4.702 -26.289 1.00 95.69 357 GLN A CA 1
ATOM 2736 C C . GLN A 1 357 ? 3.569 6.001 -25.661 1.00 95.69 357 GLN A C 1
ATOM 2738 O O . GLN A 1 357 ? 3.348 7.091 -26.188 1.00 95.69 357 GLN A O 1
ATOM 2743 N N . ILE A 1 358 ? 4.272 5.914 -24.528 1.00 96.88 358 ILE A N 1
ATOM 2744 C CA . ILE A 1 358 ? 4.811 7.079 -23.830 1.00 96.88 358 ILE A CA 1
ATOM 2745 C C . ILE A 1 358 ? 6.205 7.389 -24.385 1.00 96.88 358 ILE A C 1
ATOM 2747 O O . ILE A 1 358 ? 7.210 6.888 -23.888 1.00 96.88 358 ILE A O 1
ATOM 2751 N N . GLU A 1 359 ? 6.272 8.282 -25.376 1.00 95.69 359 GLU A N 1
ATOM 2752 C CA . GLU A 1 359 ? 7.514 8.676 -26.075 1.00 95.69 359 GLU A CA 1
ATOM 2753 C C . GLU A 1 359 ? 8.650 9.122 -25.132 1.00 95.69 359 GLU A C 1
ATOM 2755 O O . GLU A 1 359 ? 9.829 8.910 -25.400 1.00 95.69 359 GLU A O 1
ATOM 2760 N N . ALA A 1 360 ? 8.306 9.716 -23.986 1.00 97.44 360 ALA A N 1
ATOM 2761 C CA . ALA A 1 360 ? 9.281 10.182 -23.003 1.00 97.44 360 ALA A CA 1
ATOM 2762 C C . ALA A 1 360 ? 10.007 9.049 -22.242 1.00 97.44 360 ALA A C 1
ATOM 2764 O O . ALA A 1 360 ? 10.960 9.334 -21.508 1.00 97.44 360 ALA A O 1
ATOM 2765 N N . ILE A 1 361 ? 9.579 7.787 -22.387 1.00 97.50 361 ILE A N 1
ATOM 2766 C CA . ILE A 1 361 ? 10.264 6.613 -21.833 1.00 97.50 361 ILE A CA 1
ATOM 2767 C C . ILE A 1 361 ? 11.354 6.172 -22.810 1.00 97.50 361 ILE A C 1
ATOM 2769 O O . ILE A 1 361 ? 11.093 5.610 -23.866 1.00 97.50 361 ILE A O 1
ATOM 2773 N N . LEU A 1 362 ? 12.605 6.380 -22.414 1.00 96.44 362 LEU A N 1
ATOM 2774 C CA . LEU A 1 362 ? 13.790 6.095 -23.225 1.00 96.44 362 LEU A CA 1
ATOM 2775 C C . LEU A 1 362 ? 14.224 4.623 -23.149 1.00 96.44 362 LEU A C 1
ATOM 2777 O O . LEU A 1 362 ? 15.023 4.160 -23.958 1.00 96.44 362 LEU A O 1
ATOM 2781 N N . GLY A 1 363 ? 13.735 3.887 -22.151 1.00 95.06 363 GLY A N 1
ATOM 2782 C CA . GLY A 1 363 ? 13.985 2.459 -21.995 1.00 95.06 363 GLY A CA 1
ATOM 2783 C C . GLY A 1 363 ? 13.551 1.935 -20.631 1.00 95.06 363 GLY A C 1
ATOM 2784 O O . GLY A 1 363 ? 13.361 2.704 -19.685 1.00 95.06 363 GLY A O 1
ATOM 2785 N N . TYR A 1 364 ? 13.437 0.613 -20.513 1.00 95.00 364 TYR A N 1
ATOM 2786 C CA . TYR A 1 364 ? 12.993 -0.047 -19.289 1.00 95.00 364 TYR A CA 1
ATOM 2787 C C . TYR A 1 364 ? 13.784 -1.319 -18.973 1.00 95.00 364 TYR A C 1
ATOM 2789 O O . TYR A 1 364 ? 14.321 -1.978 -19.858 1.00 95.00 364 TYR A O 1
ATOM 2797 N N . GLU A 1 365 ? 13.831 -1.667 -17.692 1.00 94.06 365 GLU A N 1
ATOM 2798 C CA . GLU A 1 365 ? 14.166 -3.000 -17.188 1.00 94.06 365 GLU A CA 1
ATOM 2799 C C . GLU A 1 365 ? 12.912 -3.588 -16.529 1.00 94.06 365 GLU A C 1
ATOM 2801 O O . GLU A 1 365 ? 12.201 -2.877 -15.818 1.00 94.06 365 GLU A O 1
ATOM 2806 N N . VAL A 1 366 ? 12.643 -4.875 -16.756 1.00 94.06 366 VAL A N 1
ATOM 2807 C CA . VAL A 1 366 ? 11.540 -5.610 -16.121 1.00 94.06 366 VAL A CA 1
ATOM 2808 C C . VAL A 1 366 ? 12.128 -6.730 -15.275 1.00 94.06 366 VAL A C 1
ATOM 2810 O O . VAL A 1 366 ? 12.839 -7.591 -15.790 1.00 94.06 366 VAL A O 1
ATOM 2813 N N . ASN A 1 367 ? 11.772 -6.777 -13.994 1.00 93.44 367 ASN A N 1
ATOM 2814 C CA . ASN A 1 367 ? 12.040 -7.930 -13.142 1.00 93.44 367 ASN A CA 1
ATOM 2815 C C . ASN A 1 367 ? 10.720 -8.506 -12.620 1.00 93.44 367 ASN A C 1
ATOM 2817 O O . ASN A 1 367 ? 9.921 -7.807 -11.995 1.00 93.44 367 ASN A O 1
ATOM 2821 N N . ILE A 1 368 ? 10.486 -9.797 -12.848 1.00 94.31 368 ILE A N 1
ATOM 2822 C CA . ILE A 1 368 ? 9.262 -10.469 -12.397 1.00 94.31 368 ILE A CA 1
ATOM 2823 C C . ILE A 1 368 ? 9.384 -10.813 -10.917 1.00 94.31 368 ILE A C 1
ATOM 2825 O O . ILE A 1 368 ? 10.402 -11.332 -10.483 1.00 94.31 368 ILE A O 1
ATOM 2829 N N . ARG A 1 369 ? 8.355 -10.559 -10.118 1.00 93.00 369 ARG A N 1
ATOM 2830 C CA . ARG A 1 369 ? 8.305 -10.963 -8.712 1.00 93.00 369 ARG A CA 1
ATOM 2831 C C . ARG A 1 369 ? 7.965 -12.445 -8.622 1.00 93.00 369 ARG A C 1
ATOM 2833 O O . ARG A 1 369 ? 6.892 -12.855 -9.047 1.00 93.00 369 ARG A O 1
ATOM 2840 N N . THR A 1 370 ? 8.850 -13.238 -8.029 1.00 90.56 370 THR A N 1
ATOM 2841 C CA . THR A 1 370 ? 8.613 -14.673 -7.793 1.00 90.56 370 THR A CA 1
ATOM 2842 C C . THR A 1 370 ? 8.035 -14.929 -6.411 1.00 90.56 370 THR A C 1
ATOM 2844 O O . THR A 1 370 ? 7.219 -15.831 -6.235 1.00 90.56 370 THR A O 1
ATOM 2847 N N . GLN A 1 371 ? 8.425 -14.119 -5.424 1.00 89.38 371 GLN A N 1
ATOM 2848 C CA . GLN A 1 371 ? 7.921 -14.242 -4.065 1.00 89.38 371 GLN A CA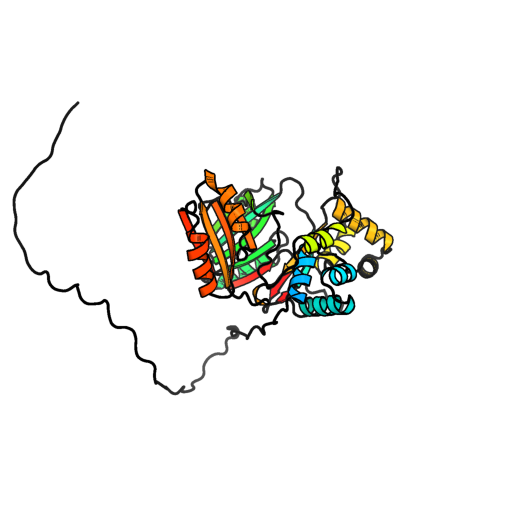 1
ATOM 2849 C C . GLN A 1 371 ? 7.754 -12.872 -3.415 1.00 89.38 371 GLN A C 1
ATOM 2851 O O . GLN A 1 371 ? 8.703 -12.102 -3.273 1.00 89.38 371 GLN A O 1
ATOM 2856 N N . ARG A 1 372 ? 6.541 -12.593 -2.943 1.00 92.06 372 ARG A N 1
ATOM 2857 C CA . ARG A 1 372 ? 6.288 -11.526 -1.974 1.00 92.06 372 ARG A CA 1
ATOM 2858 C C . ARG A 1 372 ? 6.615 -12.071 -0.588 1.00 92.06 372 ARG A C 1
ATOM 2860 O O . ARG A 1 372 ? 6.138 -13.146 -0.237 1.00 92.06 372 ARG A O 1
ATOM 2867 N N . LEU A 1 373 ? 7.438 -11.362 0.180 1.00 91.56 373 LEU A N 1
ATOM 2868 C CA . LEU A 1 373 ? 7.841 -11.782 1.527 1.00 91.56 373 LEU A CA 1
ATOM 2869 C C . LEU A 1 373 ? 7.173 -10.924 2.603 1.00 91.56 373 LEU A C 1
ATOM 2871 O O . LEU A 1 373 ? 6.739 -11.435 3.636 1.00 91.56 373 LEU A O 1
ATOM 2875 N N . LYS A 1 374 ? 7.090 -9.613 2.353 1.00 91.38 374 LYS A N 1
ATOM 2876 C CA . LYS A 1 374 ? 6.551 -8.619 3.284 1.00 91.38 374 LYS A CA 1
ATOM 2877 C C . LYS A 1 374 ? 5.905 -7.450 2.541 1.00 91.38 374 LYS A C 1
ATOM 2879 O O . LYS A 1 374 ? 6.426 -7.028 1.507 1.00 91.38 374 LYS A O 1
ATOM 2884 N N . GLN A 1 375 ? 4.819 -6.925 3.100 1.00 88.94 375 GLN A N 1
ATOM 2885 C CA . GLN A 1 375 ? 4.103 -5.736 2.639 1.00 88.94 375 GLN A CA 1
ATOM 2886 C C . GLN A 1 375 ? 3.679 -4.919 3.857 1.00 88.94 375 GLN A C 1
ATOM 2888 O O . GLN A 1 375 ? 3.147 -5.517 4.782 1.00 88.94 375 GLN A O 1
ATOM 2893 N N . HIS A 1 376 ? 3.977 -3.619 3.889 1.00 83.25 376 HIS A N 1
ATOM 2894 C CA . HIS A 1 376 ? 3.796 -2.712 5.035 1.00 83.25 376 HIS A CA 1
ATOM 2895 C C . HIS A 1 376 ? 3.995 -3.362 6.420 1.00 83.25 376 HIS A C 1
ATOM 2897 O O . HIS A 1 376 ? 5.109 -3.386 6.955 1.00 83.25 376 HIS A O 1
ATOM 2903 N N . GLY A 1 377 ? 2.912 -3.882 7.009 1.00 80.75 377 GLY A N 1
ATOM 2904 C CA . GLY A 1 377 ? 2.884 -4.517 8.326 1.00 80.75 377 GLY A CA 1
ATOM 2905 C C . GLY A 1 377 ? 2.711 -6.041 8.317 1.00 80.75 377 GLY A C 1
ATOM 2906 O O . GLY A 1 377 ? 2.795 -6.651 9.380 1.00 80.75 377 GLY A O 1
ATOM 2907 N N . SER A 1 378 ? 2.477 -6.675 7.169 1.00 86.94 378 SER A N 1
ATOM 2908 C CA . SER A 1 378 ? 2.170 -8.104 7.032 1.00 86.94 378 SER A CA 1
ATOM 2909 C C . SER A 1 378 ? 3.307 -8.898 6.383 1.00 86.94 378 SER A C 1
ATOM 2911 O O . SER A 1 378 ? 3.997 -8.416 5.486 1.00 86.94 378 SER A O 1
ATOM 2913 N N . LEU A 1 379 ? 3.481 -10.158 6.796 1.00 89.06 379 LEU A N 1
ATOM 2914 C CA . LEU A 1 379 ? 4.294 -11.118 6.038 1.00 89.06 379 LEU A CA 1
ATOM 2915 C C . LEU A 1 379 ? 3.418 -11.883 5.069 1.00 89.06 379 LEU A C 1
ATOM 2917 O O . LEU A 1 379 ? 2.222 -12.061 5.304 1.00 89.06 379 LEU A O 1
ATOM 2921 N N . VAL A 1 380 ? 4.030 -12.397 4.013 1.00 86.88 380 VAL A N 1
ATOM 2922 C CA . VAL A 1 380 ? 3.347 -13.248 3.048 1.00 86.88 380 VAL A CA 1
ATOM 2923 C C . VAL A 1 380 ? 3.939 -14.640 3.131 1.00 86.88 380 VAL A C 1
ATOM 2925 O O . VAL A 1 380 ? 5.107 -14.865 2.829 1.00 86.88 380 VAL A O 1
ATOM 2928 N N . ALA A 1 381 ? 3.120 -15.589 3.571 1.00 84.94 381 ALA A N 1
ATOM 2929 C CA . ALA A 1 381 ? 3.516 -16.983 3.687 1.00 84.94 381 ALA A CA 1
ATOM 2930 C C . ALA A 1 381 ? 2.382 -17.881 3.208 1.00 84.94 381 ALA A C 1
ATOM 2932 O O . ALA A 1 381 ? 1.217 -17.662 3.540 1.00 84.94 381 ALA A O 1
ATOM 2933 N N . HIS A 1 382 ? 2.724 -18.913 2.434 1.00 82.75 382 HIS A N 1
ATOM 2934 C CA . HIS A 1 382 ? 1.753 -19.873 1.895 1.00 82.75 382 HIS A CA 1
ATOM 2935 C C . HIS A 1 382 ? 0.608 -19.197 1.106 1.00 82.75 382 HIS A C 1
ATOM 2937 O O . HIS A 1 382 ? -0.549 -19.618 1.181 1.00 82.75 382 HIS A O 1
ATOM 2943 N N . GLY A 1 383 ? 0.926 -18.113 0.385 1.00 83.50 383 GLY A N 1
ATOM 2944 C CA . GLY A 1 383 ? -0.039 -17.325 -0.386 1.00 83.50 383 GLY A CA 1
ATOM 2945 C C . GLY A 1 383 ? -1.103 -16.649 0.480 1.00 83.50 383 GLY A C 1
ATOM 2946 O O . GLY A 1 383 ? -2.261 -16.592 0.073 1.00 83.50 383 GLY A O 1
ATOM 2947 N N . ARG A 1 384 ? -0.765 -16.241 1.706 1.00 88.25 384 ARG A N 1
ATOM 2948 C CA . ARG A 1 384 ? -1.672 -15.564 2.641 1.00 88.25 384 ARG A CA 1
ATOM 2949 C C . ARG A 1 384 ? -0.927 -14.456 3.365 1.00 88.25 384 ARG A C 1
ATOM 2951 O O . ARG A 1 384 ? 0.241 -14.626 3.720 1.00 88.25 384 ARG A O 1
ATOM 2958 N N . LEU A 1 385 ? -1.628 -13.363 3.636 1.00 89.19 385 LEU A N 1
ATOM 2959 C CA . LEU A 1 385 ? -1.148 -12.329 4.537 1.00 89.19 385 LEU A CA 1
ATOM 2960 C C . LEU A 1 385 ? -1.232 -12.837 5.978 1.00 89.19 385 LEU A C 1
ATOM 2962 O O . LEU A 1 385 ? -2.305 -13.194 6.476 1.00 89.19 385 LEU A O 1
ATOM 2966 N N . ILE A 1 386 ? -0.097 -12.851 6.662 1.00 88.75 386 ILE A N 1
ATOM 2967 C CA . ILE A 1 386 ? 0.026 -13.255 8.057 1.00 88.75 386 ILE A CA 1
ATOM 2968 C C . ILE A 1 386 ? 0.655 -12.135 8.878 1.00 88.75 386 ILE A C 1
ATOM 2970 O O . ILE A 1 386 ? 1.331 -11.241 8.373 1.00 88.75 386 ILE A O 1
ATOM 2974 N N . ASN A 1 387 ? 0.431 -12.197 10.181 1.00 80.31 387 ASN A N 1
ATOM 2975 C CA . ASN A 1 387 ? 1.059 -11.275 11.105 1.00 80.31 387 ASN A CA 1
ATOM 2976 C C . ASN A 1 387 ? 2.556 -11.616 11.264 1.00 80.31 387 ASN A C 1
ATOM 2978 O O . ASN A 1 387 ? 2.861 -12.779 11.540 1.00 80.31 387 ASN A O 1
ATOM 2982 N N . PRO A 1 388 ? 3.485 -10.645 11.150 1.00 66.62 388 PRO A N 1
ATOM 2983 C CA . PRO A 1 388 ? 4.909 -10.855 11.424 1.00 66.62 388 PRO A CA 1
ATOM 2984 C C . PRO A 1 388 ? 5.213 -11.322 12.840 1.00 66.62 388 PRO A C 1
ATOM 2986 O O . PRO A 1 388 ? 6.271 -11.899 13.081 1.00 66.62 388 PRO A O 1
ATOM 2989 N N . ARG A 1 389 ? 4.295 -11.094 13.779 1.00 62.38 389 ARG A N 1
ATOM 2990 C CA . ARG A 1 389 ? 4.359 -11.673 15.114 1.00 62.38 389 ARG A CA 1
ATOM 2991 C C . ARG A 1 389 ? 3.261 -12.723 15.216 1.00 62.38 389 ARG A C 1
ATOM 2993 O O . ARG A 1 389 ? 2.090 -12.348 15.303 1.00 62.38 389 ARG A O 1
ATOM 3000 N N . PRO A 1 390 ? 3.575 -14.031 15.219 1.00 45.38 390 PRO A N 1
ATOM 3001 C CA . PRO A 1 390 ? 2.608 -14.975 15.746 1.00 45.38 390 PRO A CA 1
ATOM 3002 C C . PRO A 1 390 ? 2.295 -14.519 17.173 1.00 45.38 390 PRO A C 1
ATOM 3004 O O . PRO A 1 390 ? 3.217 -14.223 17.940 1.00 45.38 390 PRO A O 1
ATOM 3007 N N . ALA A 1 391 ? 1.006 -14.388 17.501 1.00 40.47 391 ALA A N 1
ATOM 3008 C CA . ALA A 1 391 ? 0.593 -14.145 18.873 1.00 40.47 391 ALA A CA 1
ATOM 3009 C C . ALA A 1 391 ? 1.358 -15.148 19.738 1.00 40.47 391 ALA A C 1
ATOM 3011 O O . ALA A 1 391 ? 1.293 -16.351 19.473 1.00 40.47 391 ALA A O 1
ATOM 3012 N N . ARG A 1 392 ? 2.133 -14.669 20.719 1.00 36.16 392 ARG A N 1
ATOM 3013 C CA . ARG A 1 392 ? 2.621 -15.546 21.782 1.00 36.16 392 ARG A CA 1
ATOM 3014 C C . ARG A 1 392 ? 1.360 -16.120 22.408 1.00 36.16 392 ARG A C 1
ATOM 3016 O O . ARG A 1 392 ? 0.717 -15.443 23.202 1.00 36.16 392 ARG A O 1
ATOM 3023 N N . THR A 1 393 ? 0.962 -17.320 21.995 1.00 28.42 393 THR A N 1
ATOM 3024 C CA . THR A 1 393 ? -0.022 -18.112 22.718 1.00 28.42 393 THR A CA 1
ATOM 3025 C C . THR A 1 393 ? 0.537 -18.219 24.122 1.00 28.42 393 THR A C 1
ATOM 3027 O O . THR A 1 393 ? 1.588 -18.835 24.313 1.00 28.42 393 THR A O 1
ATOM 3030 N N . ALA A 1 394 ? -0.093 -17.511 25.060 1.00 29.78 394 ALA A N 1
ATOM 3031 C CA . ALA A 1 394 ? 0.150 -17.706 26.473 1.00 29.78 394 ALA A CA 1
ATOM 3032 C C . ALA A 1 394 ? -0.027 -19.208 26.722 1.00 29.78 394 ALA A C 1
ATOM 3034 O O . ALA A 1 394 ? -1.085 -19.759 26.415 1.00 29.78 394 ALA A O 1
ATOM 3035 N N . ARG A 1 395 ? 1.066 -19.865 27.110 1.00 29.31 395 ARG A N 1
ATOM 3036 C CA . ARG A 1 395 ? 1.016 -21.207 27.679 1.00 29.31 395 ARG A CA 1
ATOM 3037 C C . ARG A 1 395 ? 0.641 -21.088 29.140 1.00 29.31 395 ARG A C 1
ATOM 3039 O O . ARG A 1 395 ? 1.125 -20.112 29.759 1.00 29.31 395 ARG A O 1
#

Solvent-accessible surface area (backbone atoms only — not comparable to full-atom values): 23169 Å² total; per-residue (Å²): 132,90,78,89,79,88,84,90,84,88,82,89,89,87,87,86,91,88,86,88,88,88,85,86,88,86,88,90,86,88,86,89,83,88,83,90,76,86,86,80,89,80,91,81,84,95,74,90,84,83,80,71,92,69,81,75,79,72,49,85,73,51,49,68,57,26,28,52,50,45,51,30,59,78,33,60,74,64,53,45,61,58,53,11,66,69,71,77,50,50,38,70,55,46,47,52,50,50,51,48,40,37,72,66,14,37,41,44,42,21,29,39,73,43,80,71,53,96,59,54,36,46,33,42,35,42,35,31,28,50,63,91,45,44,64,60,51,50,57,58,48,65,74,39,85,50,38,34,33,33,33,35,29,59,78,65,30,37,36,40,34,34,34,55,45,50,65,83,58,47,70,81,58,45,45,68,68,74,45,60,96,86,61,71,62,79,45,77,48,78,23,46,54,77,42,57,29,38,84,56,54,78,45,69,63,61,68,45,74,53,54,62,52,70,72,47,47,50,61,61,53,68,70,66,84,71,87,71,76,57,97,57,93,75,79,86,51,81,76,50,49,61,54,51,49,50,20,34,68,30,42,68,63,52,53,66,59,49,11,69,75,69,76,47,54,46,69,58,42,49,55,50,51,54,50,32,43,36,56,51,40,38,43,71,46,60,50,69,44,53,60,46,58,63,30,67,33,37,35,41,36,39,27,31,48,44,78,94,45,40,67,65,51,34,42,54,52,28,70,36,62,42,28,51,42,21,29,34,31,45,73,93,37,46,31,38,35,34,39,48,23,53,39,70,66,52,42,51,45,43,50,58,71,52,58,58,68,42,79,58,55,79,45,74,46,80,40,43,53,73,39,69,43,29,45,70,65,34,27,42,55,95,88,20,55,39,57,75,64,73,76,80,72,81,125

Sequence (395 aa):
MQSFGQAAADSAAAAGDQDGVARQVHAVQADSASVETTITSSRLGRSPHIGGIRRILFLVIDDLDAQILHALQLAPRVSFRRVAGVVEATEQTVARRYHRLRRDGVVRVVGLENRWADGEASWVCRMRAAPDRISQLADALVRRRDVSHANVLAGWTDLVCVVRAPLGDTREDLLPRLLPRTTSVTDITIDLLLHSFGHPATAPWTGYGHTLSDRQAEEILAERTGPVSCAQRFSLTAEDRHILEALAEDGRTPQSRLAARTGWSVSRVGRRIAALEACGALLYDVDVLPERLGNQLSAMLWLTVAPRDLHRVGELIAAHDHIAFAGAVSGTKNLMAIAICRDTDDLYRYLSEQLGQIEAILGYEVNIRTQRLKQHGSLVAHGRLINPRPARTAR

Nearest PDB structures (foldseek):
  4czc-assembly1_A  TM=6.752E-01  e=7.128E-13  Hydrogenobacter thermophilus TK-6
  7fby-assembly1_A  TM=8.348E-01  e=1.666E-08  Pyrococcus horikoshii OT3
  2efo-assembly1_A  TM=8.536E-01  e=8.832E-06  Sulfurisphaera tokodaii str. 7
  2cvi-assembly1_B  TM=9.758E-01  e=1.206E-03  Pyrococcus horikoshii OT3
  2zbc-assembly1_C-2  TM=9.561E-01  e=2.122E-03  Sulfurisphaera tokodaii str. 7